Protein 2OOD (pdb70)

Nearest PDB structures (foldseek):
  6ohb-assembly2_D  TM=9.441E-01  e=1.795E-52  Escherichia coli K-12
  6ohc-assembly2_D  TM=9.194E-01  e=8.446E-51  Escherichia coli K-12
  6ohc-assembly1_A  TM=9.189E-01  e=1.572E-50  Escherichia coli K-12
  6ohc-assembly1_B  TM=9.203E-01  e=1.894E-50  Escherichia coli K-12
  6ohc-assembly2_C  TM=9.207E-01  e=4.247E-50  Escherichia coli K-12

B-factor: mean 38.96, std 6.12, range [21.35, 75.12]

Sequence (453 aa):
LTTVGIRGTFFDFVDDPWKHIGNEQAAARFHQDGLVVTDGVIKAFGPYEKIAAAHPGVEITHIKDRIIVPGFIDGHIHLPQTRVLGAYGEQLLPWLQKSIYPEEIKYKDRNYAREGVKRFLDALLAAGTTTCQAFTSSSPVATEELFEEASRRNRVIAGLTGIDRNAPAEFIDTPENFYRDSKRLIAQYHDKGRNLYAITPRFAFGASPELLKACQRLKHEHPDCWVNTHISENPAECSGVLVEHPDCQDYLGVYEKFDLVGPKFSGGHGVYLSNNEFRRSKKGAAVVFCPCSNLFLGSGLFRLGRATDPEHRVKSFGTDVGGGNRFSISVLDDAYKVGCNNTLLDGSIDPSRKDLAEAERNKLSPYRGFWSVTLGGAEGLYIDDKLGNFEPGKEADFVALDPNGGQLAQPWHQSLIGAGPRTVDEAASLFAVVGDDRCVDETWVGKRLYKKS

Structure (mmCIF, N/CA/C/O backbone):
data_2OOD
#
_entry.id   2OOD
#
_cell.length_a   193.216
_cell.length_b   193.216
_cell.length_c   121.540
_cell.angle_alpha   90.00
_cell.angle_beta   90.00
_cell.angle_gamma   120.00
#
_symmetry.space_group_name_H-M   'P 64 2 2'
#
loop_
_entity.id
_entity.type
_entity.pdbx_description
1 polymer 'Blr3880 protein'
2 non-polymer 'ZINC ION'
3 non-polymer GUANINE
4 water water
#
loop_
_atom_site.group_PDB
_atom_site.id
_atom_site.type_symbol
_atom_site.label_atom_id
_atom_site.label_alt_id
_atom_site.label_comp_id
_atom_site.label_asym_id
_atom_site.label_entity_id
_atom_site.label_seq_id
_atom_site.pdbx_PDB_ins_code
_atom_site.Cartn_x
_atom_site.Cartn_y
_atom_site.Cartn_z
_atom_site.occupancy
_atom_site.B_iso_or_equiv
_atom_site.auth_seq_id
_atom_site.auth_comp_id
_atom_site.auth_asym_id
_atom_site.auth_atom_id
_atom_site.pdbx_PDB_model_num
ATOM 1 N N . LEU A 1 3 ? 110.752 49.719 33.951 1.00 46.46 3 LEU A N 1
ATOM 2 C CA . LEU A 1 3 ? 110.914 50.829 32.951 1.00 46.36 3 LEU A CA 1
ATOM 3 C C . LEU A 1 3 ? 109.587 51.314 32.388 1.00 46.17 3 LEU A C 1
ATOM 4 O O . LEU A 1 3 ? 109.217 52.459 32.602 1.00 48.20 3 LEU A O 1
ATOM 9 N N . THR A 1 4 ? 108.878 50.464 31.656 1.00 45.74 4 THR A N 1
ATOM 10 C CA . THR A 1 4 ? 107.588 50.860 31.097 1.00 45.61 4 THR A CA 1
ATOM 11 C C . THR A 1 4 ? 106.509 49.787 31.313 1.00 46.85 4 THR A C 1
ATOM 12 O O . THR A 1 4 ? 106.815 48.595 31.467 1.00 47.05 4 THR A O 1
ATOM 16 N N . THR A 1 5 ? 105.247 50.217 31.323 1.00 45.00 5 THR A N 1
ATOM 17 C CA . THR A 1 5 ? 104.122 49.310 31.521 1.00 42.46 5 THR A CA 1
ATOM 18 C C . THR A 1 5 ? 102.941 49.744 30.682 1.00 42.97 5 THR A C 1
ATOM 19 O O . THR A 1 5 ? 102.387 50.822 30.893 1.00 43.06 5 THR A O 1
ATOM 23 N N . VAL A 1 6 ? 102.547 48.899 29.738 1.00 42.27 6 VAL A N 1
ATOM 24 C CA . VAL A 1 6 ? 101.434 49.225 28.867 1.00 43.08 6 VAL A CA 1
ATOM 25 C C . VAL A 1 6 ? 100.325 48.179 28.959 1.00 43.33 6 VAL A C 1
ATOM 26 O O . VAL A 1 6 ? 100.572 47.026 29.321 1.00 43.54 6 VAL A O 1
ATOM 30 N N . GLY A 1 7 ? 99.104 48.590 28.635 1.00 41.89 7 GLY A N 1
ATOM 31 C CA . GLY A 1 7 ? 97.981 47.680 28.705 1.00 42.57 7 GLY A CA 1
ATOM 32 C 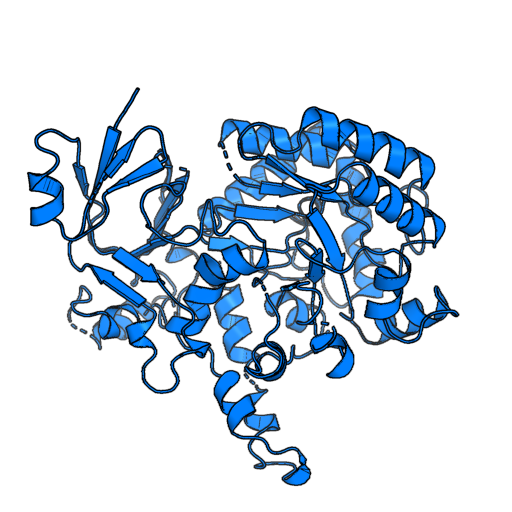C . GLY A 1 7 ? 97.245 47.560 27.386 1.00 43.90 7 GLY A C 1
ATOM 33 O O . GLY A 1 7 ? 96.783 48.559 26.824 1.00 43.79 7 GLY A O 1
ATOM 34 N N . ILE A 1 8 ? 97.125 46.333 26.889 1.00 42.91 8 ILE A N 1
ATOM 35 C CA . ILE A 1 8 ? 96.447 46.101 25.625 1.00 41.74 8 ILE A CA 1
ATOM 36 C C . ILE A 1 8 ? 94.990 45.732 25.847 1.00 41.50 8 ILE A C 1
ATOM 37 O O . ILE A 1 8 ? 94.671 44.855 26.654 1.00 42.06 8 ILE A O 1
ATOM 42 N N . ARG A 1 9 ? 94.108 46.407 25.122 1.00 41.00 9 ARG A N 1
ATOM 43 C CA . ARG A 1 9 ? 92.685 46.160 25.244 1.00 40.76 9 ARG A CA 1
ATOM 44 C C . ARG A 1 9 ? 92.056 45.723 23.930 1.00 41.81 9 ARG A C 1
ATOM 45 O O . ARG A 1 9 ? 92.443 46.196 22.860 1.00 41.50 9 ARG A O 1
ATOM 53 N N . GLY A 1 10 ? 91.072 44.831 24.029 1.00 41.84 10 GLY A N 1
ATOM 54 C CA . GLY A 1 10 ? 90.374 44.343 22.853 1.00 41.20 10 GLY A CA 1
ATOM 55 C C . GLY A 1 10 ? 89.848 42.935 23.061 1.00 41.71 10 GLY A C 1
ATOM 56 O O . GLY A 1 10 ? 89.852 42.420 24.184 1.00 41.30 10 GLY A O 1
ATOM 57 N N . THR A 1 11 ? 89.384 42.315 21.977 1.00 41.32 11 THR A N 1
ATOM 58 C CA . THR A 1 11 ? 88.871 40.945 22.022 1.00 40.29 11 THR A CA 1
ATOM 59 C C . THR A 1 11 ? 90.027 39.924 22.033 1.00 39.99 11 THR A C 1
ATOM 60 O O . THR A 1 11 ? 90.841 39.877 21.104 1.00 39.96 11 THR A O 1
ATOM 64 N N . PHE A 1 12 ? 90.083 39.111 23.084 1.00 38.58 12 PHE A N 1
ATOM 65 C CA . PHE A 1 12 ? 91.131 38.107 23.250 1.00 38.51 12 PHE A CA 1
ATOM 66 C C . PHE A 1 12 ? 90.627 36.662 23.159 1.00 38.77 12 PHE A C 1
ATOM 67 O O . PHE A 1 12 ? 89.521 36.348 23.604 1.00 38.95 12 PHE A O 1
ATOM 75 N N . PHE A 1 13 ? 91.465 35.786 22.609 1.00 37.70 13 PHE A N 1
ATOM 76 C CA . PHE A 1 13 ? 91.139 34.368 22.464 1.00 35.90 13 PHE A CA 1
ATOM 77 C C . PHE A 1 13 ? 92.413 33.532 22.616 1.00 35.71 13 PHE A C 1
ATOM 78 O O . PHE A 1 13 ? 93.327 33.632 21.804 1.00 36.37 13 PHE A O 1
ATOM 86 N N . ASP A 1 14 ? 92.482 32.710 23.654 1.00 35.24 14 ASP A N 1
ATOM 87 C CA . ASP A 1 14 ? 93.652 31.862 23.841 1.00 35.20 14 ASP A CA 1
ATOM 88 C C . ASP A 1 14 ? 93.255 30.550 24.511 1.00 34.98 14 ASP A C 1
ATOM 89 O O . ASP A 1 14 ? 92.080 30.318 24.779 1.00 35.18 14 ASP A O 1
ATOM 94 N N . PHE A 1 15 ? 94.225 29.689 24.778 1.00 35.06 15 PHE A N 1
ATOM 95 C CA . PHE A 1 15 ? 93.921 28.395 25.371 1.00 36.38 15 PHE A CA 1
ATOM 96 C C . PHE A 1 15 ? 94.498 28.165 26.757 1.00 37.31 15 PHE A C 1
ATOM 97 O O . PHE A 1 15 ? 95.541 28.712 27.109 1.00 37.75 15 PHE A O 1
ATOM 105 N N . VAL A 1 16 ? 93.811 27.338 27.537 1.00 37.59 16 VAL A N 1
ATOM 106 C CA . VAL A 1 16 ? 94.246 27.003 28.886 1.00 38.23 16 VAL A CA 1
ATOM 107 C C . VAL A 1 16 ? 94.416 25.493 29.017 1.00 40.51 16 VAL A C 1
ATOM 108 O O . VAL A 1 16 ? 94.874 24.998 30.048 1.00 42.10 16 VAL A O 1
ATOM 112 N N . ASP A 1 17 ? 94.048 24.769 27.965 1.00 40.96 17 ASP A N 1
ATOM 113 C CA . ASP A 1 17 ? 94.161 23.317 27.952 1.00 40.16 17 ASP A CA 1
ATOM 114 C C . ASP A 1 17 ? 94.130 22.806 26.515 1.00 40.88 17 ASP A C 1
ATOM 115 O O . ASP A 1 17 ? 93.933 23.576 25.573 1.00 42.47 17 ASP A O 1
ATOM 120 N N . ASP A 1 18 ? 94.317 21.501 26.362 1.00 39.34 18 ASP A N 1
ATOM 121 C CA . ASP A 1 18 ? 94.319 20.839 25.061 1.00 38.11 18 ASP A CA 1
ATOM 122 C C . ASP A 1 18 ? 92.892 20.511 24.609 1.00 36.82 18 ASP A C 1
ATOM 123 O O . ASP A 1 18 ? 92.177 19.792 25.292 1.00 37.62 18 ASP A O 1
ATOM 128 N N . PRO A 1 19 ? 92.464 21.023 23.444 1.00 36.16 19 PRO A N 1
ATOM 129 C CA . PRO A 1 19 ? 91.108 20.752 22.951 1.00 36.54 19 PRO A CA 1
ATOM 130 C C . PRO A 1 19 ? 90.874 19.265 22.693 1.00 38.68 19 PRO A C 1
ATOM 131 O O . PRO A 1 19 ? 89.746 18.773 22.787 1.00 39.39 19 PRO A O 1
ATOM 135 N N . TRP A 1 20 ? 91.947 18.554 22.356 1.00 40.51 20 TRP A N 1
ATOM 136 C CA . TRP A 1 20 ? 91.874 17.119 22.087 1.00 41.16 20 TRP A CA 1
ATOM 137 C C . TRP A 1 20 ? 91.376 16.382 23.322 1.00 40.33 20 TRP A C 1
ATOM 138 O O . TRP A 1 20 ? 90.753 15.325 23.221 1.00 41.05 20 TRP A O 1
ATOM 149 N N . LYS A 1 21 ? 91.682 16.944 24.486 1.00 38.88 21 LYS A N 1
ATOM 150 C CA . LYS A 1 21 ? 91.290 16.365 25.758 1.00 37.16 21 LYS A CA 1
ATOM 151 C C . LYS A 1 21 ? 89.831 16.634 26.100 1.00 37.24 21 LYS A C 1
ATOM 152 O O . LYS A 1 21 ? 89.364 16.228 27.161 1.00 38.33 21 LYS A O 1
ATOM 158 N N . HIS A 1 22 ? 89.103 17.315 25.223 1.00 36.27 22 HIS A N 1
ATOM 159 C CA . HIS A 1 22 ? 87.701 17.609 25.513 1.00 37.72 22 HIS A CA 1
ATOM 160 C C . HIS A 1 22 ? 86.768 17.294 24.345 1.00 38.72 22 HIS A C 1
ATOM 161 O O . HIS A 1 22 ? 86.156 18.205 23.789 1.00 38.61 22 HIS A O 1
ATOM 168 N N . ILE A 1 23 ? 86.635 16.023 23.973 1.00 38.12 23 ILE A N 1
ATOM 169 C CA . ILE A 1 23 ? 85.761 15.689 22.857 1.00 38.60 23 ILE A CA 1
ATOM 170 C C . ILE A 1 23 ? 84.336 16.152 23.118 1.00 38.52 23 ILE A C 1
ATOM 171 O O . ILE A 1 23 ? 83.795 15.940 24.199 1.00 38.61 23 ILE A O 1
ATOM 176 N N . GLY A 1 24 ? 83.732 16.785 22.119 1.00 38.91 24 GLY A N 1
ATOM 177 C CA . GLY A 1 24 ? 82.364 17.253 22.250 1.00 38.75 24 GLY A CA 1
ATOM 178 C C . GLY A 1 24 ? 82.184 18.493 23.103 1.00 39.70 24 GLY A C 1
ATOM 179 O O . GLY A 1 24 ? 81.062 18.980 23.267 1.00 40.11 24 GLY A O 1
ATOM 180 N N . ASN A 1 25 ? 83.283 19.020 23.635 1.00 39.53 25 ASN A N 1
ATOM 181 C CA . ASN A 1 25 ? 83.213 20.203 24.483 1.00 39.43 25 ASN A CA 1
ATOM 182 C C . ASN A 1 25 ? 84.542 20.947 24.493 1.00 40.36 25 ASN A C 1
ATOM 183 O O . ASN A 1 25 ? 85.082 21.277 25.550 1.00 40.47 25 ASN A O 1
ATOM 188 N N . GLU A 1 26 ? 85.054 21.226 23.301 1.00 41.05 26 GLU A N 1
ATOM 189 C CA . GLU A 1 26 ? 86.335 21.896 23.148 1.00 39.62 26 GLU A CA 1
ATOM 190 C C . GLU A 1 26 ? 86.378 23.316 23.687 1.00 38.55 26 GLU A C 1
ATOM 191 O O . GLU A 1 26 ? 87.451 23.803 24.042 1.00 37.60 26 GLU A O 1
ATOM 197 N N . GLN A 1 27 ? 85.221 23.973 23.762 1.00 39.24 27 GLN A N 1
ATOM 198 C CA . GLN A 1 27 ? 85.140 25.345 24.269 1.00 39.32 27 GLN A CA 1
ATOM 199 C C . GLN A 1 27 ? 85.848 25.449 25.616 1.00 38.35 27 GLN A C 1
ATOM 200 O O . GLN A 1 27 ? 86.445 26.469 25.940 1.00 37.64 27 GLN A O 1
ATOM 206 N N . ALA A 1 28 ? 85.767 24.376 26.391 1.00 37.55 28 ALA A N 1
ATOM 207 C CA . ALA A 1 28 ? 86.374 24.311 27.707 1.00 36.43 28 ALA A CA 1
ATOM 208 C C . ALA A 1 28 ? 87.886 24.464 27.683 1.00 38.05 28 ALA A C 1
ATOM 209 O O . ALA A 1 28 ? 88.501 24.714 28.722 1.00 39.18 28 ALA A O 1
ATOM 211 N N . ALA A 1 29 ? 88.499 24.301 26.517 1.00 37.84 29 ALA A N 1
ATOM 212 C CA . ALA A 1 29 ? 89.949 24.425 26.434 1.00 38.04 29 ALA A CA 1
ATOM 213 C C . ALA A 1 29 ? 90.332 25.855 26.081 1.00 38.41 29 ALA A C 1
ATOM 214 O O . ALA A 1 29 ? 91.472 26.271 26.288 1.00 39.26 29 ALA A O 1
ATOM 216 N N . ALA A 1 30 ? 89.363 26.606 25.562 1.00 37.24 30 ALA A N 1
ATOM 217 C CA . ALA A 1 30 ? 89.577 27.992 25.163 1.00 36.88 30 ALA A CA 1
ATOM 218 C C . ALA A 1 30 ? 89.210 28.997 26.257 1.00 37.06 30 ALA A C 1
ATOM 219 O O . ALA A 1 30 ? 88.522 28.669 27.226 1.00 37.43 30 ALA A O 1
ATOM 221 N N . ARG A 1 31 ? 89.687 30.224 26.082 1.00 36.34 31 ARG A N 1
ATOM 222 C CA . ARG A 1 31 ? 89.437 31.319 27.014 1.00 36.80 31 ARG A CA 1
ATOM 223 C C . ARG A 1 31 ? 89.109 32.533 26.156 1.00 36.28 31 ARG A C 1
ATOM 224 O O . ARG A 1 31 ? 89.928 32.986 25.362 1.00 36.78 31 ARG A O 1
ATOM 232 N N . PHE A 1 32 ? 87.907 33.059 26.312 1.00 36.42 32 PHE A N 1
ATOM 233 C CA . PHE A 1 32 ? 87.488 34.195 25.513 1.00 37.23 32 PHE A CA 1
ATOM 234 C C . PHE A 1 32 ? 87.103 35.426 26.327 1.00 39.24 32 PHE A C 1
ATOM 235 O O . PHE A 1 32 ? 86.407 35.324 27.336 1.00 39.92 32 PHE A O 1
ATOM 243 N N . HIS A 1 33 ? 87.568 36.588 25.876 1.00 39.99 33 HIS A N 1
ATOM 244 C CA . HIS A 1 33 ? 87.261 37.867 26.510 1.00 39.74 33 HIS A CA 1
ATOM 245 C C . HIS A 1 33 ? 86.824 38.800 25.398 1.00 39.78 33 HIS A C 1
ATOM 246 O O . HIS A 1 33 ? 87.654 39.228 24.604 1.00 40.72 33 HIS A O 1
ATOM 253 N N . GLN A 1 34 ? 85.531 39.103 25.317 1.00 41.29 34 GLN A N 1
ATOM 254 C CA . GLN A 1 34 ? 85.053 40.003 24.273 1.00 41.81 34 GLN A CA 1
ATOM 255 C C . GLN A 1 34 ? 85.705 41.372 24.427 1.00 42.41 34 GLN A C 1
ATOM 256 O O . GLN A 1 34 ? 86.014 42.035 23.434 1.00 41.99 34 GLN A O 1
ATOM 262 N N . ASP A 1 35 ? 85.907 41.786 25.678 1.00 42.39 35 ASP A N 1
ATOM 263 C CA . ASP A 1 35 ? 86.537 43.069 25.989 1.00 42.27 35 ASP A CA 1
ATOM 264 C C . ASP A 1 35 ? 87.474 42.888 27.183 1.00 41.66 35 ASP A C 1
ATOM 265 O O . ASP A 1 35 ? 87.078 43.092 28.332 1.00 41.65 35 ASP A O 1
ATOM 270 N N . GLY A 1 36 ? 88.716 42.505 26.911 1.00 39.69 36 GLY A N 1
ATOM 271 C CA . GLY A 1 36 ? 89.653 42.283 27.993 1.00 39.24 36 GLY A CA 1
ATOM 272 C C . GLY A 1 36 ? 90.834 43.223 27.978 1.00 40.49 36 GLY A C 1
ATOM 273 O O . GLY A 1 36 ? 91.030 43.990 27.032 1.00 40.24 36 GLY A O 1
ATOM 274 N N . LEU A 1 37 ? 91.634 43.155 29.036 1.00 40.21 37 LEU A N 1
ATOM 275 C CA . LEU A 1 37 ? 92.803 44.005 29.163 1.00 40.77 37 LEU A CA 1
ATOM 276 C C . LEU A 1 37 ? 94.004 43.202 29.633 1.00 41.91 37 LEU A C 1
ATOM 277 O O . LEU A 1 37 ? 93.929 42.432 30.589 1.00 41.35 37 LEU A O 1
ATOM 290 N N . VAL A 1 39 ? 97.896 43.623 30.898 1.00 43.61 39 VAL A N 1
ATOM 291 C CA . VAL A 1 39 ? 98.868 44.568 31.423 1.00 41.40 39 VAL A CA 1
ATOM 292 C C . VAL A 1 39 ? 100.265 43.973 31.311 1.00 42.20 39 VAL A C 1
ATOM 293 O O . VAL A 1 39 ? 100.609 43.033 32.033 1.00 42.83 39 VAL A O 1
ATOM 297 N N . VAL A 1 40 ? 101.069 44.522 30.406 1.00 42.06 40 VAL A N 1
ATOM 298 C CA . VAL A 1 40 ? 102.427 44.029 30.187 1.00 40.83 40 VAL A CA 1
ATOM 299 C C . VAL A 1 40 ? 103.463 45.025 30.706 1.00 42.22 40 VAL A C 1
ATOM 300 O O . VAL A 1 40 ? 103.421 46.204 30.358 1.00 42.83 40 VAL A O 1
ATOM 304 N N . THR A 1 41 ? 104.392 44.552 31.531 1.00 42.56 41 THR A N 1
ATOM 305 C CA . THR A 1 41 ? 105.442 45.412 32.072 1.00 44.21 41 THR A CA 1
ATOM 306 C C . THR A 1 41 ? 106.802 44.925 31.593 1.00 45.31 41 THR A C 1
ATOM 307 O O . THR A 1 41 ? 107.252 43.838 31.973 1.00 44.45 41 THR A O 1
ATOM 311 N N . ASP A 1 42 ? 107.454 45.738 30.766 1.00 45.50 42 ASP A N 1
ATOM 312 C CA . ASP A 1 42 ? 108.757 45.383 30.215 1.00 46.72 42 ASP A CA 1
ATOM 313 C C . ASP A 1 42 ? 108.638 44.104 29.390 1.00 46.87 42 ASP A C 1
ATOM 314 O O . ASP A 1 42 ? 109.510 43.237 29.441 1.00 47.34 42 ASP A O 1
ATOM 319 N N . GLY A 1 43 ? 107.538 43.994 28.646 1.00 47.34 43 GLY A N 1
ATOM 320 C CA . GLY A 1 43 ? 107.312 42.839 27.794 1.00 45.94 43 GLY A CA 1
ATOM 321 C C . GLY A 1 43 ? 106.873 41.556 28.477 1.00 45.35 43 GLY A C 1
ATOM 322 O O . GLY A 1 43 ? 106.977 40.478 27.889 1.00 45.98 43 GLY A O 1
ATOM 323 N N . VAL A 1 44 ? 106.383 41.652 29.706 1.00 43.60 44 VAL A N 1
ATOM 324 C CA . VAL A 1 44 ? 105.935 40.468 30.426 1.00 41.37 44 VAL A CA 1
ATOM 325 C C . VAL A 1 44 ? 104.516 40.655 30.938 1.00 42.34 44 VAL A C 1
ATOM 326 O O . VAL A 1 44 ? 104.216 41.668 31.571 1.00 43.42 44 VAL A O 1
ATOM 330 N N . ILE A 1 45 ? 103.638 39.691 30.655 1.00 43.00 45 ILE A N 1
ATOM 331 C CA . ILE A 1 45 ? 102.246 39.787 31.103 1.00 43.08 45 ILE A CA 1
ATOM 332 C C . ILE A 1 45 ? 102.243 39.895 32.620 1.00 43.56 45 ILE A C 1
ATOM 333 O O . ILE A 1 45 ? 102.929 39.131 33.304 1.00 44.10 45 ILE A O 1
ATOM 338 N N . LYS A 1 46 ? 101.484 40.844 33.150 1.00 43.13 46 LYS A N 1
ATOM 339 C CA . LYS A 1 46 ? 101.411 41.010 34.597 1.00 42.41 46 LYS A CA 1
ATOM 340 C C . LYS A 1 46 ? 99.999 40.762 35.091 1.00 41.57 46 LYS A C 1
ATOM 341 O O . LYS A 1 46 ? 99.793 40.380 36.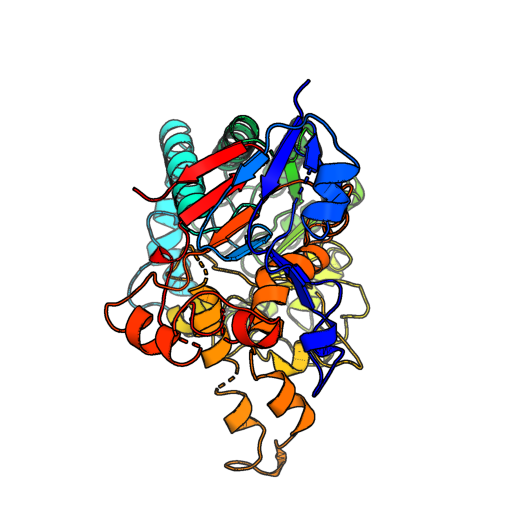240 1.00 41.19 46 LYS A O 1
ATOM 347 N N . ALA A 1 47 ? 99.028 40.971 34.212 1.00 39.91 47 ALA A N 1
ATOM 348 C CA . ALA A 1 47 ? 97.641 40.765 34.564 1.00 39.40 47 ALA A CA 1
ATOM 349 C C . ALA A 1 47 ? 96.804 40.634 33.302 1.00 40.31 47 ALA A C 1
ATOM 350 O O . ALA A 1 47 ? 96.949 41.410 32.355 1.00 41.03 47 ALA A O 1
ATOM 352 N N . PHE A 1 48 ? 95.926 39.641 33.292 1.00 40.29 48 PHE A N 1
ATOM 353 C CA . PHE A 1 48 ? 95.057 39.409 32.148 1.00 39.93 48 PHE A CA 1
ATOM 354 C C . PHE A 1 48 ? 93.664 39.090 32.679 1.00 39.95 48 PHE A C 1
ATOM 355 O O . PHE A 1 48 ? 93.523 38.431 33.711 1.00 39.64 48 PHE A O 1
ATOM 363 N N . GLY A 1 49 ? 92.637 39.559 31.980 1.00 39.45 49 GLY A N 1
ATOM 364 C CA . GLY A 1 49 ? 91.278 39.309 32.419 1.00 39.84 49 GLY A CA 1
ATOM 365 C C . GLY A 1 49 ? 90.337 40.313 31.787 1.00 41.45 49 GLY A C 1
ATOM 366 O O . GLY A 1 49 ? 90.771 41.128 30.969 1.00 41.24 49 GLY A O 1
ATOM 367 N N . PRO A 1 50 ? 89.043 40.288 32.136 1.00 41.37 50 PRO A N 1
ATOM 368 C CA . PRO A 1 50 ? 88.082 41.234 31.559 1.00 42.71 50 PRO A CA 1
ATOM 369 C C . PRO A 1 50 ? 88.501 42.681 31.809 1.00 43.70 50 PRO A C 1
ATOM 370 O O . PRO A 1 50 ? 89.169 42.980 32.805 1.00 43.98 50 PRO A O 1
ATOM 374 N N . TYR A 1 51 ? 88.105 43.572 30.901 1.00 43.77 51 TYR A N 1
ATOM 375 C CA . TYR A 1 51 ? 88.466 44.986 30.986 1.00 44.22 51 TYR A CA 1
ATOM 376 C C . TYR A 1 51 ? 88.256 45.694 32.337 1.00 45.01 51 TYR A C 1
ATOM 377 O O . TYR A 1 51 ? 89.226 46.066 33.009 1.00 44.61 51 TYR A O 1
ATOM 386 N N . GLU A 1 52 ? 87.001 45.903 32.724 1.00 46.02 52 GLU A N 1
ATOM 387 C CA . GLU A 1 52 ? 86.702 46.566 33.991 1.00 46.28 52 GLU A CA 1
ATOM 388 C C . GLU A 1 52 ? 87.585 46.088 35.144 1.00 45.63 52 GLU A C 1
ATOM 389 O O . GLU A 1 52 ? 88.388 46.851 35.678 1.00 45.29 52 GLU A O 1
ATOM 395 N N . LYS A 1 53 ? 87.445 44.824 35.522 1.00 44.54 53 LYS A N 1
ATOM 396 C CA . LYS A 1 53 ? 88.223 44.282 36.633 1.00 45.84 53 LYS A CA 1
ATOM 397 C C . LYS A 1 53 ? 89.721 44.580 36.560 1.00 46.27 53 LYS A C 1
ATOM 398 O O . LYS A 1 53 ? 90.361 44.870 37.581 1.00 46.51 53 LYS A O 1
ATOM 404 N N . ILE A 1 54 ? 90.284 44.515 35.360 1.00 44.50 54 ILE A N 1
ATOM 405 C CA . ILE A 1 54 ? 91.708 44.768 35.210 1.00 44.16 54 ILE A CA 1
ATOM 406 C C . ILE A 1 54 ? 92.024 46.260 35.189 1.00 44.31 54 ILE A C 1
ATOM 407 O O . ILE A 1 54 ? 92.983 46.707 35.832 1.00 44.18 54 ILE A O 1
ATOM 412 N N . ALA A 1 55 ? 91.217 47.026 34.459 1.00 43.74 55 ALA A N 1
ATOM 413 C CA . ALA A 1 55 ? 91.422 48.470 34.369 1.00 44.35 55 ALA A CA 1
ATOM 414 C C . ALA A 1 55 ? 91.403 49.068 35.772 1.00 44.78 55 ALA A C 1
ATOM 415 O O . ALA A 1 55 ? 92.212 49.942 36.100 1.00 44.97 55 ALA A O 1
ATOM 417 N N . ALA A 1 56 ? 90.477 48.573 36.594 1.00 45.48 56 ALA A N 1
ATOM 418 C CA . ALA A 1 56 ? 90.308 49.018 37.977 1.00 44.79 56 ALA A CA 1
ATOM 419 C C . ALA A 1 56 ? 91.506 48.672 38.861 1.00 45.42 56 ALA A C 1
ATOM 420 O O . ALA A 1 56 ? 91.939 49.487 39.672 1.00 46.35 56 ALA A O 1
ATOM 422 N N . ALA A 1 57 ? 92.043 47.467 38.720 1.00 44.97 57 ALA A N 1
ATOM 423 C CA . ALA A 1 57 ? 93.184 47.078 39.539 1.00 45.48 57 ALA A CA 1
ATOM 424 C C . ALA A 1 57 ? 94.465 47.780 39.093 1.00 46.54 57 ALA A C 1
ATOM 425 O O . ALA A 1 57 ? 95.487 47.719 39.783 1.00 46.39 57 ALA A O 1
ATOM 427 N N . HIS A 1 58 ? 94.406 48.445 37.940 1.00 46.77 58 HIS A N 1
ATOM 428 C CA . HIS A 1 58 ? 95.570 49.143 37.391 1.00 46.88 58 HIS A CA 1
ATOM 429 C C . HIS A 1 58 ? 95.205 50.558 36.974 1.00 48.91 58 HIS A C 1
ATOM 430 O O . HIS A 1 58 ? 95.250 50.906 35.786 1.00 49.06 58 HIS A O 1
ATOM 437 N N . PRO A 1 59 ? 94.873 51.404 37.965 1.00 50.30 59 PRO A N 1
ATOM 438 C CA . PRO A 1 59 ? 94.476 52.809 37.836 1.00 50.64 59 PRO A CA 1
ATOM 439 C C . PRO A 1 59 ? 95.037 53.631 36.666 1.00 51.23 59 PRO A C 1
ATOM 440 O O . PRO A 1 59 ? 94.273 54.062 35.788 1.00 50.91 59 PRO A O 1
ATOM 444 N N . GLY A 1 60 ? 96.349 53.849 36.620 1.00 49.53 60 GLY A N 1
ATOM 445 C CA . GLY A 1 60 ? 96.858 54.671 35.533 1.00 50.31 60 GLY A CA 1
ATOM 446 C C . GLY A 1 60 ? 97.749 54.082 34.458 1.00 50.71 60 GLY A C 1
ATOM 447 O O . GLY A 1 60 ? 98.811 54.642 34.182 1.00 50.38 60 GLY A O 1
ATOM 448 N N . VAL A 1 61 ? 97.340 52.979 33.833 1.00 49.77 61 VAL A N 1
ATOM 449 C CA . VAL A 1 61 ? 98.168 52.387 32.784 1.00 48.47 61 VAL A CA 1
ATOM 450 C C . VAL A 1 61 ? 97.719 52.850 31.404 1.00 47.79 61 VAL A C 1
ATOM 451 O O . VAL A 1 61 ? 96.516 53.015 31.146 1.00 46.85 61 VAL A O 1
ATOM 455 N N . GLU A 1 62 ? 98.695 53.068 30.526 1.00 46.55 62 GLU A N 1
ATOM 456 C CA . GLU A 1 62 ? 98.430 53.499 29.156 1.00 47.72 62 GLU A CA 1
ATOM 457 C C . GLU A 1 62 ? 97.748 52.379 28.355 1.00 46.49 62 GLU A C 1
ATOM 458 O O . GLU A 1 62 ? 98.421 51.493 27.823 1.00 45.93 62 GLU A O 1
ATOM 464 N N . ILE A 1 63 ? 96.427 52.408 28.250 1.00 43.88 63 ILE A N 1
ATOM 465 C CA . ILE A 1 63 ? 95.771 51.348 27.503 1.00 45.26 63 ILE A CA 1
ATOM 466 C C . ILE A 1 63 ? 95.728 51.611 25.996 1.00 44.21 63 ILE A C 1
ATOM 467 O O . ILE A 1 63 ? 95.245 52.653 25.541 1.00 43.61 63 ILE A O 1
ATOM 472 N N . THR A 1 64 ? 96.258 50.657 25.233 1.00 42.66 64 THR A N 1
ATOM 473 C CA . THR A 1 64 ? 96.258 50.727 23.774 1.00 40.71 64 THR A CA 1
ATOM 474 C C . THR A 1 64 ? 95.078 49.865 23.336 1.00 40.10 64 THR A C 1
ATOM 475 O O . THR A 1 64 ? 95.042 48.671 23.615 1.00 40.15 64 THR A O 1
ATOM 479 N N . HIS A 1 65 ? 94.109 50.464 22.659 1.00 40.00 65 HIS A N 1
ATOM 480 C CA . HIS A 1 65 ? 92.936 49.709 22.242 1.00 41.44 65 HIS A CA 1
ATOM 481 C C . HIS A 1 65 ? 92.988 49.201 20.801 1.00 41.85 65 HIS A C 1
ATOM 482 O O . HIS A 1 65 ? 92.779 49.973 19.855 1.00 40.59 65 HIS A O 1
ATOM 489 N N . ILE A 1 66 ? 93.273 47.905 20.644 1.00 40.84 66 ILE A N 1
ATOM 490 C CA . ILE A 1 66 ? 93.301 47.276 19.324 1.00 40.14 66 ILE A CA 1
ATOM 491 C C . ILE A 1 66 ? 91.827 46.996 19.041 1.00 39.85 66 ILE A C 1
ATOM 492 O O . ILE A 1 66 ? 91.265 46.049 19.575 1.00 41.49 66 ILE A O 1
ATOM 497 N N . LYS A 1 67 ? 91.191 47.810 18.215 1.00 40.08 67 LYS A N 1
ATOM 498 C CA . LYS A 1 67 ? 89.777 47.594 17.938 1.00 42.36 67 LYS A CA 1
ATOM 499 C C . LYS A 1 67 ? 89.479 46.639 16.779 1.00 42.26 67 LYS A C 1
ATOM 500 O O . LYS A 1 67 ? 90.324 46.412 15.918 1.00 43.24 67 LYS A O 1
ATOM 506 N N . ASP A 1 68 ? 88.273 46.077 16.783 1.00 41.66 68 ASP A N 1
ATOM 507 C CA . ASP A 1 68 ? 87.804 45.162 15.743 1.00 41.45 68 ASP A CA 1
ATOM 508 C C . ASP A 1 68 ? 88.752 44.058 15.299 1.00 40.91 68 ASP A C 1
ATOM 509 O O . ASP A 1 68 ? 88.849 43.763 14.105 1.00 40.70 68 ASP A O 1
ATOM 514 N N . ARG A 1 69 ? 89.438 43.436 16.247 1.00 37.80 69 ARG A N 1
ATOM 515 C CA . ARG A 1 69 ? 90.355 42.363 15.912 1.00 36.20 69 ARG A CA 1
ATOM 516 C C . ARG A 1 69 ? 90.202 41.255 16.942 1.00 37.19 69 ARG A C 1
ATOM 517 O O . ARG A 1 69 ? 89.529 41.423 17.962 1.00 36.97 69 ARG A O 1
ATOM 525 N N . ILE A 1 70 ? 90.810 40.109 16.660 1.00 35.27 70 ILE A N 1
ATOM 526 C CA . ILE A 1 70 ? 90.793 39.010 17.604 1.00 34.17 70 ILE A CA 1
ATOM 527 C C . ILE A 1 70 ? 92.268 38.836 17.951 1.00 34.89 70 ILE A C 1
ATOM 528 O O . ILE A 1 70 ? 93.071 38.438 17.105 1.00 35.85 70 ILE A O 1
ATOM 533 N N . ILE A 1 71 ? 92.630 39.180 19.185 1.00 34.61 71 ILE A N 1
ATOM 534 C CA . ILE A 1 71 ? 94.018 39.085 19.628 1.00 34.31 71 ILE A CA 1
ATOM 535 C C . ILE A 1 71 ? 94.337 37.697 20.163 1.00 34.73 71 ILE A C 1
ATOM 536 O O . ILE A 1 71 ? 93.718 37.229 21.117 1.00 35.25 71 ILE A O 1
ATOM 541 N N . VAL A 1 72 ? 95.308 37.040 19.538 1.00 33.45 72 VAL A N 1
ATOM 542 C CA . VAL A 1 72 ? 95.709 35.702 19.946 1.00 32.81 72 VAL A CA 1
ATOM 543 C C . VAL A 1 72 ? 97.211 35.674 20.198 1.00 32.96 72 VAL A C 1
ATOM 544 O O . VAL A 1 72 ? 97.924 36.592 19.802 1.00 34.10 72 VAL A O 1
ATOM 548 N N . PRO A 1 73 ? 97.708 34.636 20.887 1.00 32.17 73 PRO A N 1
ATOM 549 C CA . PRO A 1 73 ? 99.144 34.539 21.162 1.00 31.68 73 PRO A CA 1
ATOM 550 C C . PRO A 1 73 ? 99.941 34.424 19.867 1.00 32.05 73 PRO A C 1
ATOM 551 O O . PRO A 1 73 ? 99.421 33.958 18.858 1.00 32.42 73 PRO A O 1
ATOM 555 N N . GLY A 1 74 ? 101.198 34.855 19.893 1.00 31.69 74 GLY A N 1
ATOM 556 C CA . GLY A 1 74 ? 102.023 34.768 18.701 1.00 33.08 74 GLY A CA 1
ATOM 557 C C . GLY A 1 74 ? 102.183 33.329 18.238 1.00 32.93 74 GLY A C 1
ATOM 558 O O . GLY A 1 74 ? 102.417 32.440 19.050 1.00 32.43 74 GLY A O 1
ATOM 559 N N . PHE A 1 75 ? 102.072 33.096 16.934 1.00 31.66 75 PHE A N 1
ATOM 560 C CA . PHE A 1 75 ? 102.181 31.748 16.397 1.00 32.86 75 PHE A CA 1
ATOM 561 C C . PHE A 1 75 ? 103.567 31.135 16.521 1.00 33.68 75 PHE A C 1
ATOM 562 O O . PHE A 1 75 ? 104.565 31.793 16.258 1.00 33.63 75 PHE A O 1
ATOM 570 N N . ILE A 1 76 ? 103.616 29.870 16.928 1.00 32.87 76 ILE A N 1
ATOM 571 C CA . ILE A 1 76 ? 104.873 29.148 17.080 1.00 33.41 76 ILE A CA 1
ATOM 572 C C . ILE A 1 76 ? 105.038 28.286 15.831 1.00 33.86 76 ILE A C 1
ATOM 573 O O . ILE A 1 76 ? 104.139 27.540 15.452 1.00 35.63 76 ILE A O 1
ATOM 578 N N . ASP A 1 77 ? 106.193 28.390 15.196 1.00 33.44 77 ASP A N 1
ATOM 579 C CA . ASP A 1 77 ? 106.495 27.629 13.989 1.00 31.86 77 ASP A CA 1
ATOM 580 C C . ASP A 1 77 ? 107.686 26.751 14.371 1.00 30.80 77 ASP A C 1
ATOM 581 O O . ASP A 1 77 ? 108.799 27.236 14.533 1.00 30.44 77 ASP A O 1
ATOM 586 N N . GLY A 1 78 ? 107.449 25.459 14.535 1.00 28.98 78 GLY A N 1
ATOM 587 C CA . GLY A 1 78 ? 108.530 24.583 14.943 1.00 28.58 78 GLY A CA 1
ATOM 588 C C . GLY A 1 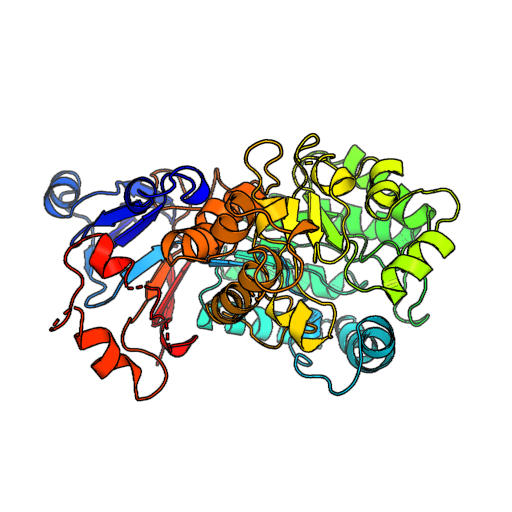78 ? 109.424 23.980 13.882 1.00 28.36 78 GLY A C 1
ATOM 589 O O . GLY A 1 78 ? 110.126 23.022 14.173 1.00 27.85 78 GLY A O 1
ATOM 590 N N . HIS A 1 79 ? 109.446 24.523 12.670 1.00 29.18 79 HIS A N 1
ATOM 591 C CA . HIS A 1 79 ? 110.283 23.922 11.647 1.00 29.78 79 HIS A CA 1
ATOM 592 C C . HIS A 1 79 ? 110.446 24.728 10.362 1.00 31.03 79 HIS A C 1
ATOM 593 O O . HIS A 1 79 ? 109.699 24.507 9.413 1.00 31.69 79 HIS A O 1
ATOM 600 N N . ILE A 1 80 ? 111.405 25.655 10.326 1.00 31.84 80 ILE A N 1
ATOM 601 C CA . ILE A 1 80 ? 111.674 26.444 9.112 1.00 33.39 80 ILE A CA 1
ATOM 602 C C . ILE A 1 80 ? 113.146 26.326 8.778 1.00 33.36 80 ILE A C 1
ATOM 603 O O .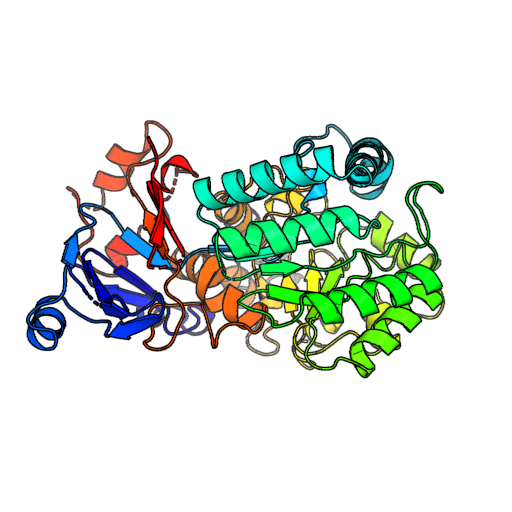 ILE A 1 80 ? 113.956 25.993 9.632 1.00 33.46 80 ILE A O 1
ATOM 608 N N . HIS A 1 81 ? 113.485 26.605 7.527 1.00 34.28 81 HIS A N 1
ATOM 609 C CA . HIS A 1 81 ? 114.862 26.556 7.053 1.00 34.25 81 HIS A CA 1
ATOM 610 C C . HIS A 1 81 ? 115.233 27.970 6.619 1.00 34.29 81 HIS A C 1
ATOM 611 O O . HIS A 1 81 ? 114.868 28.404 5.528 1.00 34.45 81 HIS A O 1
ATOM 618 N N . LEU A 1 82 ? 115.954 28.682 7.476 1.00 34.80 82 LEU A N 1
ATOM 619 C CA . LEU A 1 82 ? 116.378 30.051 7.189 1.00 34.94 82 LEU A CA 1
ATOM 620 C C . LEU A 1 82 ? 116.977 30.268 5.796 1.00 35.29 82 LEU A C 1
ATOM 621 O O . LEU A 1 82 ? 116.540 31.153 5.057 1.00 35.59 82 LEU A O 1
ATOM 626 N N . PRO A 1 83 ? 117.987 29.466 5.420 1.00 34.30 83 PRO A N 1
ATOM 627 C CA . PRO A 1 83 ? 118.617 29.619 4.109 1.00 35.06 83 PRO A CA 1
ATOM 628 C C . PRO A 1 83 ? 117.757 29.240 2.906 1.00 35.93 83 PRO A C 1
ATOM 629 O O . PRO A 1 83 ? 118.220 29.312 1.771 1.00 36.71 83 PRO A O 1
ATOM 633 N N . GLN A 1 84 ? 116.511 28.845 3.141 1.00 36.46 84 GLN A N 1
ATOM 634 C CA . GLN A 1 84 ? 115.635 28.476 2.038 1.00 37.49 84 GLN A CA 1
ATOM 635 C C . GLN A 1 84 ? 114.578 29.545 1.758 1.00 39.13 84 GLN A C 1
ATOM 636 O O . GLN A 1 84 ? 113.704 29.372 0.898 1.00 40.12 84 GLN A O 1
ATOM 642 N N . THR A 1 85 ? 114.687 30.658 2.480 1.00 37.53 85 THR A N 1
ATOM 643 C CA . THR A 1 85 ? 113.778 31.793 2.360 1.00 37.29 85 THR A CA 1
ATOM 644 C C . THR A 1 85 ? 113.514 32.248 0.928 1.00 36.59 85 THR A C 1
ATOM 645 O O . THR A 1 85 ? 112.415 32.687 0.602 1.00 37.43 85 THR A O 1
ATOM 649 N N . ARG A 1 86 ? 114.522 32.138 0.074 1.00 36.43 86 ARG A N 1
ATOM 650 C CA . ARG A 1 86 ? 114.401 32.599 -1.299 1.00 35.63 86 ARG A CA 1
ATOM 651 C C . ARG A 1 86 ? 114.023 31.545 -2.325 1.00 36.44 86 ARG A C 1
ATOM 652 O O . ARG A 1 86 ? 113.734 31.883 -3.474 1.00 36.56 86 ARG A O 1
ATOM 660 N N . VAL A 1 87 ? 114.001 30.278 -1.919 1.00 36.13 87 VAL A N 1
ATOM 661 C CA . VAL A 1 87 ? 113.692 29.199 -2.854 1.00 36.03 87 VAL A CA 1
ATOM 662 C C . VAL A 1 87 ? 112.519 28.284 -2.467 1.00 37.43 87 VAL A C 1
ATOM 663 O O . VAL A 1 87 ? 112.576 27.076 -2.693 1.00 38.19 87 VAL A O 1
ATOM 667 N N . LEU A 1 88 ? 111.442 28.854 -1.936 1.00 38.38 88 LEU A N 1
ATOM 668 C CA . LEU A 1 88 ? 110.308 28.050 -1.499 1.00 38.27 88 LEU A CA 1
ATOM 669 C C . LEU A 1 88 ? 109.298 27.500 -2.507 1.00 40.24 88 LEU A C 1
ATOM 670 O O . LEU A 1 88 ? 108.219 27.066 -2.118 1.00 43.68 88 LEU A O 1
ATOM 675 N N . GLY A 1 89 ? 109.619 27.478 -3.788 1.00 39.27 89 GLY A N 1
ATOM 676 C CA . GLY A 1 89 ? 108.650 26.951 -4.729 1.00 37.25 89 GLY A CA 1
ATOM 677 C C . GLY A 1 89 ? 109.331 26.188 -5.835 1.00 38.08 89 GLY A C 1
ATOM 678 O O . GLY A 1 89 ? 108.903 26.258 -6.981 1.00 37.70 89 GLY A O 1
ATOM 679 N N . ALA A 1 90 ? 110.399 25.469 -5.497 1.00 37.72 90 ALA A N 1
ATOM 680 C CA . ALA A 1 90 ? 111.146 24.691 -6.480 1.00 37.32 90 ALA A CA 1
ATOM 681 C C . ALA A 1 90 ? 110.245 23.665 -7.159 1.00 37.61 90 ALA A C 1
ATOM 682 O O . ALA A 1 90 ? 109.511 22.924 -6.503 1.00 38.77 90 ALA A O 1
ATOM 684 N N . TYR A 1 91 ? 110.327 23.608 -8.480 1.00 37.49 91 TYR A N 1
ATOM 685 C CA . TYR A 1 91 ? 109.501 22.696 -9.255 1.00 38.99 91 TYR A CA 1
ATOM 686 C C . TYR A 1 91 ? 109.992 21.258 -9.493 1.00 39.84 91 TYR A C 1
ATOM 687 O O . TYR A 1 91 ? 111.193 20.986 -9.556 1.00 39.79 91 TYR A O 1
ATOM 696 N N . GLY A 1 92 ? 109.011 20.360 -9.606 1.00 40.03 92 GLY A N 1
ATOM 697 C CA . GLY A 1 92 ? 109.208 18.957 -9.949 1.00 40.28 92 GLY A CA 1
ATOM 698 C C . GLY A 1 92 ? 109.877 17.829 -9.183 1.00 40.64 92 GLY A C 1
ATOM 699 O O . GLY A 1 92 ? 109.881 16.704 -9.692 1.00 40.63 92 GLY A O 1
ATOM 700 N N . GLU A 1 93 ? 110.418 18.054 -7.993 1.00 40.19 93 GLU A N 1
ATOM 701 C CA . GLU A 1 93 ? 111.082 16.940 -7.319 1.00 40.11 93 GLU A CA 1
ATOM 702 C C . GLU A 1 93 ? 110.595 16.544 -5.934 1.00 39.15 93 GLU A C 1
ATOM 703 O O . GLU A 1 93 ? 110.061 17.361 -5.185 1.00 39.40 93 GLU A O 1
ATOM 709 N N . GLN A 1 94 ? 110.791 15.271 -5.604 1.00 39.02 94 GLN A N 1
ATOM 710 C CA . GLN A 1 94 ? 110.446 14.769 -4.282 1.00 39.66 94 GLN A CA 1
ATOM 711 C C . GLN A 1 94 ? 111.630 15.190 -3.409 1.00 40.21 94 GLN A C 1
ATOM 712 O O . GLN A 1 94 ? 112.606 15.760 -3.906 1.00 39.16 94 GLN A O 1
ATOM 718 N N . LEU A 1 95 ? 111.547 14.895 -2.118 1.00 40.78 95 LEU A N 1
ATOM 719 C CA . LEU A 1 95 ? 112.594 15.249 -1.167 1.00 41.23 95 LEU A CA 1
ATOM 720 C C . LEU A 1 95 ? 114.044 15.207 -1.674 1.00 42.45 95 LEU A C 1
ATOM 721 O O . LEU A 1 95 ? 114.654 16.251 -1.904 1.00 43.91 95 LEU A O 1
ATOM 726 N N . LEU A 1 96 ? 114.598 14.001 -1.825 1.00 43.13 96 LEU A N 1
ATOM 727 C CA . LEU A 1 96 ? 115.996 13.822 -2.226 1.00 42.57 96 LEU A CA 1
ATOM 728 C C . LEU A 1 96 ? 116.523 14.565 -3.466 1.00 43.01 96 LEU A C 1
ATOM 729 O O . LEU A 1 96 ? 117.436 15.393 -3.352 1.00 42.85 96 LEU A O 1
ATOM 734 N N . PRO A 1 97 ? 115.969 14.297 -4.659 1.00 42.78 97 PRO A N 1
ATOM 735 C CA . PRO A 1 97 ? 116.500 15.028 -5.819 1.00 42.07 97 PRO A CA 1
ATOM 736 C C . PRO A 1 97 ? 116.354 16.548 -5.707 1.00 42.47 97 PRO A C 1
ATOM 737 O O . PRO A 1 97 ? 117.147 17.310 -6.268 1.00 43.26 97 PRO A O 1
ATOM 741 N N . TRP A 1 98 ? 115.341 16.980 -4.966 1.00 42.58 98 TRP A N 1
ATOM 742 C CA . TRP A 1 98 ? 115.072 18.399 -4.748 1.00 42.26 98 TRP A CA 1
ATOM 743 C C . TRP A 1 98 ? 116.172 19.058 -3.899 1.00 42.45 98 TRP A C 1
ATOM 744 O O . TRP A 1 98 ? 116.600 20.171 -4.201 1.00 43.23 98 TRP A O 1
ATOM 755 N N . LEU A 1 99 ? 116.632 18.378 -2.849 1.00 41.64 99 LEU A N 1
ATOM 756 C CA . LEU A 1 99 ? 117.697 18.925 -2.006 1.00 41.85 99 LEU A CA 1
ATOM 757 C C . LEU A 1 99 ? 118.912 19.189 -2.882 1.00 42.83 99 LEU A C 1
ATOM 758 O O . LEU A 1 99 ? 119.510 20.261 -2.837 1.00 43.41 99 LEU A O 1
ATOM 763 N N . GLN A 1 100 ? 119.268 18.195 -3.685 1.00 43.89 100 GLN A N 1
ATOM 764 C CA . GLN A 1 100 ? 120.423 18.289 -4.574 1.00 44.48 100 GLN A CA 1
ATOM 765 C C . GLN A 1 100 ? 120.241 19.379 -5.635 1.00 44.09 100 GLN A C 1
ATOM 766 O O . GLN A 1 100 ? 121.113 20.222 -5.836 1.00 43.85 100 GLN A O 1
ATOM 772 N N . LYS A 1 101 ? 119.092 19.368 -6.300 1.00 44.98 101 LYS A N 1
ATOM 773 C CA . LYS A 1 101 ? 118.822 20.330 -7.359 1.00 44.50 101 LYS A CA 1
ATOM 774 C C . LYS A 1 101 ? 118.544 21.782 -6.971 1.00 43.99 101 LYS A C 1
ATOM 775 O O . LYS A 1 101 ? 119.098 22.699 -7.586 1.00 43.96 101 LYS A O 1
ATOM 781 N N . SER A 1 102 ? 117.710 22.007 -5.958 1.00 42.20 102 SER A N 1
ATOM 782 C CA . SER A 1 102 ? 117.339 23.375 -5.603 1.00 41.28 102 SER A CA 1
ATOM 783 C C . SER A 1 102 ? 117.752 23.976 -4.259 1.00 40.14 102 SER A C 1
ATOM 784 O O . SER A 1 102 ? 117.833 25.198 -4.122 1.00 40.04 102 SER A O 1
ATOM 787 N N . ILE A 1 103 ? 118.016 23.140 -3.269 1.00 38.85 103 ILE A N 1
ATOM 788 C CA . ILE A 1 103 ? 118.341 23.656 -1.953 1.00 38.21 103 ILE A CA 1
ATOM 789 C C . ILE A 1 103 ? 119.815 23.931 -1.648 1.00 38.81 103 ILE A C 1
ATOM 790 O O . ILE A 1 103 ? 120.170 25.036 -1.261 1.00 38.33 103 ILE A O 1
ATOM 795 N N . TYR A 1 104 ? 120.676 22.942 -1.833 1.00 40.05 104 TYR A N 1
ATOM 796 C CA . TYR A 1 104 ? 122.089 23.125 -1.535 1.00 40.14 104 TYR A CA 1
ATOM 797 C C . TYR A 1 104 ? 122.739 24.269 -2.317 1.00 39.36 104 TYR A C 1
ATOM 798 O O . TYR A 1 104 ? 123.497 25.058 -1.750 1.00 39.99 104 TYR A O 1
ATOM 807 N N . PRO A 1 105 ? 122.462 24.383 -3.624 1.00 39.50 105 PRO A N 1
ATOM 808 C CA . PRO A 1 105 ? 123.101 25.495 -4.332 1.00 39.68 105 PRO A CA 1
ATOM 809 C C . PRO A 1 105 ? 122.756 26.879 -3.773 1.00 40.02 105 PRO A C 1
ATOM 810 O O . PRO A 1 105 ? 123.499 27.834 -3.990 1.00 41.42 105 PRO A O 1
ATOM 814 N N . GLU A 1 106 ? 121.647 26.985 -3.042 1.00 39.46 106 GLU A N 1
ATOM 815 C CA . GLU A 1 106 ? 121.223 28.262 -2.454 1.00 37.93 106 GLU A CA 1
ATOM 816 C C . GLU A 1 106 ? 121.741 28.436 -1.034 1.00 37.06 106 GLU A C 1
ATOM 817 O O . GLU A 1 106 ? 122.198 29.510 -0.662 1.00 37.54 106 GLU A O 1
ATOM 823 N N . GLU A 1 107 ? 121.668 27.372 -0.242 1.00 36.89 107 GLU A N 1
ATOM 824 C CA . GLU A 1 107 ? 122.126 27.415 1.140 1.00 37.11 107 GLU A CA 1
ATOM 825 C C . GLU A 1 107 ? 123.621 27.673 1.253 1.00 38.47 107 GLU A C 1
ATOM 826 O O . GLU A 1 107 ? 124.103 28.191 2.264 1.00 38.81 107 GLU A O 1
ATOM 832 N N . ILE A 1 108 ? 124.357 27.319 0.208 1.00 39.29 108 ILE A N 1
ATOM 833 C CA . ILE A 1 108 ? 125.796 27.508 0.214 1.00 40.26 108 ILE A CA 1
ATOM 834 C C . ILE A 1 108 ? 126.169 28.998 0.154 1.00 39.85 108 ILE A C 1
ATOM 835 O O . ILE A 1 108 ? 127.265 29.384 0.564 1.00 39.38 108 ILE A O 1
ATOM 840 N N . LYS A 1 109 ? 125.248 29.830 -0.336 1.00 39.50 109 LYS A N 1
ATOM 841 C CA . LYS A 1 109 ? 125.481 31.275 -0.438 1.00 38.49 109 LYS A CA 1
ATOM 842 C C . LYS A 1 109 ? 125.579 31.935 0.936 1.00 39.29 109 LYS A C 1
ATOM 843 O O . LYS A 1 109 ? 126.180 33.000 1.081 1.00 39.69 109 LYS A O 1
ATOM 849 N N . TYR A 1 110 ? 124.974 31.310 1.939 1.00 38.82 110 TYR A N 1
ATOM 850 C CA . TYR A 1 110 ? 124.997 31.861 3.282 1.00 39.15 110 TYR A CA 1
ATOM 851 C C . TYR A 1 110 ? 126.361 31.782 3.954 1.00 40.11 110 TYR A C 1
ATOM 852 O O . TYR A 1 110 ? 126.501 32.134 5.128 1.00 40.65 110 TYR A O 1
ATOM 861 N N . LYS A 1 111 ? 127.357 31.312 3.203 1.00 41.14 111 LYS A N 1
ATOM 862 C CA . LYS A 1 111 ? 128.735 31.225 3.691 1.00 41.66 111 LYS A CA 1
ATOM 863 C C . LYS A 1 111 ? 129.192 32.677 3.789 1.00 41.41 111 LYS A C 1
ATOM 864 O O . LYS A 1 111 ? 129.930 33.061 4.701 1.00 40.29 111 LYS A O 1
ATOM 870 N N . ASP A 1 112 ? 128.739 33.459 2.809 1.00 40.92 112 ASP A N 1
ATOM 871 C CA . ASP A 1 112 ? 129.023 34.883 2.684 1.00 41.27 112 ASP A CA 1
ATOM 872 C C . ASP A 1 112 ? 128.169 35.617 3.722 1.00 41.57 112 ASP A C 1
ATOM 873 O O . ASP A 1 112 ? 126.939 35.517 3.698 1.00 41.40 112 ASP A O 1
ATOM 878 N N . ARG A 1 113 ? 128.809 36.359 4.625 1.00 40.61 113 ARG A N 1
ATOM 879 C CA . ARG A 1 113 ? 128.076 37.046 5.685 1.00 38.86 113 ARG A CA 1
ATOM 880 C C . ARG A 1 113 ? 127.116 38.143 5.241 1.00 39.32 113 ARG A C 1
ATOM 881 O O . ARG A 1 113 ? 126.134 38.420 5.933 1.00 39.94 113 ARG A O 1
ATOM 889 N N . ASN A 1 114 ? 127.381 38.772 4.102 1.00 38.94 114 ASN A N 1
ATOM 890 C CA . ASN A 1 114 ? 126.487 39.817 3.616 1.00 39.43 114 ASN A CA 1
ATOM 891 C C . ASN A 1 114 ? 125.162 39.220 3.166 1.00 39.04 114 ASN A C 1
ATOM 892 O O . ASN A 1 114 ? 124.091 39.739 3.493 1.00 39.45 114 ASN A O 1
ATOM 897 N N . TYR A 1 115 ? 125.241 38.126 2.414 1.00 37.22 115 TYR A N 1
ATOM 898 C CA . TYR A 1 115 ? 124.051 37.436 1.925 1.00 35.23 115 TYR A CA 1
ATOM 899 C C . TYR A 1 115 ? 123.286 36.876 3.119 1.00 33.95 115 TYR A C 1
ATOM 900 O O . TYR A 1 115 ? 122.071 36.973 3.188 1.00 33.93 115 TYR A O 1
ATOM 909 N N . ALA A 1 116 ? 124.014 36.287 4.058 1.00 34.37 116 ALA A N 1
ATOM 910 C CA . ALA A 1 116 ? 123.406 35.712 5.244 1.00 35.25 116 ALA A CA 1
ATOM 911 C C . ALA A 1 116 ? 122.646 36.779 6.012 1.00 36.55 116 ALA A C 1
ATOM 912 O O . ALA A 1 116 ? 121.524 36.552 6.472 1.00 35.65 116 ALA A O 1
ATOM 914 N N . ARG A 1 117 ? 123.264 37.948 6.154 1.00 38.04 117 ARG A N 1
ATOM 915 C CA . ARG A 1 117 ? 122.637 39.047 6.882 1.00 38.52 117 ARG A CA 1
ATOM 916 C C . ARG A 1 117 ? 121.344 39.506 6.205 1.00 38.09 117 ARG A C 1
ATOM 917 O O . ARG A 1 117 ? 120.361 39.821 6.878 1.00 37.84 117 ARG A O 1
ATOM 925 N N . GLU A 1 118 ? 121.341 39.538 4.876 1.00 38.78 118 GLU A N 1
ATOM 926 C CA . GLU A 1 118 ? 120.151 39.957 4.148 1.00 40.16 118 GLU A CA 1
ATOM 927 C C . GLU A 1 118 ? 119.045 38.904 4.226 1.00 39.80 118 GLU A C 1
ATOM 928 O O . GLU A 1 118 ? 117.871 39.243 4.388 1.00 39.81 118 GLU A O 1
ATOM 934 N N . GLY A 1 119 ? 119.420 37.631 4.102 1.00 38.11 119 GLY A N 1
ATOM 935 C CA . GLY A 1 119 ? 118.444 36.562 4.182 1.00 35.65 119 GLY A CA 1
ATOM 936 C C . GLY A 1 119 ? 117.793 36.570 5.550 1.00 34.84 119 GLY A C 1
ATOM 937 O O . GLY A 1 119 ? 116.571 36.517 5.662 1.00 35.77 119 GLY A O 1
ATOM 938 N N . VAL A 1 120 ? 118.608 36.647 6.597 1.00 33.92 120 VAL A N 1
ATOM 939 C CA . VAL A 1 120 ? 118.093 36.670 7.959 1.00 33.14 120 VAL A CA 1
ATOM 940 C C . VAL A 1 120 ? 117.092 37.798 8.145 1.00 34.53 120 VAL A C 1
ATOM 941 O O . VAL A 1 120 ? 116.104 37.654 8.860 1.00 35.75 120 VAL A O 1
ATOM 945 N N . LYS A 1 121 ? 117.358 38.924 7.497 1.00 36.03 121 LYS A N 1
ATOM 946 C CA . LYS A 1 121 ? 116.487 40.084 7.582 1.00 37.14 121 LYS A CA 1
ATOM 947 C C . LYS A 1 121 ? 115.146 39.774 6.918 1.00 37.58 121 LYS A C 1
ATOM 948 O O . LYS A 1 121 ? 114.084 39.993 7.501 1.00 38.05 121 LYS A O 1
ATOM 954 N N . ARG A 1 122 ? 115.201 39.258 5.696 1.00 36.47 122 ARG A N 1
ATOM 955 C CA . ARG A 1 122 ? 113.988 38.922 4.956 1.00 35.81 122 ARG A CA 1
ATOM 956 C C . ARG A 1 122 ? 113.240 37.754 5.586 1.00 35.92 122 ARG A C 1
ATOM 957 O O . ARG A 1 122 ? 112.009 37.698 5.549 1.00 35.72 122 ARG A O 1
ATOM 965 N N . PHE A 1 123 ? 113.994 36.827 6.164 1.00 34.29 123 PHE A N 1
ATOM 966 C CA . PHE A 1 123 ? 113.422 35.665 6.822 1.00 33.63 123 PHE A CA 1
ATOM 967 C C . PHE A 1 123 ? 112.543 36.117 7.989 1.00 34.17 123 PHE A C 1
ATOM 968 O O . PHE A 1 123 ? 111.382 35.727 8.084 1.00 34.90 123 PHE A O 1
ATOM 976 N N . LEU A 1 124 ? 113.099 36.941 8.873 1.00 33.97 124 LEU A N 1
ATOM 977 C CA . LEU A 1 124 ? 112.360 37.428 10.031 1.00 33.43 124 LEU A CA 1
ATOM 978 C C . LEU A 1 124 ? 111.228 38.389 9.662 1.00 34.44 124 LEU A C 1
ATOM 979 O O . LEU A 1 124 ? 110.204 38.430 10.344 1.00 34.65 124 LEU A O 1
ATOM 984 N N . ASP A 1 125 ? 111.398 39.164 8.594 1.00 34.56 125 ASP A N 1
ATOM 985 C CA . ASP A 1 125 ? 110.333 40.077 8.177 1.00 33.86 125 ASP A CA 1
ATOM 986 C C . ASP A 1 125 ? 109.140 39.249 7.693 1.00 33.32 125 ASP A C 1
ATOM 987 O O . ASP A 1 125 ? 108.003 39.512 8.066 1.00 34.64 125 ASP A O 1
ATOM 992 N N . ALA A 1 126 ? 109.407 38.245 6.862 1.00 33.34 126 ALA A N 1
ATOM 993 C CA . ALA A 1 126 ? 108.352 37.385 6.342 1.00 32.85 126 ALA A CA 1
ATOM 994 C C . ALA A 1 126 ? 107.601 36.697 7.477 1.00 32.67 126 ALA A C 1
ATOM 995 O O . ALA A 1 126 ? 106.380 36.565 7.428 1.00 30.75 126 ALA A O 1
ATOM 997 N N . LEU A 1 127 ? 108.335 36.262 8.495 1.00 32.17 127 LEU A N 1
ATOM 998 C CA . LEU A 1 127 ? 107.734 35.598 9.640 1.00 32.84 127 LEU A CA 1
ATOM 999 C C . LEU A 1 127 ? 106.813 36.512 10.436 1.00 33.99 127 LEU A C 1
ATOM 1000 O O . LEU A 1 127 ? 105.752 36.091 10.888 1.00 34.83 127 LEU A O 1
ATOM 1005 N N . LEU A 1 128 ? 107.220 37.763 10.614 1.00 34.21 128 LEU A N 1
ATOM 1006 C CA . LEU A 1 128 ? 106.421 38.715 11.370 1.00 34.14 128 LEU A CA 1
ATOM 1007 C C . LEU A 1 128 ? 105.169 39.133 10.609 1.00 33.83 128 LEU A C 1
ATOM 1008 O O . LEU A 1 128 ? 104.090 39.260 11.191 1.00 34.42 128 LEU A O 1
ATOM 1013 N N . ALA A 1 129 ? 105.315 39.350 9.308 1.00 33.71 129 ALA A N 1
ATOM 1014 C CA . ALA A 1 129 ? 104.189 39.746 8.480 1.00 31.98 129 ALA A CA 1
ATOM 1015 C C . ALA A 1 129 ? 103.239 38.571 8.356 1.00 32.37 129 ALA A C 1
ATOM 1016 O O . ALA A 1 129 ? 102.113 38.722 7.890 1.00 33.83 129 ALA A O 1
ATOM 1018 N N . ALA A 1 130 ? 103.695 37.397 8.785 1.00 32.50 130 ALA A N 1
ATOM 1019 C CA . ALA A 1 130 ? 102.888 36.186 8.704 1.00 32.09 130 ALA A CA 1
ATOM 1020 C C . ALA A 1 130 ? 102.237 35.798 10.027 1.00 31.81 130 ALA A C 1
ATOM 1021 O O . ALA A 1 130 ? 101.384 34.920 10.059 1.00 31.96 130 ALA A O 1
ATOM 1023 N N . GLY A 1 131 ? 102.640 36.444 11.114 1.00 31.33 131 GLY A N 1
ATOM 1024 C CA . GLY A 1 131 ? 102.054 36.136 12.405 1.00 31.28 131 GLY A CA 1
ATOM 1025 C C . GLY A 1 131 ? 102.922 35.291 13.318 1.00 32.13 131 GLY A C 1
ATOM 1026 O O . GLY A 1 131 ? 102.559 35.052 14.470 1.00 33.33 131 GLY A O 1
ATOM 1027 N N . THR A 1 132 ? 104.067 34.839 12.813 1.00 32.20 132 THR A N 1
ATOM 1028 C CA . THR A 1 132 ? 104.985 34.009 13.593 1.00 31.70 132 THR A CA 1
ATOM 1029 C C . THR A 1 132 ? 105.946 34.859 14.398 1.00 31.39 132 THR A C 1
ATOM 1030 O O . THR A 1 132 ? 106.680 35.662 13.838 1.00 31.78 132 THR A O 1
ATOM 1034 N N . THR A 1 133 ? 105.944 34.669 15.711 1.00 32.13 133 THR A N 1
ATOM 1035 C CA . THR A 1 133 ? 106.828 35.415 16.590 1.00 31.88 133 THR A CA 1
ATOM 1036 C C . THR A 1 133 ? 107.958 34.544 17.135 1.00 32.96 133 THR A C 1
ATOM 1037 O O . THR A 1 133 ? 108.982 35.060 17.576 1.00 33.67 133 THR A O 1
ATOM 1041 N N . THR A 1 134 ? 107.770 33.226 17.103 1.00 33.71 134 THR A N 1
ATOM 1042 C CA . THR A 1 134 ? 108.777 32.279 17.592 1.00 33.86 134 THR A CA 1
ATOM 1043 C C . THR A 1 134 ? 108.924 31.122 16.609 1.00 34.01 134 THR A C 1
ATOM 1044 O O . THR A 1 134 ? 107.931 30.613 16.086 1.00 34.08 134 THR A O 1
ATOM 1048 N N . CYS A 1 135 ? 110.160 30.700 16.361 1.00 32.98 135 CYS A N 1
ATOM 1049 C CA . CYS A 1 135 ? 110.402 29.606 15.425 1.00 33.09 135 CYS A CA 1
ATOM 1050 C C . CYS A 1 135 ? 111.657 28.794 15.743 1.00 33.46 135 CYS A C 1
ATOM 1051 O O . CYS A 1 135 ? 112.603 29.297 16.344 1.00 34.51 135 CYS A O 1
ATOM 1054 N N . GLN A 1 136 ? 111.646 27.525 15.346 1.00 32.87 136 GLN A N 1
ATOM 1055 C CA . GLN A 1 136 ? 112.789 26.645 15.529 1.00 32.52 136 GLN A CA 1
ATOM 1056 C C . GLN A 1 136 ? 113.351 26.534 14.120 1.00 33.16 136 GLN A C 1
ATOM 1057 O O . GLN A 1 136 ? 112.778 25.860 13.270 1.00 32.19 136 GLN A O 1
ATOM 1063 N N . ALA A 1 137 ? 114.476 27.199 13.878 1.00 33.96 137 ALA A N 1
ATOM 1064 C CA . ALA A 1 137 ? 115.059 27.232 12.547 1.00 34.13 137 ALA A CA 1
ATOM 1065 C C . ALA A 1 137 ? 116.293 26.411 12.224 1.00 35.88 137 ALA A C 1
ATOM 1066 O O . ALA A 1 137 ? 117.218 26.280 13.026 1.00 36.80 137 ALA A O 1
ATOM 1068 N N . PHE A 1 138 ? 116.289 25.869 11.014 1.00 35.92 138 PHE A N 1
ATOM 1069 C CA . PHE A 1 138 ? 117.418 25.123 10.497 1.00 36.90 138 PHE A CA 1
ATOM 1070 C C . PHE A 1 138 ? 118.235 26.181 9.763 1.00 37.53 138 PHE A C 1
ATOM 1071 O O . PHE A 1 138 ? 117.681 27.137 9.222 1.00 37.49 138 PHE A O 1
ATOM 1079 N N . THR A 1 139 ? 119.547 26.021 9.749 1.00 37.45 139 THR A N 1
ATOM 1080 C CA . THR A 1 139 ? 120.413 26.972 9.076 1.00 35.84 139 THR A CA 1
ATOM 1081 C C . THR A 1 139 ? 121.270 26.168 8.105 1.00 36.22 139 THR A C 1
ATOM 1082 O O . THR A 1 139 ? 120.899 25.055 7.732 1.00 37.46 139 THR A O 1
ATOM 1086 N N . SER A 1 140 ? 122.394 26.717 7.669 1.00 36.21 140 SER A N 1
ATOM 1087 C CA . SER A 1 140 ? 123.254 25.960 6.775 1.00 37.33 140 SER A CA 1
ATOM 1088 C C . SER A 1 140 ? 124.364 25.345 7.624 1.00 38.37 140 SER A C 1
ATOM 1089 O O . SER A 1 140 ? 124.335 25.428 8.855 1.00 38.94 140 SER A O 1
ATOM 1092 N N . SER A 1 141 ? 125.336 24.724 6.968 1.00 38.92 141 SER A N 1
ATOM 1093 C CA . SER A 1 141 ? 126.444 24.094 7.670 1.00 40.04 141 SER A CA 1
ATOM 1094 C C . SER A 1 141 ? 127.514 25.091 8.103 1.00 41.21 141 SER A C 1
ATOM 1095 O O . SER A 1 141 ? 128.438 24.730 8.829 1.00 42.48 141 SER A O 1
ATOM 1098 N N . SER A 1 142 ? 127.389 26.340 7.654 1.00 42.02 142 SER A N 1
ATOM 1099 C CA . SER A 1 142 ? 128.339 27.398 7.998 1.00 41.33 142 SER A CA 1
ATOM 1100 C C . SER A 1 142 ? 127.868 28.191 9.211 1.00 40.49 142 SER A C 1
ATOM 1101 O O . SER A 1 142 ? 126.732 28.647 9.255 1.00 41.23 142 SER A O 1
ATOM 1104 N N . PRO A 1 143 ? 128.743 28.378 10.208 1.00 40.08 143 PRO A N 1
ATOM 1105 C CA . PRO A 1 143 ? 128.353 29.132 11.408 1.00 40.08 143 PRO A CA 1
ATOM 1106 C C . PRO A 1 143 ? 127.841 30.552 11.123 1.00 39.32 143 PRO A C 1
ATOM 1107 O O . PRO A 1 143 ? 127.077 31.109 11.913 1.00 39.28 143 PRO A O 1
ATOM 1111 N N . VAL A 1 144 ? 128.258 31.123 9.995 1.00 38.27 144 VAL A N 1
ATOM 1112 C CA . VAL A 1 144 ? 127.853 32.474 9.601 1.00 37.98 144 VAL A CA 1
ATOM 1113 C C . VAL A 1 144 ? 126.338 32.681 9.681 1.00 38.41 144 VAL A C 1
ATOM 1114 O O . VAL A 1 144 ? 125.855 33.523 10.443 1.00 38.29 144 VAL A O 1
ATOM 1118 N N . ALA A 1 145 ? 125.596 31.908 8.890 1.00 38.11 145 ALA A N 1
ATOM 1119 C CA . ALA A 1 145 ? 124.143 32.003 8.865 1.00 36.64 145 ALA A CA 1
ATOM 1120 C C . ALA A 1 145 ? 123.547 31.925 10.270 1.00 37.36 145 ALA A C 1
ATOM 1121 O O . ALA A 1 145 ? 122.612 32.656 10.593 1.00 37.85 145 ALA A O 1
ATOM 1123 N N . THR A 1 146 ? 124.081 31.045 11.109 1.00 36.93 146 THR A N 1
ATOM 1124 C CA . THR A 1 146 ? 123.573 30.917 12.471 1.00 37.66 146 THR A CA 1
ATOM 1125 C C . THR A 1 146 ? 123.858 32.158 13.317 1.00 38.58 146 THR A C 1
ATOM 1126 O O . THR A 1 146 ? 123.004 32.598 14.093 1.00 39.16 146 THR A O 1
ATOM 1130 N N . GLU A 1 147 ? 125.056 32.718 13.174 1.00 38.08 147 GLU A N 1
ATOM 1131 C CA . GLU A 1 147 ? 125.427 33.903 13.941 1.00 38.44 147 GLU A CA 1
ATOM 1132 C C . GLU A 1 147 ? 124.531 35.074 13.559 1.00 38.31 147 GLU A C 1
ATOM 1133 O O . GLU A 1 147 ? 123.970 35.740 14.429 1.00 38.40 147 GLU A O 1
ATOM 1139 N N . GLU A 1 148 ? 124.389 35.319 12.259 1.00 37.08 148 GLU A N 1
ATOM 1140 C CA . GLU A 1 148 ? 123.553 36.419 11.794 1.00 37.04 148 GLU A CA 1
ATOM 1141 C C . GLU A 1 148 ? 122.097 36.280 12.230 1.00 36.42 148 GLU A C 1
ATOM 1142 O O . GLU A 1 148 ? 121.429 37.283 12.470 1.00 36.43 148 GLU A O 1
ATOM 1148 N N . LEU A 1 149 ? 121.607 35.044 12.336 1.00 36.23 149 LEU A N 1
ATOM 1149 C CA . LEU A 1 149 ? 120.223 34.805 12.741 1.00 35.84 149 LEU A CA 1
ATOM 1150 C C . LEU A 1 149 ? 119.991 35.123 14.212 1.00 36.35 149 LEU A C 1
ATOM 1151 O O . LEU A 1 149 ? 119.028 35.797 14.567 1.00 37.06 149 LEU A O 1
ATOM 1156 N N . PHE A 1 150 ? 120.868 34.628 15.072 1.00 36.58 150 PHE A N 1
ATOM 1157 C CA . PHE A 1 150 ? 120.727 34.886 16.496 1.00 37.56 150 PHE A CA 1
ATOM 1158 C C . PHE A 1 150 ? 120.825 36.374 16.809 1.00 37.54 150 PHE A C 1
ATOM 1159 O O . PHE A 1 150 ? 120.080 36.896 17.636 1.00 37.92 150 PHE A O 1
ATOM 1167 N N . GLU A 1 151 ? 121.747 37.058 16.147 1.00 38.00 151 GLU A N 1
ATOM 1168 C CA . GLU A 1 151 ? 121.947 38.474 16.394 1.00 38.36 151 GLU A CA 1
ATOM 1169 C C . GLU A 1 151 ? 120.809 39.378 15.933 1.00 38.57 151 GLU A C 1
ATOM 1170 O O . GLU A 1 151 ? 120.446 40.322 16.640 1.00 38.72 151 GLU A O 1
ATOM 1176 N N . GLU A 1 152 ? 120.235 39.097 14.766 1.00 38.08 152 GLU A N 1
ATOM 1177 C CA . GLU A 1 152 ? 119.120 39.902 14.280 1.00 37.47 152 GLU A CA 1
ATOM 1178 C C . GLU A 1 152 ? 117.891 39.576 15.124 1.00 37.34 152 GLU A C 1
ATOM 1179 O O . GLU A 1 152 ? 116.981 40.388 15.252 1.00 36.89 152 GLU A O 1
ATOM 1185 N N . ALA A 1 153 ? 117.874 38.380 15.703 1.00 37.00 153 ALA A N 1
ATOM 1186 C CA . ALA A 1 153 ? 116.762 37.967 16.542 1.00 38.15 153 ALA A CA 1
ATOM 1187 C C . ALA A 1 153 ? 116.840 38.757 17.838 1.00 38.33 153 ALA A C 1
ATOM 1188 O O . ALA A 1 153 ? 115.821 39.085 18.443 1.00 39.10 153 ALA A O 1
ATOM 1190 N N . SER A 1 154 ? 118.059 39.065 18.258 1.00 38.77 154 SER A N 1
ATOM 1191 C CA . SER A 1 154 ? 118.268 39.833 19.478 1.00 40.50 154 SER A CA 1
ATOM 1192 C C . SER A 1 154 ? 117.784 41.277 19.337 1.00 40.75 154 SER A C 1
ATOM 1193 O O . SER A 1 154 ? 117.130 41.804 20.238 1.00 41.06 154 SER A O 1
ATOM 1196 N N . ARG A 1 155 ? 118.103 41.915 18.213 1.00 39.63 155 ARG A N 1
ATOM 1197 C CA . ARG A 1 155 ? 117.691 43.295 17.986 1.00 38.85 155 ARG A CA 1
ATOM 1198 C C . ARG A 1 155 ? 116.176 43.440 18.057 1.00 39.17 155 ARG A C 1
ATOM 1199 O O . ARG A 1 155 ? 115.660 44.482 18.496 1.00 40.46 155 ARG A O 1
ATOM 1207 N N . ARG A 1 156 ? 115.463 42.402 17.629 1.00 36.76 156 ARG A N 1
ATOM 1208 C CA . ARG A 1 156 ? 114.010 42.430 17.661 1.00 35.16 156 ARG A CA 1
ATOM 1209 C C . ARG A 1 156 ? 113.543 41.776 18.956 1.00 35.45 156 ARG A C 1
ATOM 1210 O O . ARG A 1 156 ? 112.365 41.822 19.305 1.00 35.57 156 ARG A O 1
ATOM 1218 N N . ASN A 1 157 ? 114.497 41.185 19.665 1.00 35.41 157 ASN A N 1
ATOM 1219 C CA . ASN A 1 157 ? 114.260 40.502 20.931 1.00 37.21 157 ASN A CA 1
ATOM 1220 C C . ASN A 1 157 ? 113.160 39.450 20.846 1.00 38.46 157 ASN A C 1
ATOM 1221 O O . ASN A 1 157 ? 112.192 39.468 21.611 1.00 37.83 157 ASN A O 1
ATOM 1234 N N . ARG A 1 159 ? 112.071 35.292 20.788 1.00 39.13 159 ARG A N 1
ATOM 1235 C CA . ARG A 1 159 ? 112.533 34.007 21.282 1.00 37.92 159 ARG A CA 1
ATOM 1236 C C . ARG A 1 159 ? 112.661 33.135 20.045 1.00 37.25 159 ARG A C 1
ATOM 1237 O O . ARG A 1 159 ? 111.725 33.025 19.254 1.00 37.07 159 ARG A O 1
ATOM 1245 N N . VAL A 1 160 ? 113.829 32.528 19.881 1.00 37.17 160 VAL A N 1
ATOM 1246 C CA . VAL A 1 160 ? 114.099 31.707 18.719 1.00 37.54 160 VAL A CA 1
ATOM 1247 C C . VAL A 1 160 ? 114.992 30.519 19.044 1.00 37.72 160 VAL A C 1
ATOM 1248 O O . VAL A 1 160 ? 115.946 30.652 19.810 1.00 38.74 160 VAL A O 1
ATOM 1252 N N . ILE A 1 161 ? 114.668 29.361 18.462 1.00 37.11 161 ILE A N 1
ATOM 1253 C CA . ILE A 1 161 ? 115.453 28.138 18.644 1.00 35.55 161 ILE A CA 1
ATOM 1254 C C . ILE A 1 161 ? 116.225 27.935 17.345 1.00 35.30 161 ILE A C 1
ATOM 1255 O O . ILE A 1 161 ? 115.629 27.903 16.274 1.00 35.95 161 ILE A O 1
ATOM 1260 N N . ALA A 1 162 ? 117.542 27.795 17.426 1.00 34.51 162 ALA A N 1
ATOM 1261 C CA . ALA A 1 162 ? 118.330 27.578 16.219 1.00 34.39 162 ALA A CA 1
ATOM 1262 C C . ALA A 1 162 ? 119.697 26.974 16.522 1.00 34.19 162 ALA A C 1
ATOM 1263 O O . ALA A 1 162 ? 120.061 26.782 17.682 1.00 34.26 162 ALA A O 1
ATOM 1265 N N . GLY A 1 163 ? 120.451 26.667 15.474 1.00 32.68 163 GLY A N 1
ATOM 1266 C CA . GLY A 1 163 ? 121.764 26.092 15.675 1.00 33.50 163 GLY A CA 1
ATOM 1267 C C . GLY A 1 163 ? 122.449 25.692 14.389 1.00 34.08 163 GLY A C 1
ATOM 1268 O O . GLY A 1 163 ? 121.828 25.665 13.329 1.00 34.24 163 GLY A O 1
ATOM 1269 N N . LEU A 1 164 ? 123.739 25.390 14.486 1.00 33.96 164 LEU A N 1
ATOM 1270 C CA . LEU A 1 164 ? 124.522 24.975 13.328 1.00 35.24 164 LEU A CA 1
ATOM 1271 C C . LEU A 1 164 ? 123.963 23.650 12.818 1.00 36.45 164 LEU A C 1
ATOM 1272 O O . LEU A 1 164 ? 123.922 22.664 13.550 1.00 37.35 164 LEU A O 1
ATOM 1277 N N . THR A 1 165 ? 123.534 23.632 11.562 1.00 37.41 165 THR A N 1
ATOM 1278 C CA . THR A 1 165 ? 122.962 22.430 10.964 1.00 38.20 165 THR A CA 1
ATOM 1279 C C . THR A 1 165 ? 124.023 21.558 10.295 1.00 38.70 165 THR A C 1
ATOM 1280 O O . THR A 1 165 ? 124.366 21.775 9.135 1.00 38.96 165 THR A O 1
ATOM 1284 N N . GLY A 1 166 ? 124.532 20.568 11.026 1.00 39.27 166 GLY A N 1
ATOM 1285 C CA . GLY A 1 166 ? 125.562 19.691 10.488 1.00 40.26 166 GLY A CA 1
ATOM 1286 C C . GLY A 1 166 ? 125.092 18.723 9.414 1.00 41.57 166 GLY A C 1
ATOM 1287 O O . GLY A 1 166 ? 124.026 18.122 9.533 1.00 42.42 166 GLY A O 1
ATOM 1288 N N . ILE A 1 167 ? 125.886 18.577 8.359 1.00 41.34 167 ILE A N 1
ATOM 1289 C CA . ILE A 1 167 ? 125.566 17.674 7.260 1.00 42.22 167 ILE A CA 1
ATOM 1290 C C . ILE A 1 167 ? 126.881 16.985 6.904 1.00 44.11 167 ILE A C 1
ATOM 1291 O O . ILE A 1 167 ? 127.882 17.631 6.580 1.00 43.90 167 ILE A O 1
ATOM 1296 N N . ASP A 1 168 ? 126.855 15.658 6.965 1.00 47.20 168 ASP A N 1
ATOM 1297 C CA . ASP A 1 168 ? 128.033 14.812 6.753 1.00 47.35 168 ASP A CA 1
ATOM 1298 C C . ASP A 1 168 ? 128.162 14.091 5.402 1.00 46.51 168 ASP A C 1
ATOM 1299 O O . ASP A 1 168 ? 129.186 14.202 4.730 1.00 46.49 168 ASP A O 1
ATOM 1304 N N . ARG A 1 169 ? 127.128 13.334 5.035 1.00 46.45 169 ARG A N 1
ATOM 1305 C CA . ARG A 1 169 ? 127.099 12.562 3.792 1.00 44.48 169 ARG A CA 1
ATOM 1306 C C . ARG A 1 169 ? 126.014 13.070 2.849 1.00 43.46 169 ARG A C 1
ATOM 1307 O O . ARG A 1 169 ? 125.236 13.965 3.188 1.00 43.36 169 ARG A O 1
ATOM 1315 N N . ASN A 1 170 ? 125.964 12.462 1.670 1.00 42.36 170 ASN A N 1
ATOM 1316 C CA . ASN A 1 170 ? 124.959 12.767 0.663 1.00 42.50 170 ASN A CA 1
ATOM 1317 C C . ASN A 1 170 ? 124.684 14.236 0.333 1.00 41.76 170 ASN A C 1
ATOM 1318 O O . ASN A 1 170 ? 123.529 14.624 0.131 1.00 41.96 170 ASN A O 1
ATOM 1323 N N . ALA A 1 171 ? 125.736 15.045 0.262 1.00 39.85 171 ALA A N 1
ATOM 1324 C CA . ALA A 1 171 ? 125.596 16.461 -0.080 1.00 39.73 171 ALA A CA 1
ATOM 1325 C C . ALA A 1 171 ? 126.898 16.930 -0.719 1.00 39.82 171 ALA A C 1
ATOM 1326 O O . ALA A 1 171 ? 127.943 16.323 -0.511 1.00 38.50 171 ALA A O 1
ATOM 1328 N N . PRO A 1 172 ? 126.855 18.020 -1.506 1.00 40.59 172 PRO A N 1
ATOM 1329 C CA . PRO A 1 172 ? 128.077 18.520 -2.151 1.00 39.83 172 PRO A CA 1
ATOM 1330 C C . PRO A 1 172 ?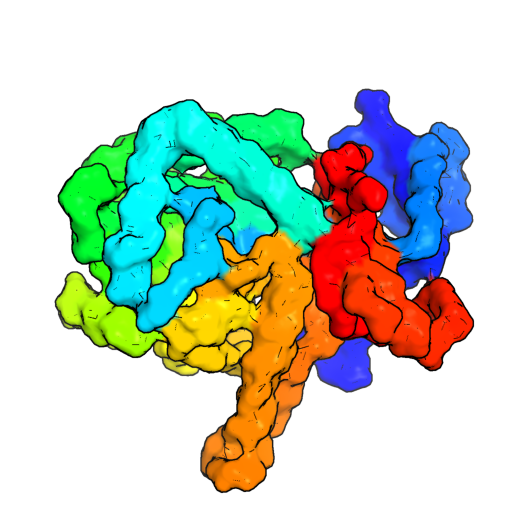 129.257 18.607 -1.178 1.00 41.53 172 PRO A C 1
ATOM 1331 O O . PRO A 1 172 ? 129.076 18.840 0.024 1.00 41.78 172 PRO A O 1
ATOM 1335 N N . ALA A 1 173 ? 130.465 18.415 -1.698 1.00 42.68 173 ALA A N 1
ATOM 1336 C CA . ALA A 1 173 ? 131.660 18.458 -0.863 1.00 43.49 173 ALA A CA 1
ATOM 1337 C C . ALA A 1 173 ? 131.909 19.852 -0.290 1.00 44.80 173 ALA A C 1
ATOM 1338 O O . ALA A 1 173 ? 132.354 19.988 0.859 1.00 44.69 173 ALA A O 1
ATOM 1340 N N . GLU A 1 174 ? 131.625 20.886 -1.082 1.00 44.32 174 GLU A N 1
ATOM 1341 C CA . GLU A 1 174 ? 131.834 22.257 -0.620 1.00 45.37 174 GLU A CA 1
ATOM 1342 C C . GLU A 1 174 ? 130.796 22.679 0.415 1.00 44.80 174 GLU A C 1
ATOM 1343 O O . GLU A 1 174 ? 130.967 23.698 1.096 1.00 44.76 174 GLU A O 1
ATOM 1349 N N . PHE A 1 175 ? 129.725 21.896 0.538 1.00 44.17 175 PHE A N 1
ATOM 1350 C CA . PHE A 1 175 ? 128.672 22.203 1.498 1.00 43.12 175 PHE A CA 1
ATOM 1351 C C . PHE A 1 175 ? 128.763 21.409 2.797 1.00 42.10 175 PHE A C 1
ATOM 1352 O O . PHE A 1 175 ? 128.403 21.914 3.852 1.00 42.31 175 PHE A O 1
ATOM 1360 N N . ILE A 1 176 ? 129.216 20.165 2.733 1.00 42.05 176 ILE A N 1
ATOM 1361 C CA . ILE A 1 176 ? 129.305 19.372 3.955 1.00 42.89 176 ILE A CA 1
ATOM 1362 C C . ILE A 1 176 ? 130.513 19.807 4.776 1.00 42.65 176 ILE A C 1
ATOM 1363 O O . ILE A 1 176 ? 131.414 20.470 4.267 1.00 42.55 176 ILE A O 1
ATOM 1368 N N . ASP A 1 177 ? 130.522 19.464 6.056 1.00 42.27 177 ASP A N 1
ATOM 1369 C CA . ASP A 1 177 ? 131.647 19.826 6.895 1.00 42.03 177 ASP A CA 1
ATOM 1370 C C . ASP A 1 177 ? 131.901 18.778 7.961 1.00 41.88 177 ASP A C 1
ATOM 1371 O O . ASP A 1 177 ? 130.984 18.200 8.536 1.00 42.40 177 ASP A O 1
ATOM 1376 N N . THR A 1 178 ? 133.182 18.544 8.199 1.00 42.13 178 THR A N 1
ATOM 1377 C CA . THR A 1 178 ? 133.688 17.591 9.172 1.00 41.44 178 THR A CA 1
ATOM 1378 C C . THR A 1 178 ? 132.989 17.531 10.525 1.00 41.45 178 THR A C 1
ATOM 1379 O O . THR A 1 178 ? 132.591 18.554 11.080 1.00 41.33 178 THR A O 1
ATOM 1383 N N . PRO A 1 179 ? 132.849 16.319 11.082 1.00 41.60 179 PRO A N 1
ATOM 1384 C CA . PRO A 1 179 ? 132.204 16.146 12.388 1.00 41.45 179 PRO A CA 1
ATOM 1385 C C . PRO A 1 179 ? 132.972 16.946 13.447 1.00 42.97 179 PRO A C 1
ATOM 1386 O O . PRO A 1 179 ? 132.379 17.506 14.373 1.00 43.17 179 PRO A O 1
ATOM 1390 N N . GLU A 1 180 ? 134.296 16.991 13.299 1.00 44.24 180 GLU A N 1
ATOM 1391 C CA . GLU A 1 180 ? 135.158 17.724 14.225 1.00 46.45 180 GLU A CA 1
ATOM 1392 C C . GLU A 1 180 ? 134.794 19.208 14.225 1.00 46.28 180 GLU A C 1
ATOM 1393 O O . GLU A 1 180 ? 134.457 19.772 15.275 1.00 45.35 180 GLU A O 1
ATOM 1399 N N . ASN A 1 181 ? 134.857 19.835 13.049 1.00 44.75 181 ASN A N 1
ATOM 1400 C CA . ASN A 1 181 ? 134.512 21.250 12.924 1.00 44.51 181 ASN A CA 1
ATOM 1401 C C . ASN A 1 181 ? 133.092 21.513 13.425 1.00 44.29 181 ASN A C 1
ATOM 1402 O O . ASN A 1 181 ? 132.817 22.534 14.061 1.00 44.75 181 ASN A O 1
ATOM 1407 N N . PHE A 1 182 ? 132.185 20.591 13.133 1.00 43.58 182 PHE A N 1
ATOM 1408 C CA . PHE A 1 182 ? 130.814 20.742 13.583 1.00 42.78 182 PHE A CA 1
ATOM 1409 C C . PHE A 1 182 ? 130.776 20.831 15.111 1.00 43.93 182 PHE A C 1
ATOM 1410 O O . PHE A 1 182 ? 130.116 21.709 15.680 1.00 44.10 182 PHE A O 1
ATOM 1418 N N . TYR A 1 183 ? 131.471 19.911 15.777 1.00 43.61 183 TYR A N 1
ATOM 1419 C CA . TYR A 1 183 ? 131.502 19.911 17.236 1.00 43.93 183 TYR A CA 1
ATOM 1420 C C . TYR A 1 183 ? 132.141 21.194 17.741 1.00 44.81 183 TYR A C 1
ATOM 1421 O O . TYR A 1 183 ? 131.667 21.810 18.700 1.00 45.63 183 TYR A O 1
ATOM 1430 N N . ARG A 1 184 ? 133.237 21.578 17.097 1.00 44.86 184 ARG A N 1
ATOM 1431 C CA . ARG A 1 184 ? 133.962 22.785 17.466 1.00 45.12 184 ARG A CA 1
ATOM 1432 C C . ARG A 1 184 ? 133.044 24.002 17.361 1.00 44.16 184 ARG A C 1
ATOM 1433 O O . ARG A 1 184 ? 132.809 24.698 18.352 1.00 43.20 184 ARG A O 1
ATOM 1441 N N . ASP A 1 185 ? 132.514 24.241 16.162 1.00 43.38 185 ASP A N 1
ATOM 1442 C CA . ASP A 1 185 ? 131.630 25.380 15.934 1.00 42.75 185 ASP A CA 1
ATOM 1443 C C . ASP A 1 185 ? 130.361 25.360 16.787 1.00 43.13 185 ASP A C 1
ATOM 1444 O O . ASP A 1 185 ? 129.981 26.389 17.353 1.00 43.91 185 ASP A O 1
ATOM 1449 N N . SER A 1 186 ? 129.705 24.205 16.892 1.00 42.02 186 SER A N 1
ATOM 1450 C CA . SER A 1 186 ? 128.486 24.110 17.698 1.00 42.37 186 SER A CA 1
ATOM 1451 C C . SER A 1 186 ? 128.782 24.479 19.144 1.00 42.01 186 SER A C 1
ATOM 1452 O O . SER A 1 186 ? 127.974 25.128 19.813 1.00 40.52 186 SER A O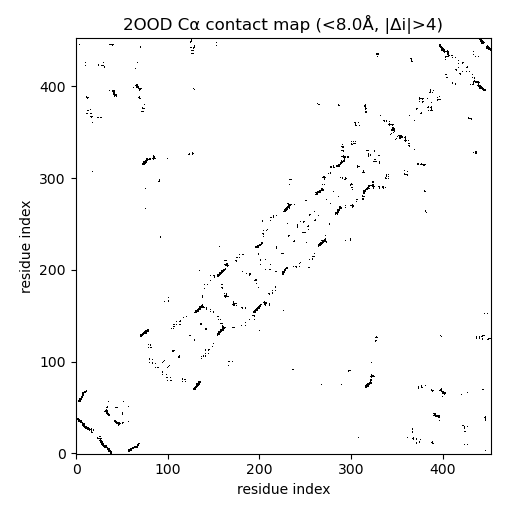 1
ATOM 1455 N N . LYS A 1 187 ? 129.953 24.054 19.611 1.00 42.14 187 LYS A N 1
ATOM 1456 C CA . LYS A 1 187 ? 130.388 24.303 20.979 1.00 41.88 187 LYS A CA 1
ATOM 1457 C C . LYS A 1 187 ? 130.564 25.807 21.189 1.00 41.82 187 LYS A C 1
ATOM 1458 O O . LYS A 1 187 ? 130.186 26.360 22.231 1.00 40.59 187 LYS A O 1
ATOM 1464 N N . ARG A 1 188 ? 131.134 26.466 20.187 1.00 41.01 188 ARG A N 1
ATOM 1465 C CA . ARG A 1 188 ? 131.354 27.901 20.254 1.00 40.64 188 ARG A CA 1
ATOM 1466 C C . ARG A 1 188 ? 130.024 28.641 20.255 1.00 41.60 188 ARG A C 1
ATOM 1467 O O . ARG A 1 188 ? 129.794 29.525 21.085 1.00 42.09 188 ARG A O 1
ATOM 1475 N N . LEU A 1 189 ? 129.149 28.263 19.324 1.00 40.70 189 LEU A N 1
ATOM 1476 C CA . LEU A 1 189 ? 127.849 28.901 19.185 1.00 39.65 189 LEU A CA 1
ATOM 1477 C C . LEU A 1 189 ? 126.976 28.730 20.419 1.00 40.26 189 LEU A C 1
ATOM 1478 O O . LEU A 1 189 ? 126.215 29.634 20.771 1.00 40.78 189 LEU A O 1
ATOM 1483 N N . ILE A 1 190 ? 127.080 27.580 21.077 1.00 40.01 190 ILE A N 1
ATOM 1484 C CA . ILE A 1 190 ? 126.296 27.342 22.286 1.00 40.55 190 ILE A CA 1
ATOM 1485 C C . ILE A 1 190 ? 126.783 28.311 23.356 1.00 41.54 190 ILE A C 1
ATOM 1486 O O . ILE A 1 190 ? 125.999 28.829 24.154 1.00 42.14 190 ILE A O 1
ATOM 1491 N N . ALA A 1 191 ? 128.089 28.559 23.349 1.00 42.38 191 ALA A N 1
ATOM 1492 C CA . ALA A 1 191 ? 128.713 29.469 24.299 1.00 41.46 191 ALA A CA 1
ATOM 1493 C C . ALA A 1 191 ? 128.161 30.873 24.110 1.00 42.35 191 ALA A C 1
ATOM 1494 O O . ALA A 1 191 ? 127.576 31.453 25.027 1.00 42.77 191 ALA A O 1
ATOM 1496 N N . GLN A 1 192 ? 128.341 31.404 22.906 1.00 42.68 192 GLN A N 1
ATOM 1497 C CA . GLN A 1 192 ? 127.881 32.748 22.576 1.00 44.28 192 GLN A CA 1
ATOM 1498 C C . GLN A 1 192 ? 126.385 33.021 22.600 1.00 43.30 192 GLN A C 1
ATOM 1499 O O . GLN A 1 192 ? 125.977 34.133 22.938 1.00 43.73 192 GLN A O 1
ATOM 1505 N N . TYR A 1 193 ? 125.564 32.032 22.260 1.00 42.05 193 TYR A N 1
ATOM 1506 C CA . TYR A 1 193 ? 124.135 32.290 22.181 1.00 39.67 193 TYR A CA 1
ATOM 1507 C C . TYR A 1 193 ? 123.145 31.585 23.080 1.00 39.32 193 TYR A C 1
ATOM 1508 O O . TYR A 1 193 ? 122.176 32.205 23.524 1.00 39.71 193 TYR A O 1
ATOM 1517 N N . HIS A 1 194 ? 123.350 30.306 23.358 1.00 39.49 194 HIS A N 1
ATOM 1518 C CA . HIS A 1 194 ? 122.369 29.620 24.180 1.00 40.55 194 HIS A CA 1
ATOM 1519 C C . HIS A 1 194 ? 121.980 30.314 25.493 1.00 41.35 194 HIS A C 1
ATOM 1520 O O . HIS A 1 194 ? 122.822 30.628 26.336 1.00 41.40 194 HIS A O 1
ATOM 1527 N N . ASP A 1 195 ? 120.682 30.544 25.645 1.00 41.97 195 ASP A N 1
ATOM 1528 C CA . ASP A 1 195 ? 120.115 31.156 26.835 1.00 43.45 195 ASP A CA 1
ATOM 1529 C C . ASP A 1 195 ? 120.611 32.564 27.157 1.00 44.70 195 ASP A C 1
ATOM 1530 O O . ASP A 1 195 ? 120.659 32.976 28.324 1.00 44.48 195 ASP A O 1
ATOM 1535 N N . LYS A 1 196 ? 120.984 33.297 26.115 1.00 44.65 196 LYS A N 1
ATOM 1536 C CA . LYS A 1 196 ? 121.413 34.684 26.265 1.00 44.35 196 LYS A CA 1
ATOM 1537 C C . LYS A 1 196 ? 120.220 35.453 25.698 1.00 43.69 196 LYS A C 1
ATOM 1538 O O . LYS A 1 196 ? 119.933 35.365 24.500 1.00 43.92 196 LYS A O 1
ATOM 1544 N N . GLY A 1 197 ? 119.517 36.197 26.542 1.00 42.57 197 GLY A N 1
ATOM 1545 C CA . GLY A 1 197 ? 118.358 36.915 26.050 1.00 40.86 197 GLY A CA 1
ATOM 1546 C C . GLY A 1 197 ? 117.303 35.855 25.807 1.00 41.24 197 GLY A C 1
ATOM 1547 O O . GLY A 1 197 ? 117.162 34.943 26.624 1.00 40.86 197 GLY A O 1
ATOM 1548 N N . ARG A 1 198 ? 116.573 35.946 24.698 1.00 40.01 198 ARG A N 1
ATOM 1549 C CA . ARG A 1 198 ? 115.547 34.950 24.403 1.00 38.08 198 ARG A CA 1
ATOM 1550 C C . ARG A 1 198 ? 116.042 33.890 23.415 1.00 38.55 198 ARG A C 1
ATOM 1551 O O . ARG A 1 198 ? 115.248 33.100 22.913 1.00 39.28 198 ARG A O 1
ATOM 1559 N N . ASN A 1 199 ? 117.344 33.871 23.133 1.00 38.12 199 ASN A N 1
ATOM 1560 C CA . ASN A 1 199 ? 117.916 32.883 22.213 1.00 38.51 199 ASN A CA 1
ATOM 1561 C C . ASN A 1 199 ? 118.122 31.507 22.862 1.00 38.85 199 ASN A C 1
ATOM 1562 O O . ASN A 1 199 ? 118.648 31.412 23.969 1.00 39.80 199 ASN A O 1
ATOM 1567 N N . LEU A 1 200 ? 117.717 30.448 22.159 1.00 37.69 200 LEU A N 1
ATOM 1568 C CA . LEU A 1 200 ? 117.859 29.072 22.638 1.00 36.27 200 LEU A CA 1
ATOM 1569 C C . LEU A 1 200 ? 118.565 28.266 21.554 1.00 36.96 200 LEU A C 1
ATOM 1570 O O . LEU A 1 200 ? 118.222 28.374 20.378 1.00 37.59 200 LEU A O 1
ATOM 1575 N N . TYR A 1 201 ? 119.550 27.462 21.944 1.00 36.42 201 TYR A N 1
ATOM 1576 C CA . TYR A 1 201 ? 120.313 26.678 20.974 1.00 36.83 201 TYR A CA 1
ATOM 1577 C C . TYR A 1 201 ? 119.847 25.233 20.788 1.00 38.20 201 TYR A C 1
ATOM 1578 O O . TYR A 1 201 ? 119.490 24.556 21.749 1.00 38.64 201 TYR A O 1
ATOM 1587 N N . ALA A 1 202 ? 119.880 24.751 19.550 1.00 38.01 202 ALA A N 1
ATOM 1588 C CA . ALA A 1 202 ? 119.472 23.383 19.272 1.00 37.83 202 ALA A CA 1
ATOM 1589 C C . ALA A 1 202 ? 120.548 22.630 18.507 1.00 38.46 202 ALA A C 1
ATOM 1590 O O . ALA A 1 202 ? 120.946 23.049 17.419 1.00 37.71 202 ALA A O 1
ATOM 1592 N N . ILE A 1 203 ? 121.031 21.533 19.094 1.00 39.00 203 ILE A N 1
ATOM 1593 C CA . ILE A 1 203 ? 122.040 20.695 18.451 1.00 39.08 203 ILE A CA 1
ATOM 1594 C C . ILE A 1 203 ? 121.317 20.283 17.181 1.00 38.98 203 ILE A C 1
ATOM 1595 O O . ILE A 1 203 ? 120.208 19.750 17.252 1.00 39.58 203 ILE A O 1
ATOM 1600 N N . THR A 1 204 ? 121.920 20.502 16.021 1.00 37.13 204 THR A N 1
ATOM 1601 C CA . THR A 1 204 ? 121.196 20.169 14.812 1.00 36.04 204 THR A CA 1
ATOM 1602 C C . THR A 1 204 ? 121.778 19.269 13.737 1.00 36.04 204 THR A C 1
ATOM 1603 O O . THR A 1 204 ? 122.395 19.744 12.779 1.00 36.14 204 THR A O 1
ATOM 1607 N N . PRO A 1 205 ? 121.607 17.947 13.890 1.00 35.21 205 PRO A N 1
ATOM 1608 C CA . PRO A 1 205 ? 122.115 17.035 12.866 1.00 34.44 205 PRO A CA 1
ATOM 1609 C C . PRO A 1 205 ? 120.973 17.084 11.842 1.00 34.39 205 PRO A C 1
ATOM 1610 O O . PRO A 1 205 ? 119.870 16.620 12.120 1.00 34.51 205 PRO A O 1
ATOM 1614 N N . ARG A 1 206 ? 121.222 17.670 10.679 1.00 33.84 206 ARG A N 1
ATOM 1615 C CA . ARG A 1 206 ? 120.181 17.811 9.673 1.00 35.34 206 ARG A CA 1
ATOM 1616 C C . ARG A 1 206 ? 119.240 16.616 9.565 1.00 37.31 206 ARG A C 1
ATOM 1617 O O . ARG A 1 206 ? 118.035 16.753 9.788 1.00 36.88 206 ARG A O 1
ATOM 1625 N N . PHE A 1 207 ? 119.776 15.451 9.213 1.00 37.86 207 PHE A N 1
ATOM 1626 C CA . PHE A 1 207 ? 118.957 14.250 9.116 1.00 38.21 207 PHE A CA 1
ATOM 1627 C C . PHE A 1 207 ? 119.833 13.017 8.926 1.00 38.78 207 PHE A C 1
ATOM 1628 O O .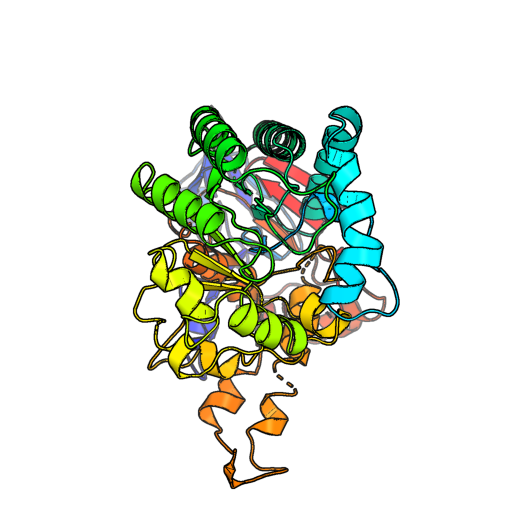 PHE A 1 207 ? 120.858 13.067 8.242 1.00 39.09 207 PHE A O 1
ATOM 1636 N N . ALA A 1 208 ? 119.426 11.917 9.556 1.00 39.22 208 ALA A N 1
ATOM 1637 C CA . ALA A 1 208 ? 120.172 10.664 9.520 1.00 38.95 208 ALA A CA 1
ATOM 1638 C C . ALA A 1 208 ? 120.775 10.359 8.165 1.00 38.76 208 ALA A C 1
ATOM 1639 O O . ALA A 1 208 ? 121.951 10.009 8.066 1.00 38.48 208 ALA A O 1
ATOM 1641 N N . PHE A 1 209 ? 119.978 10.501 7.116 1.00 39.11 209 PHE A N 1
ATOM 1642 C CA . PHE A 1 209 ? 120.475 10.212 5.777 1.00 40.20 209 PHE A CA 1
ATOM 1643 C C . PHE A 1 209 ? 121.747 10.973 5.422 1.00 39.00 209 PHE A C 1
ATOM 1644 O O . PHE A 1 209 ? 122.554 10.496 4.626 1.00 38.95 209 PHE A O 1
ATOM 1652 N N . GLY A 1 210 ? 121.915 12.157 6.002 1.00 38.15 210 GLY A N 1
ATOM 1653 C CA . GLY A 1 210 ? 123.096 12.953 5.719 1.00 37.92 210 GLY A CA 1
ATOM 1654 C C . GLY A 1 210 ? 124.003 13.105 6.927 1.00 39.11 210 GLY A C 1
ATOM 1655 O O . GLY A 1 210 ? 124.751 14.081 7.023 1.00 38.09 210 GLY A O 1
ATOM 1656 N N . ALA A 1 211 ? 123.954 12.136 7.842 1.00 38.27 211 ALA A N 1
ATOM 1657 C CA . ALA A 1 211 ? 124.767 12.182 9.051 1.00 38.42 211 ALA A CA 1
ATOM 1658 C C . ALA A 1 211 ? 125.508 10.882 9.359 1.00 40.40 211 ALA A C 1
ATOM 1659 O O . ALA A 1 211 ? 124.894 9.880 9.746 1.00 41.45 211 ALA A O 1
ATOM 1661 N N . SER A 1 212 ? 126.830 10.899 9.196 1.00 41.14 212 SER A N 1
ATOM 1662 C CA . SER A 1 212 ? 127.639 9.720 9.485 1.00 41.43 212 SER A CA 1
ATOM 1663 C C . SER A 1 212 ? 127.546 9.452 10.983 1.00 42.44 212 SER A C 1
ATOM 1664 O O . SER A 1 212 ? 127.252 10.359 11.772 1.00 42.26 212 SER A O 1
ATOM 1667 N N . PRO A 1 213 ? 127.803 8.204 11.403 1.00 43.69 213 PRO A N 1
ATOM 1668 C CA . PRO A 1 213 ? 127.725 7.913 12.836 1.00 43.88 213 PRO A CA 1
ATOM 1669 C C . PRO A 1 213 ? 128.680 8.767 13.674 1.00 44.82 213 PRO A C 1
ATOM 1670 O O . PRO A 1 213 ? 128.494 8.881 14.891 1.00 45.14 213 PRO A O 1
ATOM 1674 N N . GLU A 1 214 ? 129.695 9.367 13.044 1.00 43.86 214 GLU A N 1
ATOM 1675 C CA . GLU A 1 214 ? 130.610 10.226 13.805 1.00 45.85 214 GLU A CA 1
ATOM 1676 C C . GLU A 1 214 ? 129.902 11.553 14.111 1.00 45.51 214 GLU A C 1
ATOM 1677 O O . GLU A 1 214 ? 129.960 12.058 15.242 1.00 44.02 214 GLU A O 1
ATOM 1683 N N . LEU A 1 215 ? 129.235 12.106 13.096 1.00 43.42 215 LEU A N 1
ATOM 1684 C CA . LEU A 1 215 ? 128.509 13.360 13.246 1.00 42.00 215 LEU A CA 1
ATOM 1685 C C . LEU A 1 215 ? 127.429 13.212 14.320 1.00 42.33 215 LEU A C 1
ATOM 1686 O O . LEU A 1 215 ? 127.245 14.096 15.153 1.00 42.66 215 LEU A O 1
ATOM 1691 N N . LEU A 1 216 ? 126.721 12.089 14.309 1.00 42.48 216 LEU A N 1
ATOM 1692 C CA . LEU A 1 216 ? 125.679 11.873 15.304 1.00 42.36 216 LEU A CA 1
ATOM 1693 C C . LEU A 1 216 ? 126.304 11.611 16.666 1.00 43.33 216 LEU A C 1
ATOM 1694 O O . LEU A 1 216 ? 125.708 11.924 17.698 1.00 43.61 216 LEU A O 1
ATOM 1699 N N . LYS A 1 217 ? 127.504 11.037 16.674 1.00 43.82 217 LYS A N 1
ATOM 1700 C CA . LYS A 1 217 ? 128.176 10.766 17.940 1.00 44.90 217 LYS A CA 1
ATOM 1701 C C . LYS A 1 217 ? 128.604 12.119 18.529 1.00 45.08 217 LYS A C 1
ATOM 1702 O O . LYS A 1 217 ? 128.646 12.305 19.753 1.00 44.65 217 LYS A O 1
ATOM 1708 N N . ALA A 1 218 ? 128.896 13.066 17.638 1.00 43.76 218 ALA A N 1
ATOM 1709 C CA . ALA A 1 218 ? 129.291 14.409 18.035 1.00 42.85 218 ALA A CA 1
ATOM 1710 C C . ALA A 1 218 ? 128.088 15.114 18.678 1.00 43.71 218 ALA A C 1
ATOM 1711 O O . ALA A 1 218 ? 128.224 15.789 19.708 1.00 43.72 218 ALA A O 1
ATOM 1713 N N . CYS A 1 219 ? 126.914 14.953 18.066 1.00 42.06 219 CYS A N 1
ATOM 1714 C CA . CYS A 1 219 ? 125.689 15.560 18.585 1.00 41.98 219 CYS A CA 1
ATOM 1715 C C . CYS A 1 219 ? 125.423 14.985 19.959 1.00 41.52 219 CYS A C 1
ATOM 1716 O O . CYS A 1 219 ? 124.955 15.682 20.857 1.00 41.82 219 CYS A O 1
ATOM 1719 N N . GLN A 1 220 ? 125.717 13.699 20.108 1.00 42.04 220 GLN A N 1
ATOM 1720 C CA . GLN A 1 220 ? 125.523 13.011 21.373 1.00 42.53 220 GLN A CA 1
ATOM 1721 C C . GLN A 1 220 ? 126.401 13.687 22.419 1.00 42.86 220 GLN A C 1
ATOM 1722 O O . GLN A 1 220 ? 125.923 14.039 23.503 1.00 42.16 220 GLN A O 1
ATOM 1728 N N . ARG A 1 221 ? 127.678 13.878 22.085 1.00 42.27 221 ARG A N 1
ATOM 1729 C CA . ARG A 1 221 ? 128.614 14.530 22.999 1.00 42.78 221 ARG A CA 1
ATOM 1730 C C . ARG A 1 221 ? 128.114 15.930 23.372 1.00 43.67 221 ARG A C 1
ATOM 1731 O O . ARG A 1 221 ? 128.079 16.300 24.552 1.00 43.58 221 ARG A O 1
ATOM 1739 N N . LEU A 1 222 ? 127.724 16.702 22.361 1.00 41.59 222 LEU A N 1
ATOM 1740 C CA . LEU A 1 222 ? 127.225 18.044 22.592 1.00 40.38 222 LEU A CA 1
ATOM 1741 C C . LEU A 1 222 ? 126.051 18.036 23.562 1.00 40.65 222 LEU A C 1
ATOM 1742 O O . LEU A 1 222 ? 126.017 18.806 24.523 1.00 41.68 222 LEU A O 1
ATOM 1747 N N . LYS A 1 223 ? 125.087 17.161 23.311 1.00 40.85 223 LYS A N 1
ATOM 1748 C CA . LYS A 1 223 ? 123.908 17.078 24.162 1.00 40.60 223 LYS A CA 1
ATOM 1749 C C . LYS A 1 223 ? 124.284 16.684 25.585 1.00 40.96 223 LYS A C 1
ATOM 1750 O O . LYS A 1 223 ? 123.618 17.072 26.548 1.00 40.27 223 LYS A O 1
ATOM 1756 N N . HIS A 1 224 ? 125.364 15.921 25.715 1.00 42.65 224 HIS A N 1
ATOM 1757 C CA . HIS A 1 224 ? 125.812 15.473 27.030 1.00 44.05 224 HIS A CA 1
ATOM 1758 C C . HIS A 1 224 ? 126.492 16.577 27.835 1.00 43.73 224 HIS A C 1
ATOM 1759 O O . HIS A 1 224 ? 126.331 16.655 29.059 1.00 43.74 224 HIS A O 1
ATOM 1766 N N . GLU A 1 225 ? 127.263 17.412 27.146 1.00 42.54 225 GLU A N 1
ATOM 1767 C CA . GLU A 1 225 ? 127.980 18.510 27.786 1.00 42.74 225 GLU A CA 1
ATOM 1768 C C . GLU A 1 225 ? 127.080 19.738 27.925 1.00 44.15 225 GLU A C 1
ATOM 1769 O O . GLU A 1 225 ? 127.446 20.706 28.588 1.00 45.25 225 GLU A O 1
ATOM 1775 N N . HIS A 1 226 ? 125.903 19.693 27.304 1.00 44.57 226 HIS A N 1
ATOM 1776 C CA . HIS A 1 226 ? 124.965 20.812 27.344 1.00 42.64 226 HIS A CA 1
ATOM 1777 C C . HIS A 1 226 ? 123.530 20.303 27.433 1.00 43.67 226 HIS A C 1
ATOM 1778 O O . HIS A 1 226 ? 122.711 20.534 26.544 1.00 44.35 226 HIS A O 1
ATOM 1785 N N . PRO A 1 227 ? 123.201 19.621 28.532 1.00 42.91 227 PRO A N 1
ATOM 1786 C CA . PRO A 1 227 ? 121.869 19.062 28.758 1.00 42.06 227 PRO A CA 1
ATOM 1787 C C . PRO A 1 227 ? 120.692 20.007 28.517 1.00 42.29 227 PRO A C 1
ATOM 1788 O O . PRO A 1 227 ? 119.590 19.560 28.184 1.00 42.36 227 PRO A O 1
ATOM 1792 N N . ASP A 1 228 ? 120.919 21.308 28.671 1.00 41.35 228 ASP A N 1
ATOM 1793 C CA . ASP A 1 228 ? 119.843 22.281 28.497 1.00 40.16 228 ASP A CA 1
ATOM 1794 C C . ASP A 1 228 ? 119.514 22.574 27.042 1.00 38.90 228 ASP A C 1
ATOM 1795 O O . ASP A 1 228 ? 118.442 23.100 26.744 1.00 37.71 228 ASP A O 1
ATOM 1800 N N . CYS A 1 229 ? 120.431 22.237 26.141 1.00 37.58 229 CYS A N 1
ATOM 1801 C CA . CYS A 1 229 ? 120.216 22.478 24.719 1.00 38.54 229 CYS A CA 1
ATOM 1802 C C . CYS A 1 229 ? 119.172 21.568 24.076 1.00 38.67 229 CYS A C 1
ATOM 1803 O O . CYS A 1 229 ? 118.991 20.422 24.481 1.00 39.10 229 CYS A O 1
ATOM 1806 N N . TRP A 1 230 ? 118.498 22.102 23.062 1.00 37.40 230 TRP A N 1
ATOM 1807 C CA . TRP A 1 230 ? 117.490 21.375 22.302 1.00 35.77 230 TRP A CA 1
ATOM 1808 C C . TRP A 1 230 ? 118.180 20.530 21.229 1.00 36.23 230 TRP A C 1
ATOM 1809 O O . TRP A 1 230 ? 119.373 20.703 20.955 1.00 35.28 230 TRP A O 1
ATOM 1820 N N . VAL A 1 231 ? 117.420 19.616 20.629 1.00 36.00 231 VAL A N 1
ATOM 1821 C CA . VAL A 1 231 ? 117.912 18.769 19.538 1.00 35.62 231 VAL A CA 1
ATOM 1822 C C . VAL A 1 231 ? 116.852 18.901 18.445 1.00 34.46 231 VAL A C 1
ATOM 1823 O O . VAL A 1 231 ? 115.670 18.665 18.687 1.00 34.87 231 VAL A O 1
ATOM 1827 N N . ASN A 1 232 ? 117.275 19.289 17.250 1.00 33.99 232 ASN A N 1
ATOM 1828 C CA . ASN A 1 232 ? 116.354 19.509 16.143 1.00 33.97 232 ASN A CA 1
ATOM 1829 C C . ASN A 1 232 ? 116.803 18.743 14.906 1.00 34.05 232 ASN A C 1
ATOM 1830 O O . ASN A 1 232 ? 117.952 18.856 14.491 1.00 33.98 232 ASN A O 1
ATOM 1835 N N . THR A 1 233 ? 115.898 17.965 14.316 1.00 34.04 233 THR A N 1
ATOM 1836 C CA . THR A 1 233 ? 116.240 17.174 13.131 1.00 33.65 233 THR A CA 1
ATOM 1837 C C . THR A 1 233 ? 115.022 16.762 12.291 1.00 34.07 233 THR A C 1
ATOM 1838 O O . THR A 1 233 ? 113.919 17.258 12.494 1.00 35.17 233 THR A O 1
ATOM 1842 N N . HIS A 1 234 ? 115.240 15.864 11.333 1.00 36.40 234 HIS A N 1
ATOM 1843 C CA . HIS A 1 234 ? 114.170 15.353 10.474 1.00 36.43 234 HIS A CA 1
ATOM 1844 C C . HIS A 1 234 ? 114.056 13.852 10.655 1.00 36.59 234 HIS A C 1
ATOM 1845 O O . HIS A 1 234 ? 115.048 13.175 10.918 1.00 36.14 234 HIS A O 1
ATOM 1852 N N . ILE A 1 235 ? 112.849 13.325 10.498 1.00 37.02 235 ILE A N 1
ATOM 1853 C CA . ILE A 1 235 ? 112.645 11.896 10.684 1.00 36.61 235 ILE A CA 1
ATOM 1854 C C . ILE A 1 235 ? 111.492 11.346 9.844 1.00 36.94 235 ILE A C 1
ATOM 1855 O O . ILE A 1 235 ? 110.402 11.907 9.835 1.00 37.41 235 ILE A O 1
ATOM 1860 N N . SER A 1 236 ? 111.754 10.269 9.110 1.00 37.36 236 SER A N 1
ATOM 1861 C CA . SER A 1 236 ? 110.732 9.599 8.304 1.00 38.38 236 SER A CA 1
ATOM 1862 C C . SER A 1 236 ? 109.868 10.474 7.396 1.00 39.36 236 SER A C 1
ATOM 1863 O O . SER A 1 236 ? 108.643 10.339 7.398 1.00 39.04 236 SER A O 1
ATOM 1866 N N . GLU A 1 237 ? 110.479 11.337 6.594 1.00 39.93 237 GLU A N 1
ATOM 1867 C CA . GLU A 1 237 ? 109.690 12.213 5.737 1.00 42.28 237 GLU A CA 1
ATOM 1868 C C . GLU A 1 237 ? 109.353 11.680 4.346 1.00 42.91 237 GLU A C 1
ATOM 1869 O O . GLU A 1 237 ? 108.271 11.953 3.823 1.00 42.90 237 GLU A O 1
ATOM 1875 N N . ASN A 1 238 ? 110.263 10.916 3.755 1.00 42.93 238 ASN A N 1
ATOM 1876 C CA . ASN A 1 238 ? 110.062 10.392 2.407 1.00 43.75 238 ASN A CA 1
ATOM 1877 C C . ASN A 1 238 ? 110.390 8.893 2.352 1.00 44.15 238 ASN A C 1
ATOM 1878 O O . ASN A 1 238 ? 111.262 8.418 3.082 1.00 43.79 238 ASN A O 1
ATOM 1883 N N . PRO A 1 239 ? 109.688 8.125 1.495 1.00 44.85 239 PRO A N 1
ATOM 1884 C CA . PRO A 1 239 ? 109.985 6.688 1.420 1.00 45.02 239 PRO A CA 1
ATOM 1885 C C . PRO A 1 239 ? 111.426 6.421 0.978 1.00 45.03 239 PRO A C 1
ATOM 1886 O O . PRO A 1 239 ? 112.154 5.671 1.644 1.00 45.18 239 PRO A O 1
ATOM 1890 N N . ALA A 1 240 ? 111.844 7.035 -0.128 1.00 42.72 240 ALA A N 1
ATOM 1891 C CA . ALA A 1 240 ? 113.210 6.845 -0.607 1.00 42.18 240 ALA A CA 1
ATOM 1892 C C . ALA A 1 240 ? 114.211 7.240 0.493 1.00 42.66 240 ALA A C 1
ATOM 1893 O O . ALA A 1 240 ? 115.239 6.589 0.676 1.00 42.72 240 ALA A O 1
ATOM 1895 N N . GLU A 1 241 ? 113.901 8.309 1.222 1.00 43.09 241 GLU A N 1
ATOM 1896 C CA . GLU A 1 241 ? 114.758 8.787 2.301 1.00 42.41 241 GLU A CA 1
ATOM 1897 C C . GLU A 1 241 ? 114.826 7.732 3.407 1.00 41.85 241 GLU A C 1
ATOM 1898 O O . GLU A 1 241 ? 115.885 7.475 3.965 1.00 42.27 241 GLU A O 1
ATOM 1904 N N . CYS A 1 242 ? 113.689 7.125 3.724 1.00 42.84 242 CYS A N 1
ATOM 1905 C CA . CYS A 1 242 ? 113.639 6.105 4.770 1.00 44.58 242 CYS A CA 1
ATOM 1906 C C . CYS A 1 242 ? 114.471 4.883 4.415 1.00 45.46 242 CYS A C 1
ATOM 1907 O O . CYS A 1 242 ? 115.158 4.320 5.274 1.00 45.79 242 CYS A O 1
ATOM 1910 N N . SER A 1 243 ? 114.395 4.470 3.150 1.00 45.88 243 SER A N 1
ATOM 1911 C CA . SER A 1 243 ? 115.157 3.322 2.666 1.00 45.43 243 SER A CA 1
ATOM 1912 C C . SER A 1 243 ? 116.657 3.615 2.789 1.00 45.93 243 SER A C 1
ATOM 1913 O O . SER A 1 243 ? 117.409 2.822 3.379 1.00 45.88 243 SER A O 1
ATOM 1916 N N . GLY A 1 244 ? 117.081 4.759 2.245 1.00 44.25 244 GLY A N 1
ATOM 1917 C CA . GLY A 1 244 ? 118.482 5.148 2.302 1.00 43.29 244 GLY A CA 1
ATOM 1918 C C . GLY A 1 244 ? 119.050 5.175 3.714 1.00 43.05 244 GLY A C 1
ATOM 1919 O O . GLY A 1 244 ? 120.162 4.696 3.954 1.00 42.39 244 GLY A O 1
ATOM 1920 N N . VAL A 1 245 ? 118.285 5.735 4.647 1.00 42.27 245 VAL A N 1
ATOM 1921 C CA . VAL A 1 245 ? 118.693 5.832 6.047 1.00 42.56 245 VAL A CA 1
ATOM 1922 C C . VAL A 1 245 ? 119.036 4.468 6.658 1.00 43.79 245 VAL A C 1
ATOM 1923 O O . VAL A 1 245 ? 120.049 4.331 7.355 1.00 42.96 245 VAL A O 1
ATOM 1927 N N . LEU A 1 246 ? 118.193 3.467 6.404 1.00 44.76 246 LEU A N 1
ATOM 1928 C CA . LEU A 1 246 ? 118.435 2.131 6.941 1.00 45.86 246 LEU A CA 1
ATOM 1929 C C . LEU A 1 246 ? 119.602 1.490 6.219 1.00 46.67 246 LEU A C 1
ATOM 1930 O O . LEU A 1 246 ? 120.154 0.482 6.671 1.00 46.86 246 LEU A O 1
ATOM 1935 N N . VAL A 1 247 ? 119.977 2.078 5.088 1.00 47.14 247 VAL A N 1
ATOM 1936 C CA . VAL A 1 247 ? 121.116 1.579 4.331 1.00 46.60 247 VAL A CA 1
ATOM 1937 C C . VAL A 1 247 ? 122.363 2.262 4.906 1.00 47.45 247 VAL A C 1
ATOM 1938 O O . VAL A 1 247 ? 123.348 1.595 5.238 1.00 49.18 247 VAL A O 1
ATOM 1942 N N . GLU A 1 248 ? 122.306 3.585 5.046 1.00 48.22 248 GLU A N 1
ATOM 1943 C CA . GLU A 1 248 ? 123.426 4.360 5.602 1.00 49.37 248 GLU A CA 1
ATOM 1944 C C . GLU A 1 248 ? 123.666 3.997 7.078 1.00 49.17 248 GLU A C 1
ATOM 1945 O O . GLU A 1 248 ? 124.723 4.312 7.648 1.00 48.03 248 GLU A O 1
ATOM 1951 N N . HIS A 1 249 ? 122.663 3.370 7.695 1.00 47.53 249 HIS A N 1
ATOM 1952 C CA . HIS A 1 249 ? 122.736 2.952 9.095 1.00 47.26 249 HIS A CA 1
ATOM 1953 C C . HIS A 1 249 ? 122.178 1.536 9.191 1.00 47.46 249 HIS A C 1
ATOM 1954 O O . HIS A 1 249 ? 121.064 1.308 9.706 1.00 46.57 249 HIS A O 1
ATOM 1961 N N . PRO A 1 250 ? 122.963 0.562 8.702 1.00 46.80 250 PRO A N 1
ATOM 1962 C CA . PRO A 1 250 ? 122.655 -0.872 8.664 1.00 46.17 250 PRO A CA 1
ATOM 1963 C C . PRO A 1 250 ? 122.414 -1.514 10.018 1.00 46.34 250 PRO A C 1
ATOM 1964 O O . PRO A 1 250 ? 121.750 -2.546 10.117 1.00 46.25 250 PRO A O 1
ATOM 1968 N N . ASP A 1 251 ? 122.929 -0.891 11.065 1.00 48.05 251 ASP A N 1
ATOM 1969 C CA . ASP A 1 251 ? 122.788 -1.444 12.405 1.00 50.12 251 ASP A CA 1
ATOM 1970 C C . ASP A 1 251 ? 121.590 -0.924 13.193 1.00 50.03 251 ASP A C 1
ATOM 1971 O O . ASP A 1 251 ? 121.557 -1.070 14.421 1.00 49.58 251 ASP A O 1
ATOM 1976 N N . CYS A 1 252 ? 120.618 -0.321 12.504 1.00 49.02 252 CYS A N 1
ATOM 1977 C CA . CYS A 1 252 ? 119.430 0.215 13.176 1.00 48.03 252 CYS A CA 1
ATOM 1978 C C . CYS A 1 252 ? 118.128 -0.294 12.542 1.00 47.87 252 CYS A C 1
ATOM 1979 O O . CYS A 1 252 ? 118.028 -0.436 11.320 1.00 47.70 252 CYS A O 1
ATOM 1982 N N . GLN A 1 253 ? 117.131 -0.553 13.385 1.00 47.30 253 GLN A N 1
ATOM 1983 C CA . GLN A 1 253 ? 115.840 -1.094 12.948 1.00 47.46 253 GLN A CA 1
ATOM 1984 C C . GLN A 1 253 ? 114.884 -0.102 12.284 1.00 45.44 253 GLN A C 1
ATOM 1985 O O . GLN A 1 253 ? 114.289 -0.408 11.248 1.00 44.21 253 GLN A O 1
ATOM 1991 N N . ASP A 1 254 ? 114.718 1.071 12.890 1.00 43.36 254 ASP A N 1
ATOM 1992 C CA . ASP A 1 254 ? 113.839 2.095 12.333 1.00 42.16 254 ASP A CA 1
ATOM 1993 C C . ASP A 1 254 ? 114.494 3.476 12.373 1.00 41.22 254 ASP A C 1
ATOM 1994 O O . ASP A 1 254 ? 115.491 3.686 13.069 1.00 40.79 254 ASP A O 1
ATOM 1999 N N . TYR A 1 255 ? 113.935 4.420 11.622 1.00 40.36 255 TYR A N 1
ATOM 2000 C CA . TYR A 1 255 ? 114.495 5.761 11.568 1.00 39.29 255 TYR A CA 1
ATOM 2001 C C . TYR A 1 255 ? 114.707 6.358 12.964 1.00 39.81 255 TYR A C 1
ATOM 2002 O O . TYR A 1 255 ? 115.768 6.922 13.250 1.00 38.82 255 TYR A O 1
ATOM 2011 N N . LEU A 1 256 ? 113.707 6.237 13.833 1.00 38.77 256 LEU A N 1
ATOM 2012 C CA . LEU A 1 256 ? 113.832 6.765 15.188 1.00 38.23 256 LEU A CA 1
ATOM 2013 C C . LEU A 1 256 ? 114.957 6.040 15.928 1.00 39.29 256 LEU A C 1
ATOM 2014 O O . LEU A 1 256 ? 115.609 6.612 16.797 1.00 39.62 256 LEU A O 1
ATOM 2019 N N . GLY A 1 257 ? 115.183 4.780 15.573 1.00 40.40 257 GLY A N 1
ATOM 2020 C CA . GLY A 1 257 ? 116.219 3.994 16.220 1.00 40.35 257 GLY A CA 1
ATOM 2021 C C . GLY A 1 257 ? 117.609 4.566 16.033 1.00 41.46 257 GLY A C 1
ATOM 2022 O O . GLY A 1 257 ? 118.467 4.430 16.910 1.00 42.44 257 GLY A O 1
ATOM 2023 N N . VAL A 1 258 ? 117.839 5.204 14.889 1.00 40.97 258 VAL A N 1
ATOM 2024 C CA . VAL A 1 258 ? 119.134 5.799 14.605 1.00 39.60 258 VAL A CA 1
ATOM 2025 C C . VAL A 1 258 ? 119.466 6.879 15.629 1.00 40.61 258 VAL A C 1
ATOM 2026 O O . VAL A 1 258 ? 120.587 6.939 16.131 1.00 41.53 258 VAL A O 1
ATOM 2030 N N . TYR A 1 259 ? 118.489 7.730 15.939 1.00 40.64 259 TYR A N 1
ATOM 2031 C CA . TYR A 1 259 ? 118.692 8.809 16.901 1.00 40.22 259 TYR A CA 1
ATOM 2032 C C . TYR A 1 259 ? 118.753 8.328 18.342 1.00 40.97 259 TYR A C 1
ATOM 2033 O O . TYR A 1 259 ? 119.397 8.967 19.169 1.00 41.71 259 TYR A O 1
ATOM 2042 N N . GLU A 1 260 ? 118.071 7.227 18.654 1.00 40.46 260 GLU A N 1
ATOM 2043 C CA . GLU A 1 260 ? 118.093 6.697 20.016 1.00 40.15 260 GLU A CA 1
ATOM 2044 C C . GLU A 1 260 ? 119.459 6.077 20.304 1.00 38.76 260 GLU A C 1
ATOM 2045 O O . GLU A 1 260 ? 119.938 6.091 21.439 1.00 38.43 260 GLU A O 1
ATOM 2051 N N . LYS A 1 261 ? 120.080 5.531 19.267 1.00 38.00 261 LYS A N 1
ATOM 2052 C CA . LYS A 1 261 ? 121.391 4.915 19.402 1.00 38.46 261 LYS A CA 1
ATOM 2053 C C . LYS A 1 261 ? 122.366 5.931 19.975 1.00 39.33 261 LYS A C 1
ATOM 2054 O O . LYS A 1 261 ? 123.387 5.565 20.550 1.00 39.64 261 LYS A O 1
ATOM 2060 N N . PHE A 1 262 ? 122.043 7.212 19.832 1.00 39.15 262 PHE A N 1
ATOM 2061 C CA . PHE A 1 262 ? 122.919 8.264 20.325 1.00 39.07 262 PHE A CA 1
ATOM 2062 C C . PHE A 1 262 ? 122.299 9.156 21.397 1.00 40.03 262 PHE A C 1
ATOM 2063 O O . PHE A 1 262 ? 122.736 10.287 21.591 1.00 40.69 262 PHE A O 1
ATOM 2071 N N . ASP A 1 263 ? 121.291 8.642 22.094 1.00 41.25 263 ASP A N 1
ATOM 2072 C CA . ASP A 1 263 ? 120.608 9.381 23.165 1.00 43.00 263 ASP A CA 1
ATOM 2073 C C . ASP A 1 263 ? 120.074 10.760 22.786 1.00 42.54 263 ASP A C 1
ATOM 2074 O O . ASP A 1 263 ? 119.984 11.644 23.641 1.00 42.39 263 ASP A O 1
ATOM 2079 N N . LEU A 1 264 ? 119.718 10.948 21.521 1.00 40.56 264 LEU A N 1
ATOM 2080 C CA . LEU A 1 264 ? 119.190 12.228 21.084 1.00 38.97 264 LEU A CA 1
ATOM 2081 C C . LEU A 1 264 ? 117.688 12.344 21.367 1.00 39.91 264 LEU A C 1
ATOM 2082 O O . LEU A 1 264 ? 117.172 13.447 21.557 1.00 39.78 264 LEU A O 1
ATOM 2087 N N . VAL A 1 265 ? 116.988 11.212 21.404 1.00 38.77 265 VAL A N 1
ATOM 2088 C CA . VAL A 1 265 ? 115.548 11.232 21.640 1.00 38.53 265 VAL A CA 1
ATOM 2089 C C . VAL A 1 265 ? 115.172 11.371 23.103 1.00 39.08 265 VAL A C 1
ATOM 2090 O O . VAL A 1 265 ? 115.597 10.585 23.946 1.00 39.64 265 VAL A O 1
ATOM 2094 N N . GLY A 1 266 ? 114.359 12.383 23.383 1.00 39.26 266 GLY A N 1
ATOM 2095 C CA . GLY A 1 266 ? 113.908 12.661 24.737 1.00 39.23 266 GLY A CA 1
ATOM 2096 C C . GLY A 1 266 ? 113.368 14.080 24.763 1.00 39.67 266 GLY A C 1
ATOM 2097 O O . GLY A 1 266 ? 113.078 14.629 23.698 1.00 39.96 266 GLY A O 1
ATOM 2098 N N . PRO A 1 267 ? 113.219 14.710 25.942 1.00 39.91 267 PRO A N 1
ATOM 2099 C CA . PRO A 1 267 ? 112.700 16.084 25.994 1.00 39.00 267 PRO A CA 1
ATOM 2100 C C . PRO A 1 267 ? 113.508 17.055 25.143 1.00 38.07 267 PRO A C 1
ATOM 2101 O O . PRO A 1 267 ? 114.729 16.941 25.052 1.00 38.26 267 PRO A O 1
ATOM 2105 N N . LYS A 1 268 ? 112.815 18.001 24.516 1.00 36.91 268 LYS A N 1
ATOM 2106 C CA . LYS A 1 268 ? 113.453 19.012 23.683 1.00 36.71 268 LYS A CA 1
ATOM 2107 C C . LYS A 1 268 ? 113.962 18.491 22.343 1.00 37.36 268 LYS A C 1
ATOM 2108 O O . LYS A 1 268 ? 114.751 19.157 21.669 1.00 37.04 268 LYS A O 1
ATOM 2114 N N . PHE A 1 269 ? 113.519 17.297 21.966 1.00 37.41 269 PHE A N 1
ATOM 2115 C CA . PHE A 1 269 ? 113.894 16.717 20.680 1.00 36.58 269 PHE A CA 1
ATOM 2116 C C . PHE A 1 269 ? 112.728 16.949 19.728 1.00 37.62 269 PHE A C 1
ATOM 2117 O O . PHE A 1 269 ? 111.573 16.724 20.093 1.00 38.43 269 PHE A O 1
ATOM 2125 N N . SER A 1 270 ? 113.017 17.394 18.513 1.00 36.77 270 SER A N 1
ATOM 2126 C CA . SER A 1 270 ? 111.959 17.613 17.541 1.00 36.26 270 SER A CA 1
ATOM 2127 C C . SER A 1 270 ? 112.308 16.889 16.253 1.00 36.77 270 SER A C 1
ATOM 2128 O O . SER A 1 270 ? 113.364 17.132 15.671 1.00 37.25 270 SER A O 1
ATOM 2131 N N . GLY A 1 271 ? 111.432 15.983 15.829 1.00 35.60 271 GLY A N 1
ATOM 2132 C CA . GLY A 1 271 ? 111.657 15.251 14.596 1.00 34.79 271 GLY A CA 1
ATOM 2133 C C . GLY A 1 271 ? 110.663 15.733 13.560 1.00 34.11 271 GLY A C 1
ATOM 2134 O O . GLY A 1 271 ? 109.475 15.474 13.685 1.00 34.57 271 GLY A O 1
ATOM 2135 N N . GLY A 1 272 ? 111.136 16.429 12.535 1.00 33.54 272 GLY A N 1
ATOM 2136 C CA . GLY A 1 272 ? 110.228 16.942 11.528 1.00 34.53 272 GLY A CA 1
ATOM 2137 C C . GLY A 1 272 ? 109.597 15.923 10.602 1.00 35.05 272 GLY A C 1
ATOM 2138 O O . GLY A 1 272 ? 110.249 14.962 10.205 1.00 35.25 272 GLY A O 1
ATOM 2139 N N . HIS A 1 273 ? 108.324 16.136 10.267 1.00 35.40 273 HIS A N 1
ATOM 2140 C CA . HIS A 1 273 ? 107.589 15.262 9.354 1.00 36.17 273 HIS A CA 1
ATOM 2141 C C . HIS A 1 273 ? 107.388 13.835 9.862 1.00 38.78 273 HIS A C 1
ATOM 2142 O O . HIS A 1 273 ? 108.211 12.956 9.596 1.00 39.98 273 HIS A O 1
ATOM 2149 N N . GLY A 1 274 ? 106.304 13.570 10.571 1.00 39.21 274 GLY A N 1
ATOM 2150 C CA . GLY A 1 274 ? 106.114 12.201 11.031 1.00 42.58 274 GLY A CA 1
ATOM 2151 C C . GLY A 1 274 ? 106.007 11.273 9.835 1.00 39.79 274 GLY A C 1
ATOM 2152 O O . GLY A 1 274 ? 106.733 10.320 9.721 1.00 43.82 274 GLY A O 1
ATOM 2153 N N . VAL A 1 275 ? 105.092 11.598 8.936 1.00 41.20 275 VAL A N 1
ATOM 2154 C CA . VAL A 1 275 ? 104.789 10.861 7.709 1.00 37.72 275 VAL A CA 1
ATOM 2155 C C . VAL A 1 275 ? 104.991 9.344 7.628 1.00 35.99 275 VAL A C 1
ATOM 2156 O O . VAL A 1 275 ? 104.042 8.623 7.340 1.00 35.48 275 VAL A O 1
ATOM 2160 N N . TYR A 1 276 ? 106.198 8.848 7.864 1.00 35.17 276 TYR A N 1
ATOM 2161 C CA . TYR A 1 276 ? 106.416 7.409 7.779 1.00 34.09 276 TYR A CA 1
ATOM 2162 C C . TYR A 1 276 ? 106.820 6.697 9.065 1.00 34.32 276 TYR A C 1
ATOM 2163 O O . TYR A 1 276 ? 107.476 5.658 9.026 1.00 34.49 276 TYR A O 1
ATOM 2172 N N . LEU A 1 277 ? 106.402 7.244 10.199 1.00 33.32 277 LEU A N 1
ATOM 2173 C CA . LEU A 1 277 ? 106.702 6.656 11.498 1.00 33.96 277 LEU A CA 1
ATOM 2174 C C . LEU A 1 277 ? 105.698 5.550 11.804 1.00 35.17 277 LEU A C 1
ATOM 2175 O O . LEU A 1 277 ? 104.519 5.668 11.471 1.00 34.63 277 LEU A O 1
ATOM 2180 N N . SER A 1 278 ? 106.166 4.489 12.456 1.00 36.29 278 SER A N 1
ATOM 2181 C CA . SER A 1 278 ? 105.310 3.364 12.831 1.00 37.29 278 SER A CA 1
ATOM 2182 C C . SER A 1 278 ? 104.624 3.685 14.155 1.00 37.89 278 SER A C 1
ATOM 2183 O O . SER A 1 278 ? 105.032 4.611 14.852 1.00 38.62 278 SER A O 1
ATOM 2186 N N . ASN A 1 279 ? 103.592 2.926 14.508 1.00 38.28 279 ASN A N 1
ATOM 2187 C CA . ASN A 1 279 ? 102.900 3.160 15.768 1.00 38.71 279 ASN A CA 1
ATOM 2188 C C . ASN A 1 279 ? 103.870 2.934 16.910 1.00 39.20 279 ASN A C 1
ATOM 2189 O O . ASN A 1 279 ? 103.773 3.570 17.958 1.00 39.27 279 ASN A O 1
ATOM 2194 N N . ASN A 1 280 ? 104.808 2.020 16.697 1.00 38.91 280 ASN A N 1
ATOM 2195 C CA . ASN A 1 280 ? 105.813 1.715 17.697 1.00 39.69 280 ASN A CA 1
ATOM 2196 C C . ASN A 1 280 ? 106.683 2.953 17.905 1.00 39.65 280 ASN A C 1
ATOM 2197 O O . ASN A 1 280 ? 106.959 3.347 19.040 1.00 38.77 280 ASN A O 1
ATOM 2202 N N . GLU A 1 281 ? 107.107 3.567 16.805 1.00 38.25 281 GLU A N 1
ATOM 2203 C CA . GLU A 1 281 ? 107.934 4.762 16.889 1.00 37.12 281 GLU A CA 1
ATOM 2204 C C . GLU A 1 281 ? 107.174 5.883 17.596 1.00 36.27 281 GLU A C 1
ATOM 2205 O O . GLU A 1 281 ? 107.749 6.616 18.395 1.00 35.88 281 GLU A O 1
ATOM 2211 N N . PHE A 1 282 ? 105.881 6.012 17.320 1.00 35.23 282 PHE A N 1
ATOM 2212 C CA . PHE A 1 282 ? 105.094 7.042 17.980 1.00 34.61 282 PHE A CA 1
ATOM 2213 C C . PHE A 1 282 ? 105.060 6.751 19.475 1.00 36.27 282 PHE A C 1
ATOM 2214 O O . PHE A 1 282 ? 105.314 7.640 20.286 1.00 36.76 282 PHE A O 1
ATOM 2222 N N . ARG A 1 283 ? 104.752 5.508 19.844 1.00 36.55 283 ARG A N 1
ATOM 2223 C CA . ARG A 1 283 ? 104.692 5.145 21.254 1.00 36.81 283 ARG A CA 1
ATOM 2224 C C . ARG A 1 283 ? 106.009 5.405 21.974 1.00 36.19 283 ARG A C 1
ATOM 2225 O O . ARG A 1 283 ? 106.008 5.847 23.117 1.00 36.61 283 ARG A O 1
ATOM 2233 N N . ARG A 1 284 ? 107.130 5.134 21.316 1.00 35.67 284 ARG A N 1
ATOM 2234 C CA . ARG A 1 284 ? 108.431 5.349 21.937 1.00 36.42 284 ARG A CA 1
ATOM 2235 C C . ARG A 1 284 ? 108.663 6.829 22.222 1.00 39.08 284 ARG A C 1
ATOM 2236 O O . ARG A 1 284 ? 109.136 7.195 23.300 1.00 38.94 284 ARG A O 1
ATOM 2252 N N . SER A 1 286 ? 106.362 9.176 22.560 1.00 41.03 286 SER A N 1
ATOM 2253 C CA . SER A 1 286 ? 105.422 9.559 23.599 1.00 40.91 286 SER A CA 1
ATOM 2254 C C . SER A 1 286 ? 106.020 9.233 24.967 1.00 41.88 286 SER A C 1
ATOM 2255 O O . SER A 1 286 ? 105.958 10.039 25.898 1.00 42.74 286 SER A O 1
ATOM 2258 N N . LYS A 1 287 ? 106.614 8.049 25.071 1.00 42.25 287 LYS A N 1
ATOM 2259 C CA . LYS A 1 287 ? 107.226 7.581 26.310 1.00 42.12 287 LYS A CA 1
ATOM 2260 C C . LYS A 1 287 ? 108.445 8.406 26.730 1.00 41.27 287 LYS A C 1
ATOM 2261 O O . LYS A 1 287 ? 108.546 8.815 27.883 1.00 41.35 287 LYS A O 1
ATOM 2267 N N . LYS A 1 288 ? 109.365 8.653 25.802 1.00 40.03 288 LYS A N 1
ATOM 2268 C CA . LYS A 1 288 ? 110.566 9.424 26.117 1.00 40.03 288 LYS A CA 1
ATOM 2269 C C . LYS A 1 288 ? 110.331 10.938 26.184 1.00 40.38 288 LYS A C 1
ATOM 2270 O O . LYS A 1 288 ? 111.197 11.687 26.644 1.00 40.68 288 LYS A O 1
ATOM 2276 N N . GLY A 1 289 ? 109.169 11.386 25.714 1.00 39.67 289 GLY A N 1
ATOM 2277 C CA . GLY A 1 289 ? 108.855 12.804 25.740 1.00 37.74 289 GLY A CA 1
ATOM 2278 C C . GLY A 1 289 ? 109.341 13.594 24.538 1.00 37.57 289 GLY A C 1
ATOM 2279 O O . GLY A 1 289 ? 109.364 14.825 24.574 1.00 38.09 289 GLY A O 1
ATOM 2280 N N . ALA A 1 290 ? 109.740 12.901 23.477 1.00 35.90 290 ALA A N 1
ATOM 2281 C CA . ALA A 1 290 ? 110.211 13.567 22.270 1.00 34.74 290 ALA A CA 1
ATOM 2282 C C . ALA A 1 290 ? 109.005 14.106 21.498 1.00 34.92 290 ALA A C 1
ATOM 2283 O O . ALA A 1 290 ? 107.878 13.656 21.706 1.00 35.46 290 ALA A O 1
ATOM 2285 N N . ALA A 1 291 ? 109.233 15.066 20.608 1.00 32.88 291 ALA A N 1
ATOM 2286 C CA . ALA A 1 291 ? 108.132 15.651 19.854 1.00 32.55 291 ALA A CA 1
ATOM 2287 C C . ALA A 1 291 ? 108.298 15.555 18.350 1.00 31.73 291 ALA A C 1
ATOM 2288 O O . ALA A 1 291 ? 109.410 15.485 17.843 1.00 32.74 291 ALA A O 1
ATOM 2290 N N . VAL A 1 292 ? 107.179 15.549 17.638 1.00 30.89 292 VAL A N 1
ATOM 2291 C CA . VAL A 1 292 ? 107.204 15.483 16.185 1.00 31.95 292 VAL A CA 1
ATOM 2292 C C . VAL A 1 292 ? 106.633 16.801 15.664 1.00 32.27 292 VAL A C 1
ATOM 2293 O O . VAL A 1 292 ? 105.809 17.429 16.330 1.00 32.22 292 VAL A O 1
ATOM 2297 N N . VAL A 1 293 ? 107.087 17.231 14.491 1.00 31.11 293 VAL A N 1
ATOM 2298 C CA . VAL A 1 293 ? 106.610 18.475 13.913 1.00 31.02 293 VAL A CA 1
ATOM 2299 C C . VAL A 1 293 ? 105.876 18.196 12.613 1.00 30.95 293 VAL A C 1
ATOM 2300 O O . VAL A 1 293 ? 106.476 17.772 11.629 1.00 31.65 293 VAL A O 1
ATOM 2304 N N . PHE A 1 294 ? 104.569 18.444 12.633 1.00 30.71 294 PHE A N 1
ATOM 2305 C CA . PHE A 1 294 ? 103.674 18.230 11.496 1.00 30.56 294 PHE A CA 1
ATOM 2306 C C . PHE A 1 294 ? 103.754 19.387 10.502 1.00 29.93 294 PHE A C 1
ATOM 2307 O O . PHE A 1 294 ? 103.275 20.481 10.779 1.00 30.31 294 PHE A O 1
ATOM 2315 N N . CYS A 1 295 ? 104.353 19.134 9.343 1.00 29.06 295 CYS A N 1
ATOM 2316 C CA . CYS A 1 295 ? 104.506 20.155 8.310 1.00 30.59 295 CYS A CA 1
ATOM 2317 C C . CYS A 1 295 ? 103.713 19.798 7.059 1.00 29.75 295 CYS A C 1
ATOM 2318 O O . CYS A 1 295 ? 104.284 19.416 6.046 1.00 30.04 295 CYS A O 1
ATOM 2321 N N . PRO A 1 296 ? 102.386 19.954 7.106 1.00 30.10 296 PRO A N 1
ATOM 2322 C CA . PRO A 1 296 ? 101.489 19.644 5.993 1.00 29.89 296 PRO A CA 1
ATOM 2323 C C . PRO A 1 296 ? 101.761 20.289 4.639 1.00 30.46 296 PRO A C 1
ATOM 2324 O O . PRO A 1 296 ? 101.680 19.611 3.620 1.00 31.67 296 PRO A O 1
ATOM 2328 N N . CYS A 1 297 ? 102.080 21.578 4.609 1.00 29.43 297 CYS A N 1
ATOM 2329 C CA . CYS A 1 297 ? 102.346 22.248 3.335 1.00 29.71 297 CYS A CA 1
ATOM 2330 C C . CYS A 1 297 ? 103.499 21.599 2.597 1.00 29.26 297 CYS A C 1
ATOM 2331 O O . CYS A 1 297 ? 103.453 21.422 1.383 1.00 30.04 297 CYS A O 1
ATOM 2334 N N . SER A 1 298 ? 104.539 21.260 3.349 1.00 28.85 298 SER A N 1
ATOM 2335 C CA . SER A 1 298 ? 105.727 20.626 2.805 1.00 29.19 298 SER A CA 1
ATOM 2336 C C . SER A 1 298 ? 105.407 19.192 2.381 1.00 30.58 298 SER A C 1
ATOM 2337 O O . SER A 1 298 ? 105.741 18.772 1.274 1.00 29.94 298 SER A O 1
ATOM 2340 N N . ASN A 1 299 ? 104.746 18.453 3.267 1.00 30.73 299 ASN A N 1
ATOM 2341 C CA . ASN A 1 299 ? 104.379 17.074 2.993 1.00 31.24 299 ASN A CA 1
ATOM 2342 C C . ASN A 1 299 ? 103.636 16.945 1.677 1.00 34.14 299 ASN A C 1
ATOM 2343 O O . ASN A 1 299 ? 103.883 16.008 0.920 1.00 35.58 299 ASN A O 1
ATOM 2348 N N . LEU A 1 300 ? 102.735 17.888 1.402 1.00 34.92 300 LEU A N 1
ATOM 2349 C CA . LEU A 1 300 ? 101.958 17.880 0.160 1.00 33.67 300 LEU A CA 1
ATOM 2350 C C . LEU A 1 300 ? 102.757 18.405 -1.035 1.00 34.02 300 LEU A C 1
ATOM 2351 O O . LEU A 1 300 ? 102.697 17.847 -2.119 1.00 35.12 300 LEU A O 1
ATOM 2356 N N . PHE A 1 301 ? 103.515 19.472 -0.839 1.00 34.76 301 PHE A N 1
ATOM 2357 C CA . PHE A 1 301 ? 104.303 20.042 -1.924 1.00 34.27 301 PHE A CA 1
ATOM 2358 C C . PHE A 1 301 ? 105.356 19.067 -2.472 1.00 35.21 301 PHE A C 1
ATOM 2359 O O . PHE A 1 301 ? 105.549 18.966 -3.688 1.00 35.18 301 PHE A O 1
ATOM 2367 N N . LEU A 1 302 ? 106.046 18.361 -1.580 1.00 33.50 302 LEU A N 1
ATOM 2368 C CA . LEU A 1 302 ? 107.080 17.424 -1.999 1.00 31.90 302 LEU A CA 1
ATOM 2369 C C . LEU A 1 302 ? 106.545 16.013 -2.263 1.00 32.29 302 LEU A C 1
ATOM 2370 O O . LEU A 1 302 ? 107.293 15.125 -2.663 1.00 32.62 302 LEU A O 1
ATOM 2375 N N . GLY A 1 303 ? 105.251 15.809 -2.034 1.00 31.04 303 GLY A N 1
ATOM 2376 C CA . GLY A 1 303 ? 104.655 14.510 -2.272 1.00 30.90 303 GLY A CA 1
ATOM 2377 C C . GLY A 1 303 ? 104.911 13.494 -1.182 1.00 31.94 303 GLY A C 1
ATOM 2378 O O . GLY A 1 303 ? 104.564 12.327 -1.330 1.00 31.13 303 GLY A O 1
ATOM 2379 N N . SER A 1 304 ? 105.511 13.940 -0.083 1.00 33.84 304 SER A N 1
ATOM 2380 C CA . SER A 1 304 ? 105.829 13.070 1.045 1.00 34.32 304 SER A CA 1
ATOM 2381 C C . SER A 1 304 ? 104.655 12.202 1.449 1.00 35.13 304 SER A C 1
ATOM 2382 O O . SER A 1 304 ? 104.806 10.992 1.618 1.00 36.51 304 SER A O 1
ATOM 2385 N N . GLY A 1 305 ? 103.487 12.815 1.612 1.00 33.95 305 GLY A N 1
ATOM 2386 C CA . GLY A 1 305 ? 102.314 12.054 1.991 1.00 34.17 305 GLY A CA 1
ATOM 2387 C C . GLY A 1 305 ? 101.440 12.693 3.049 1.00 33.78 305 GLY A C 1
ATOM 2388 O O . GLY A 1 305 ? 101.514 13.891 3.290 1.00 34.45 305 GLY A O 1
ATOM 2389 N N . LEU A 1 306 ? 100.615 11.874 3.695 1.00 32.97 306 LEU A N 1
ATOM 2390 C CA . LEU A 1 306 ? 99.696 12.349 4.720 1.00 31.48 306 LEU A CA 1
ATOM 2391 C C . LEU A 1 306 ? 100.105 11.945 6.132 1.00 30.48 306 LEU A C 1
ATOM 2392 O O . LEU A 1 306 ? 100.025 10.777 6.505 1.00 29.43 306 LEU A O 1
ATOM 2397 N N . PHE A 1 307 ? 100.546 12.926 6.911 1.00 29.78 307 PHE A N 1
ATOM 2398 C CA . PHE A 1 307 ? 100.947 12.699 8.291 1.00 29.61 307 PHE A CA 1
ATOM 2399 C C . PHE A 1 307 ? 99.744 12.161 9.054 1.00 29.79 307 PHE A C 1
ATOM 2400 O O . PHE A 1 307 ? 98.653 12.706 8.960 1.00 29.85 307 PHE A O 1
ATOM 2408 N N . ARG A 1 308 ? 99.948 11.097 9.819 1.00 30.87 308 ARG A N 1
ATOM 2409 C CA . ARG A 1 308 ? 98.861 10.491 10.578 1.00 31.96 308 ARG A CA 1
ATOM 2410 C C . ARG A 1 308 ? 98.564 11.263 11.863 1.00 32.20 308 ARG A C 1
ATOM 2411 O O . ARG A 1 308 ? 98.918 10.851 12.965 1.00 32.05 308 ARG A O 1
ATOM 2419 N N . LEU A 1 309 ? 97.895 12.394 11.695 1.00 32.20 309 LEU A N 1
ATOM 2420 C CA . LEU A 1 309 ? 97.537 13.262 12.802 1.00 33.73 309 LEU A CA 1
ATOM 2421 C C . LEU A 1 309 ? 96.754 12.541 13.896 1.00 34.73 309 LEU A C 1
ATOM 2422 O O . LEU A 1 309 ? 97.008 12.745 15.085 1.00 35.64 309 LEU A O 1
ATOM 2427 N N . GLY A 1 310 ? 95.804 11.703 13.494 1.00 34.44 310 GLY A N 1
ATOM 2428 C CA . GLY A 1 310 ? 95.003 10.975 14.462 1.00 34.79 310 GLY A CA 1
ATOM 2429 C C . GLY A 1 310 ? 95.773 10.002 15.343 1.00 34.60 310 GLY A C 1
ATOM 2430 O O . GLY A 1 310 ? 95.331 9.684 16.449 1.00 33.89 310 GLY A O 1
ATOM 2431 N N . ARG A 1 311 ? 96.920 9.529 14.864 1.00 33.75 311 ARG A N 1
ATOM 2432 C CA . ARG A 1 311 ? 97.730 8.580 15.623 1.00 35.16 311 ARG A CA 1
ATOM 2433 C C . ARG A 1 311 ? 98.599 9.292 16.653 1.00 35.21 311 ARG A C 1
ATOM 2434 O O . ARG A 1 311 ? 98.731 8.831 17.787 1.00 35.27 311 ARG A O 1
ATOM 2442 N N . ALA A 1 312 ? 99.191 10.412 16.254 1.00 33.64 312 ALA A N 1
ATOM 2443 C CA . ALA A 1 312 ? 100.043 11.178 17.149 1.00 33.80 312 ALA A CA 1
ATOM 2444 C C . ALA A 1 312 ? 99.244 11.755 18.317 1.00 34.51 312 ALA A C 1
ATOM 2445 O O . ALA A 1 312 ? 99.794 11.993 19.390 1.00 33.71 312 ALA A O 1
ATOM 2447 N N . THR A 1 313 ? 97.948 11.972 18.105 1.00 34.47 313 THR A N 1
ATOM 2448 C CA . THR A 1 313 ? 97.078 12.519 19.141 1.00 36.13 313 THR A CA 1
ATOM 2449 C C . THR A 1 313 ? 96.353 11.447 19.947 1.00 37.37 313 THR A C 1
ATOM 2450 O O . THR A 1 313 ? 95.439 11.744 20.714 1.00 38.20 313 THR A O 1
ATOM 2454 N N . ASP A 1 314 ? 96.757 10.197 19.762 1.00 37.67 314 ASP A N 1
ATOM 2455 C CA . ASP A 1 314 ? 96.167 9.081 20.489 1.00 38.54 314 ASP A CA 1
ATOM 2456 C C . ASP A 1 314 ? 96.343 9.314 21.988 1.00 38.42 314 ASP A C 1
ATOM 2457 O O . ASP A 1 314 ? 97.470 9.352 22.483 1.00 39.14 314 ASP A O 1
ATOM 2462 N N . PRO A 1 315 ? 95.235 9.460 22.734 1.00 37.64 315 PRO A N 1
ATOM 2463 C CA . PRO A 1 315 ? 95.315 9.692 24.181 1.00 38.08 315 PRO A CA 1
ATOM 2464 C C . PRO A 1 315 ? 96.042 8.625 25.019 1.00 39.08 315 PRO A C 1
ATOM 2465 O O . PRO A 1 315 ? 96.517 8.920 26.116 1.00 38.29 315 PRO A O 1
ATOM 2469 N N . GLU A 1 316 ? 96.151 7.401 24.509 1.00 40.68 316 GLU A N 1
ATOM 2470 C CA . GLU A 1 316 ? 96.843 6.343 25.247 1.00 42.20 316 GLU A CA 1
ATOM 2471 C C . GLU A 1 316 ? 98.353 6.469 25.057 1.00 41.25 316 GLU A C 1
ATOM 2472 O O . GLU A 1 316 ? 99.137 5.984 25.871 1.00 41.70 316 GLU A O 1
ATOM 2478 N N . HIS A 1 317 ? 98.756 7.129 23.977 1.00 40.60 317 HIS A N 1
ATOM 2479 C CA . HIS A 1 317 ? 100.173 7.314 23.676 1.00 40.29 317 HIS A CA 1
ATOM 2480 C C . HIS A 1 317 ? 100.372 8.669 23.004 1.00 39.06 317 HIS A C 1
ATOM 2481 O O . HIS A 1 317 ? 100.975 8.764 21.933 1.00 38.78 317 HIS A O 1
ATOM 2488 N N . ARG A 1 318 ? 99.859 9.712 23.651 1.00 37.90 318 ARG A N 1
ATOM 2489 C CA . ARG A 1 318 ? 99.942 11.072 23.138 1.00 36.49 318 ARG A CA 1
ATOM 2490 C C . ARG A 1 318 ? 101.378 11.505 22.872 1.00 36.28 318 ARG A C 1
ATOM 2491 O O . ARG A 1 318 ? 102.252 11.367 23.718 1.00 35.57 318 ARG A O 1
ATOM 2499 N N . VAL A 1 319 ? 101.608 12.012 21.667 1.00 35.92 319 VAL A N 1
ATOM 2500 C CA . VAL A 1 319 ? 102.922 12.478 21.250 1.00 35.85 319 VAL A CA 1
ATOM 2501 C C . VAL A 1 319 ? 102.908 14.003 21.240 1.00 36.63 319 VAL A C 1
ATOM 2502 O O . VAL A 1 319 ? 101.943 14.606 20.775 1.00 37.28 319 VAL A O 1
ATOM 2506 N N . LYS A 1 320 ? 103.965 14.619 21.769 1.00 37.61 320 LYS A N 1
ATOM 2507 C CA . LYS A 1 320 ? 104.074 16.072 21.799 1.00 37.23 320 LYS A CA 1
ATOM 2508 C C . LYS A 1 320 ? 104.328 16.597 20.395 1.00 38.47 320 LYS A C 1
ATOM 2509 O O . LYS A 1 320 ? 105.122 16.025 19.649 1.00 38.78 320 LYS A O 1
ATOM 2523 N N . SER A 1 322 ? 104.204 20.244 17.435 1.00 37.00 322 SER A N 1
ATOM 2524 C CA . SER A 1 322 ? 104.281 21.654 17.100 1.00 36.70 322 SER A CA 1
ATOM 2525 C C . SER A 1 322 ? 104.070 21.587 15.598 1.00 35.24 322 SER A C 1
ATOM 2526 O O . SER A 1 322 ? 104.575 20.674 14.961 1.00 36.48 322 SER A O 1
ATOM 2529 N N . PHE A 1 323 ? 103.293 22.500 15.029 1.00 34.26 323 PHE A N 1
ATOM 2530 C CA . PHE A 1 323 ? 103.078 22.474 13.588 1.00 33.67 323 PHE A CA 1
ATOM 2531 C C . PHE A 1 323 ? 104.226 23.205 12.928 1.00 33.91 323 PHE A C 1
ATOM 2532 O O . PHE A 1 323 ? 104.923 23.979 13.576 1.00 34.34 323 PHE A O 1
ATOM 2540 N N . GLY A 1 324 ? 104.435 22.973 11.641 1.00 33.42 324 GLY A N 1
ATOM 2541 C CA . GLY A 1 324 ? 105.532 23.643 10.973 1.00 32.38 324 GLY A CA 1
ATOM 2542 C C . GLY A 1 324 ? 105.267 24.041 9.541 1.00 31.36 324 GLY A C 1
ATOM 2543 O O . GLY A 1 324 ? 104.507 23.384 8.843 1.00 33.60 324 GLY A O 1
ATOM 2544 N N . THR A 1 325 ? 105.891 25.126 9.103 1.00 30.30 325 THR A N 1
ATOM 2545 C CA . THR A 1 325 ? 105.735 25.605 7.735 1.00 29.94 325 THR A CA 1
ATOM 2546 C C . THR A 1 325 ? 106.691 24.816 6.866 1.00 30.16 325 THR A C 1
ATOM 2547 O O . THR A 1 325 ? 106.324 24.278 5.827 1.00 30.07 325 THR A O 1
ATOM 2551 N N . ASP A 1 326 ? 107.929 24.748 7.334 1.00 31.70 326 ASP A N 1
ATOM 2552 C CA . ASP A 1 326 ? 109.003 24.063 6.643 1.00 32.24 326 ASP A CA 1
ATOM 2553 C C . ASP A 1 326 ? 109.339 24.787 5.347 1.00 33.11 326 ASP A C 1
ATOM 2554 O O . ASP A 1 326 ? 109.506 24.154 4.300 1.00 32.65 326 ASP A O 1
ATOM 2559 N N . VAL A 1 327 ? 109.442 26.114 5.419 1.00 33.01 327 VAL A N 1
ATOM 2560 C CA . VAL A 1 327 ? 109.750 26.891 4.233 1.00 32.61 327 VAL A CA 1
ATOM 2561 C C . VAL A 1 327 ? 110.941 26.321 3.468 1.00 33.17 327 VAL A C 1
ATOM 2562 O O . VAL A 1 327 ? 112.028 26.098 3.989 1.00 31.17 327 VAL A O 1
ATOM 2566 N N . GLY A 1 328 ? 110.682 26.105 2.191 1.00 33.75 328 GLY A N 1
ATOM 2567 C CA . GLY A 1 328 ? 111.631 25.516 1.289 1.00 31.79 328 GLY A CA 1
ATOM 2568 C C . GLY A 1 328 ? 110.737 24.397 0.814 1.00 32.61 328 GLY A C 1
ATOM 2569 O O . GLY A 1 328 ? 110.141 24.475 -0.259 1.00 32.19 328 GLY A O 1
ATOM 2570 N N . GLY A 1 329 ? 110.607 23.379 1.660 1.00 32.68 329 GLY A N 1
ATOM 2571 C CA . GLY A 1 329 ? 109.766 22.247 1.344 1.00 32.57 329 GLY A CA 1
ATOM 2572 C C . GLY A 1 329 ? 108.346 22.742 1.222 1.00 33.69 329 GLY A C 1
ATOM 2573 O O . GLY A 1 329 ? 107.645 22.393 0.276 1.00 34.52 329 GLY A O 1
ATOM 2574 N N . GLY A 1 330 ? 107.928 23.558 2.188 1.00 33.61 330 GLY A N 1
ATOM 2575 C CA . GLY A 1 330 ? 106.592 24.126 2.175 1.00 32.72 330 GLY A CA 1
ATOM 2576 C C . GLY A 1 330 ? 106.614 25.426 1.398 1.00 33.88 330 GLY A C 1
ATOM 2577 O O . GLY A 1 330 ? 107.657 26.071 1.309 1.00 33.85 330 GLY A O 1
ATOM 2578 N N . ASN A 1 331 ? 105.473 25.834 0.852 1.00 33.08 331 ASN A N 1
ATOM 2579 C CA . ASN A 1 331 ? 105.422 27.051 0.055 1.00 32.38 331 ASN A CA 1
ATOM 2580 C C . ASN A 1 331 ? 104.779 28.258 0.720 1.00 32.76 331 ASN A C 1
ATOM 2581 O O . ASN A 1 331 ? 104.528 29.264 0.060 1.00 33.14 331 ASN A O 1
ATOM 2586 N N . ARG A 1 332 ? 104.536 28.171 2.024 1.00 33.27 332 ARG A N 1
ATOM 2587 C CA . ARG A 1 332 ? 103.904 29.265 2.763 1.00 32.63 332 ARG A CA 1
ATOM 2588 C C . ARG A 1 332 ? 104.653 29.608 4.047 1.00 33.14 332 ARG A C 1
ATOM 2589 O O . ARG A 1 332 ? 105.089 28.718 4.777 1.00 34.03 332 ARG A O 1
ATOM 2597 N N . PHE A 1 333 ? 104.778 30.903 4.333 1.00 32.93 333 PHE A N 1
ATOM 2598 C CA . PHE A 1 333 ? 105.470 31.362 5.536 1.00 31.89 333 PHE A CA 1
ATOM 2599 C C . PHE A 1 333 ? 104.548 31.474 6.744 1.00 31.32 333 PHE A C 1
ATOM 2600 O O . PHE A 1 333 ? 105.007 31.473 7.882 1.00 31.96 333 PHE A O 1
ATOM 2608 N N . SER A 1 334 ? 103.249 31.575 6.501 1.00 30.89 334 SER A N 1
ATOM 2609 C CA . SER A 1 334 ? 102.296 31.727 7.589 1.00 31.49 334 SER A CA 1
ATOM 2610 C C . SER A 1 334 ? 101.735 30.443 8.189 1.00 32.20 334 SER A C 1
ATOM 2611 O O . SER A 1 334 ? 101.450 29.486 7.475 1.00 32.32 334 SER A O 1
ATOM 2622 N N . ILE A 1 336 ? 98.941 30.251 9.359 1.00 33.71 336 ILE A N 1
ATOM 2623 C CA . ILE A 1 336 ? 97.541 30.246 8.978 1.00 32.83 336 ILE A CA 1
ATOM 2624 C C . ILE A 1 336 ? 97.406 29.395 7.718 1.00 33.44 336 ILE A C 1
ATOM 2625 O O . ILE A 1 336 ? 96.444 28.646 7.568 1.00 32.59 336 ILE A O 1
ATOM 2630 N N . SER A 1 337 ? 98.380 29.510 6.818 1.00 33.63 337 SER A N 1
ATOM 2631 C CA . SER A 1 337 ? 98.381 28.741 5.579 1.00 33.26 337 SER A CA 1
ATOM 2632 C C . SER A 1 337 ? 98.680 27.287 5.892 1.00 33.30 337 SER A C 1
ATOM 2633 O O . SER A 1 337 ? 98.206 26.386 5.203 1.00 34.61 337 SER A O 1
ATOM 2636 N N . VAL A 1 338 ? 99.480 27.066 6.930 1.00 33.27 338 VAL A N 1
ATOM 2637 C CA . VAL A 1 338 ? 99.835 25.720 7.358 1.00 33.41 338 VAL A CA 1
ATOM 2638 C C . VAL A 1 338 ? 98.589 25.012 7.881 1.00 34.21 338 VAL A C 1
ATOM 2639 O O . VAL A 1 338 ? 98.398 23.823 7.625 1.00 33.68 338 VAL A O 1
ATOM 2643 N N . LEU A 1 339 ? 97.744 25.747 8.606 1.00 32.70 339 LEU A N 1
ATOM 2644 C CA . LEU A 1 339 ? 96.516 25.183 9.157 1.00 32.92 339 LEU A CA 1
ATOM 2645 C C . LEU A 1 339 ? 95.546 24.797 8.050 1.00 32.81 339 LEU A C 1
ATOM 2646 O O . LEU A 1 339 ? 94.782 23.844 8.198 1.00 33.01 339 LEU A O 1
ATOM 2651 N N . ASP A 1 340 ? 95.582 25.531 6.941 1.00 32.81 340 ASP A N 1
ATOM 2652 C CA . ASP A 1 340 ? 94.717 25.243 5.800 1.00 32.55 340 ASP A CA 1
ATOM 2653 C C . ASP A 1 340 ? 95.029 23.840 5.271 1.00 33.76 340 ASP A C 1
ATOM 2654 O O . ASP A 1 340 ? 94.133 23.018 5.104 1.00 32.78 340 ASP A O 1
ATOM 2659 N N . ASP A 1 341 ? 96.305 23.568 5.015 1.00 33.58 341 ASP A N 1
ATOM 2660 C CA . ASP A 1 341 ? 96.708 22.260 4.522 1.00 34.20 341 ASP A CA 1
ATOM 2661 C C . ASP A 1 341 ? 96.632 21.215 5.629 1.00 34.49 341 ASP A C 1
ATOM 2662 O O . ASP A 1 341 ? 96.404 20.041 5.351 1.00 35.43 341 ASP A O 1
ATOM 2667 N N . ALA A 1 342 ? 96.812 21.634 6.879 1.00 33.22 342 ALA A N 1
ATOM 2668 C CA . ALA A 1 342 ? 96.747 20.701 8.004 1.00 32.96 342 ALA A CA 1
ATOM 2669 C C . ALA A 1 342 ? 95.351 20.082 8.085 1.00 32.84 342 ALA A C 1
ATOM 2670 O O . ALA A 1 342 ? 95.196 18.877 8.278 1.00 30.97 342 ALA A O 1
ATOM 2672 N N . TYR A 1 343 ? 94.337 20.923 7.936 1.00 32.53 343 TYR A N 1
ATOM 2673 C CA . TYR A 1 343 ? 92.955 20.472 7.968 1.00 32.87 343 TYR A CA 1
ATOM 2674 C C . TYR A 1 343 ? 92.698 19.526 6.788 1.00 32.71 343 TYR A C 1
ATOM 2675 O O . TYR A 1 343 ? 92.060 18.491 6.938 1.00 33.13 343 TYR A O 1
ATOM 2684 N N . LYS A 1 344 ? 93.203 19.885 5.614 1.00 33.28 344 LYS A N 1
ATOM 2685 C CA . LYS A 1 344 ? 93.019 19.065 4.427 1.00 33.61 344 LYS A CA 1
ATOM 2686 C C . LYS A 1 344 ? 93.618 17.672 4.585 1.00 33.77 344 LYS A C 1
ATOM 2687 O O . LYS A 1 344 ? 92.997 16.681 4.208 1.00 34.93 344 LYS A O 1
ATOM 2693 N N . VAL A 1 345 ? 94.820 17.588 5.145 1.00 33.38 345 VAL A N 1
ATOM 2694 C CA . VAL A 1 345 ? 95.463 16.294 5.364 1.00 32.75 345 VAL A CA 1
ATOM 2695 C C . VAL A 1 345 ? 94.621 15.459 6.334 1.00 33.66 345 VAL A C 1
ATOM 2696 O O . VAL A 1 345 ? 94.402 14.268 6.119 1.00 34.27 345 VAL A O 1
ATOM 2700 N N . GLY A 1 346 ? 94.139 16.101 7.392 1.00 33.34 346 GLY A N 1
ATOM 2701 C CA . GLY A 1 346 ? 93.329 15.415 8.377 1.00 32.34 346 GLY A CA 1
ATOM 2702 C C . GLY A 1 346 ? 91.987 14.936 7.862 1.00 33.23 346 GLY A C 1
ATOM 2703 O O . GLY A 1 346 ? 91.491 13.908 8.316 1.00 32.50 346 GLY A O 1
ATOM 2712 N N . CYS A 1 348 ? 91.398 14.064 4.732 1.00 31.02 348 CYS A N 1
ATOM 2713 C CA . CYS A 1 348 ? 91.657 12.958 3.832 1.00 30.45 348 CYS A CA 1
ATOM 2714 C C . CYS A 1 348 ? 91.868 11.723 4.689 1.00 29.77 348 CYS A C 1
ATOM 2715 O O . CYS A 1 348 ? 91.516 10.623 4.279 1.00 30.16 348 CYS A O 1
ATOM 2718 N N . ASN A 1 349 ? 92.435 11.912 5.882 1.00 30.95 349 ASN A N 1
ATOM 2719 C CA . ASN A 1 349 ? 92.667 10.808 6.818 1.00 31.99 349 ASN A CA 1
ATOM 2720 C C . ASN A 1 349 ? 91.337 10.294 7.383 1.00 34.93 349 ASN A C 1
ATOM 2721 O O . ASN A 1 349 ? 91.178 9.104 7.645 1.00 36.32 349 ASN A O 1
ATOM 2726 N N . ASN A 1 350 ? 90.390 11.202 7.588 1.00 35.87 350 ASN A N 1
ATOM 2727 C CA . ASN A 1 350 ? 89.083 10.844 8.116 1.00 35.59 350 ASN A CA 1
ATOM 2728 C C . ASN A 1 350 ? 88.394 9.852 7.176 1.00 37.30 350 ASN A C 1
ATOM 2729 O O . ASN A 1 350 ? 87.731 8.916 7.621 1.00 38.74 350 ASN A O 1
ATOM 2734 N N . THR A 1 351 ? 88.553 10.063 5.873 1.00 36.58 351 THR A N 1
ATOM 2735 C CA . THR A 1 351 ? 87.936 9.201 4.881 1.00 35.27 351 THR A CA 1
ATOM 2736 C C . THR A 1 351 ? 88.608 7.836 4.842 1.00 35.27 351 THR A C 1
ATOM 2737 O O . THR A 1 351 ? 87.966 6.833 4.554 1.00 36.47 351 THR A O 1
ATOM 2741 N N . LEU A 1 352 ? 89.898 7.791 5.152 1.00 35.65 352 LEU A N 1
ATOM 2742 C CA . LEU A 1 352 ? 90.641 6.531 5.153 1.00 35.35 352 LEU A CA 1
ATOM 2743 C C . LEU A 1 352 ? 90.369 5.673 6.395 1.00 35.83 352 LEU A C 1
ATOM 2744 O O . LEU A 1 352 ? 90.598 4.466 6.384 1.00 36.38 352 LEU A O 1
ATOM 2749 N N . LEU A 1 353 ? 89.870 6.301 7.455 1.00 36.16 353 LEU A N 1
ATOM 2750 C CA . LEU A 1 353 ? 89.617 5.614 8.712 1.00 34.09 353 LEU A CA 1
ATOM 2751 C C . LEU A 1 353 ? 88.158 5.410 9.093 1.00 35.07 353 LEU A C 1
ATOM 2752 O O . LEU A 1 353 ? 87.878 4.980 10.210 1.00 34.90 353 LEU A O 1
ATOM 2757 N N . ASP A 1 354 ? 87.223 5.699 8.195 1.00 34.57 354 ASP A N 1
ATOM 2758 C CA . ASP A 1 354 ? 85.822 5.530 8.561 1.00 36.43 354 ASP A CA 1
ATOM 2759 C C . ASP A 1 354 ? 85.164 4.262 8.008 1.00 37.13 354 ASP A C 1
ATOM 2760 O O . ASP A 1 354 ? 83.975 4.025 8.224 1.00 37.28 354 ASP A O 1
ATOM 2765 N N . GLY A 1 355 ? 85.944 3.447 7.308 1.00 37.45 355 GLY A N 1
ATOM 2766 C CA . GLY A 1 355 ? 85.417 2.214 6.758 1.00 38.37 355 GLY A CA 1
ATOM 2767 C C . GLY A 1 355 ? 84.629 2.337 5.463 1.00 40.09 355 GLY A C 1
ATOM 2768 O O . GLY A 1 355 ? 84.175 1.329 4.921 1.00 40.73 355 GLY A O 1
ATOM 2769 N N . SER A 1 356 ? 84.458 3.552 4.953 1.00 41.03 356 SER A N 1
ATOM 2770 C CA . SER A 1 356 ? 83.710 3.728 3.712 1.00 40.49 356 SER A CA 1
ATOM 2771 C C . SER A 1 356 ? 84.443 3.047 2.556 1.00 40.66 356 SER A C 1
ATOM 2772 O O . SER A 1 356 ? 83.840 2.743 1.528 1.00 41.06 356 SER A O 1
ATOM 2775 N N . ILE A 1 357 ? 85.739 2.803 2.727 1.00 39.59 357 ILE A N 1
ATOM 2776 C CA . ILE A 1 357 ? 86.514 2.129 1.693 1.00 40.23 357 ILE A CA 1
ATOM 2777 C C . ILE A 1 357 ? 86.871 0.730 2.190 1.00 41.62 357 ILE A C 1
ATOM 2778 O O . ILE A 1 357 ? 86.231 -0.246 1.790 1.00 42.37 357 ILE A O 1
ATOM 2783 N N . ASP A 1 358 ? 87.880 0.629 3.058 1.00 40.69 358 ASP A N 1
ATOM 2784 C CA . ASP A 1 358 ? 88.292 -0.670 3.613 1.00 39.63 358 ASP A CA 1
ATOM 2785 C C . ASP A 1 358 ? 87.863 -0.786 5.081 1.00 39.09 358 ASP A C 1
ATOM 2786 O O . ASP A 1 358 ? 88.527 -0.258 5.974 1.00 39.21 358 ASP A O 1
ATOM 2791 N N . PRO A 1 359 ? 86.768 -1.516 5.352 1.00 38.17 359 PRO A N 1
ATOM 2792 C CA . PRO A 1 359 ? 86.277 -1.668 6.724 1.00 37.82 359 PRO A CA 1
ATOM 2793 C C . PRO A 1 359 ? 87.221 -2.261 7.759 1.00 37.73 359 PRO A C 1
ATOM 2794 O O . PRO A 1 359 ? 87.028 -2.049 8.958 1.00 37.99 359 PRO A O 1
ATOM 2798 N N . SER A 1 360 ? 88.248 -2.981 7.319 1.00 37.14 360 SER A N 1
ATOM 2799 C CA . SER A 1 360 ? 89.172 -3.571 8.281 1.00 37.50 360 SER A CA 1
ATOM 2800 C C . SER A 1 360 ? 90.136 -2.521 8.828 1.00 37.73 360 SER A C 1
ATOM 2801 O O . SER A 1 360 ? 90.757 -2.724 9.874 1.00 37.83 360 SER A O 1
ATOM 2804 N N . ARG A 1 361 ? 90.252 -1.394 8.128 1.00 37.71 361 ARG A N 1
ATOM 2805 C CA . ARG A 1 361 ? 91.142 -0.320 8.563 1.00 37.06 361 ARG A CA 1
ATOM 2806 C C . ARG A 1 361 ? 90.419 0.777 9.322 1.00 35.64 361 ARG A C 1
ATOM 2807 O O . ARG A 1 361 ? 91.027 1.764 9.718 1.00 35.12 361 ARG A O 1
ATOM 2815 N N . LYS A 1 362 ? 89.124 0.572 9.545 1.00 35.34 362 LYS A N 1
ATOM 2816 C CA . LYS A 1 362 ? 88.270 1.527 10.241 1.00 33.93 362 LYS A CA 1
ATOM 2817 C C . LYS A 1 362 ? 88.678 1.783 11.685 1.00 34.48 362 LYS A C 1
ATOM 2818 O O . LYS A 1 362 ? 89.201 0.903 12.364 1.00 34.07 362 LYS A O 1
ATOM 2824 N N . ASP A 1 363 ? 88.430 3.007 12.138 1.00 34.94 363 ASP A N 1
ATOM 2825 C CA . ASP A 1 363 ? 88.730 3.432 13.500 1.00 36.03 363 ASP A CA 1
ATOM 2826 C C . ASP A 1 363 ? 88.171 4.842 13.661 1.00 36.45 363 ASP A C 1
ATOM 2827 O O . ASP A 1 363 ? 88.834 5.825 13.339 1.00 37.54 363 ASP A O 1
ATOM 2832 N N . LEU A 1 364 ? 86.943 4.930 14.158 1.00 36.19 364 LEU A N 1
ATOM 2833 C CA . LEU A 1 364 ? 86.268 6.209 14.320 1.00 35.47 364 LEU A CA 1
ATOM 2834 C C . LEU A 1 364 ? 86.872 7.144 15.346 1.00 35.74 364 LEU A C 1
ATOM 2835 O O . LEU A 1 364 ? 86.814 8.360 15.175 1.00 35.83 364 LEU A O 1
ATOM 2840 N N . ALA A 1 365 ? 87.452 6.601 16.409 1.00 34.33 365 ALA A N 1
ATOM 2841 C CA . ALA A 1 365 ? 88.067 7.465 17.402 1.00 33.05 365 ALA A CA 1
ATOM 2842 C C . ALA A 1 365 ? 89.207 8.234 16.731 1.00 34.45 365 ALA A C 1
ATOM 2843 O O . ALA A 1 365 ? 89.338 9.440 16.916 1.00 34.32 365 ALA A O 1
ATOM 2845 N N . GLU A 1 366 ? 90.025 7.538 15.943 1.00 34.42 366 GLU A N 1
ATOM 2846 C CA . GLU A 1 366 ? 91.137 8.184 15.256 1.00 34.19 366 GLU A CA 1
ATOM 2847 C C . GLU A 1 366 ? 90.622 9.055 14.115 1.00 34.91 366 GLU A C 1
ATOM 2848 O O . GLU A 1 366 ? 91.158 10.125 13.859 1.00 34.91 366 GLU A O 1
ATOM 2854 N N . ALA A 1 367 ? 89.582 8.601 13.427 1.00 34.07 367 ALA A N 1
ATOM 2855 C CA . ALA A 1 367 ? 89.026 9.387 12.341 1.00 33.58 367 ALA A CA 1
ATOM 2856 C C . ALA A 1 367 ? 88.544 10.729 12.889 1.00 34.67 367 ALA A C 1
ATOM 2857 O O . ALA A 1 367 ? 88.702 11.759 12.237 1.00 34.97 367 ALA A O 1
ATOM 2859 N N . GLU A 1 368 ? 87.965 10.716 14.089 1.00 34.82 368 GLU A N 1
ATOM 2860 C CA . GLU A 1 368 ? 87.471 11.942 14.722 1.00 35.60 368 GLU A CA 1
ATOM 2861 C C . GLU A 1 368 ? 88.636 12.873 15.067 1.00 33.99 368 GLU A C 1
ATOM 2862 O O . GLU A 1 368 ? 88.557 14.081 14.854 1.00 33.72 368 GLU A O 1
ATOM 2868 N N . ARG A 1 369 ? 89.720 12.307 15.589 1.00 31.86 369 ARG A N 1
ATOM 2869 C CA . ARG A 1 369 ? 90.893 13.094 15.959 1.00 31.53 369 ARG A CA 1
ATOM 2870 C C . ARG A 1 369 ? 91.600 13.758 14.771 1.00 30.46 369 ARG A C 1
ATOM 2871 O O . ARG A 1 369 ? 92.512 14.540 14.948 1.00 30.98 369 ARG A O 1
ATOM 2879 N N . ASN A 1 370 ? 91.184 13.450 13.555 1.00 31.47 370 ASN A N 1
ATOM 2880 C CA . ASN A 1 370 ? 91.822 14.037 12.385 1.00 31.75 370 ASN A CA 1
ATOM 2881 C C . ASN A 1 370 ? 91.132 15.324 11.935 1.00 31.73 370 ASN A C 1
ATOM 2882 O O . ASN A 1 370 ? 91.623 16.027 11.055 1.00 32.25 370 ASN A O 1
ATOM 2887 N N . LYS A 1 371 ? 89.990 15.629 12.538 1.00 31.37 371 LYS A N 1
ATOM 2888 C CA . LYS A 1 371 ? 89.257 16.842 12.197 1.00 32.45 371 LYS A CA 1
ATOM 2889 C C . LYS A 1 371 ? 89.911 18.013 12.914 1.00 31.31 371 LYS A C 1
ATOM 2890 O O . LYS A 1 371 ? 89.870 18.092 14.137 1.00 32.43 371 LYS A O 1
ATOM 2896 N N . LEU A 1 372 ? 90.516 18.922 12.160 1.00 30.22 372 LEU A N 1
ATOM 2897 C CA . LEU A 1 372 ? 91.186 20.057 12.777 1.00 30.56 372 LEU A CA 1
ATOM 2898 C C . LEU A 1 372 ? 90.234 21.219 13.005 1.00 30.88 372 LEU A C 1
ATOM 2899 O O . LEU A 1 372 ? 90.058 22.068 12.141 1.00 31.98 372 LEU A O 1
ATOM 2904 N N . SER A 1 373 ? 89.619 21.250 14.179 1.00 32.99 373 SER A N 1
ATOM 2905 C CA . SER A 1 373 ? 88.682 22.316 14.516 1.00 34.09 373 SER A CA 1
ATOM 2906 C C . SER A 1 373 ? 89.456 23.605 14.745 1.00 34.05 373 SER A C 1
ATOM 2907 O O . SER A 1 373 ? 90.686 23.585 14.852 1.00 33.88 373 SER A O 1
ATOM 2910 N N . PRO A 1 374 ? 88.753 24.750 14.803 1.00 34.02 374 PRO A N 1
ATOM 2911 C CA . PRO A 1 374 ? 89.479 25.997 15.034 1.00 33.24 374 PRO A CA 1
ATOM 2912 C C . PRO A 1 374 ? 90.131 25.940 16.411 1.00 33.70 374 PRO A C 1
ATOM 2913 O O . PRO A 1 374 ? 91.136 26.599 16.654 1.00 33.45 374 PRO A O 1
ATOM 2917 N N . TYR A 1 375 ? 89.567 25.127 17.301 1.00 32.91 375 TYR A N 1
ATOM 2918 C CA . TYR A 1 375 ? 90.112 24.963 18.645 1.00 32.74 375 TYR A CA 1
ATOM 2919 C C . TYR A 1 375 ? 91.420 24.193 18.610 1.00 32.66 375 TYR A C 1
ATOM 2920 O O . TYR A 1 375 ? 92.409 24.609 19.210 1.00 33.79 375 TYR A O 1
ATOM 2929 N N . ARG A 1 376 ? 91.414 23.064 17.909 1.00 32.71 376 ARG A N 1
ATOM 2930 C CA . ARG A 1 376 ? 92.593 22.216 17.785 1.00 32.13 376 ARG A CA 1
ATOM 2931 C C . ARG A 1 376 ? 93.695 22.870 16.956 1.00 31.87 376 ARG A C 1
ATOM 2932 O O . ARG A 1 376 ? 94.877 22.793 17.295 1.00 30.77 376 ARG A O 1
ATOM 2940 N N . GLY A 1 377 ? 93.297 23.511 15.863 1.00 32.00 377 GLY A N 1
ATOM 2941 C CA . GLY A 1 377 ? 94.263 24.156 14.994 1.00 32.95 377 GLY A CA 1
ATOM 2942 C C . GLY A 1 377 ? 94.997 25.313 15.636 1.00 34.03 377 GLY A C 1
ATOM 2943 O O . GLY A 1 377 ? 96.216 25.419 15.532 1.00 34.74 377 GLY A O 1
ATOM 2944 N N . PHE A 1 378 ? 94.257 26.190 16.300 1.00 35.02 378 PHE A N 1
ATOM 2945 C CA . PHE A 1 378 ? 94.861 27.340 16.948 1.00 35.28 378 PHE A CA 1
ATOM 2946 C C . PHE A 1 378 ? 95.568 27.043 18.254 1.00 35.75 378 PHE A C 1
ATOM 2947 O O . PHE A 1 378 ? 96.398 27.831 18.701 1.00 36.10 378 PHE A O 1
ATOM 2955 N N . TRP A 1 379 ? 95.235 25.915 18.868 1.00 35.62 379 TRP A N 1
ATOM 2956 C CA . TRP A 1 379 ? 95.901 25.510 20.087 1.00 35.73 379 TRP A CA 1
ATOM 2957 C C . TRP A 1 379 ? 97.261 24.988 19.620 1.00 36.28 379 TRP A C 1
ATOM 2958 O O . TRP A 1 379 ? 98.281 25.227 20.255 1.00 37.89 379 TRP A O 1
ATOM 2969 N N . SER A 1 380 ? 97.265 24.290 18.485 1.00 36.04 380 SER A N 1
ATOM 2970 C CA . SER A 1 380 ? 98.488 23.722 17.914 1.00 35.59 380 SER A CA 1
ATOM 2971 C C . SER A 1 380 ? 99.539 24.734 17.485 1.00 35.28 380 SER A C 1
ATOM 2972 O O . SER A 1 380 ? 100.726 24.441 17.542 1.00 36.15 380 SER A O 1
ATOM 2975 N N . VAL A 1 381 ? 99.117 25.914 17.042 1.00 35.23 381 VAL A N 1
ATOM 2976 C CA . VAL A 1 381 ? 100.076 26.928 16.619 1.00 34.93 381 VAL A CA 1
ATOM 2977 C C . VAL A 1 381 ? 100.433 27.887 17.759 1.00 35.04 381 VAL A C 1
ATOM 2978 O O . VAL A 1 381 ? 101.164 28.856 17.557 1.00 34.35 381 VAL A O 1
ATOM 2982 N N . THR A 1 382 ? 99.912 27.611 18.955 1.00 34.61 382 THR A N 1
ATOM 2983 C CA . THR A 1 382 ? 100.204 28.434 20.123 1.00 33.28 382 THR A CA 1
ATOM 2984 C C . THR A 1 382 ? 100.546 27.572 21.332 1.00 33.19 382 THR A C 1
ATOM 2985 O O . THR A 1 382 ? 101.621 26.984 21.370 1.00 33.27 382 THR A O 1
ATOM 2989 N N . LEU A 1 383 ? 99.645 27.475 22.308 1.00 33.60 383 LEU A N 1
ATOM 2990 C CA . LEU A 1 383 ? 99.925 26.692 23.516 1.00 34.41 383 LEU A CA 1
ATOM 2991 C C . LEU A 1 383 ? 100.460 25.285 23.235 1.00 36.08 383 LEU A C 1
ATOM 2992 O O . LEU A 1 383 ? 101.422 24.832 23.872 1.00 34.90 383 LEU A O 1
ATOM 2997 N N . GLY A 1 384 ? 99.836 24.601 22.278 1.00 36.42 384 GLY A N 1
ATOM 2998 C CA . GLY A 1 384 ? 100.264 23.260 21.923 1.00 35.53 384 GLY A CA 1
ATOM 2999 C C . GLY A 1 384 ? 101.669 23.249 21.362 1.00 35.36 384 GLY A C 1
ATOM 3000 O O . GLY A 1 384 ? 102.472 22.384 21.689 1.00 35.80 384 GLY A O 1
ATOM 3001 N N . GLY A 1 385 ? 101.967 24.217 20.508 1.00 35.15 385 GLY A N 1
ATOM 3002 C CA . GLY A 1 385 ? 103.291 24.291 19.928 1.00 34.83 385 GLY A CA 1
ATOM 3003 C C . GLY A 1 385 ? 104.322 24.636 20.978 1.00 34.97 385 GLY A C 1
ATOM 3004 O O . GLY A 1 385 ? 105.468 24.199 20.890 1.00 34.24 385 GLY A O 1
ATOM 3005 N N . ALA A 1 386 ? 103.913 25.419 21.975 1.00 34.82 386 ALA A N 1
ATOM 3006 C CA . ALA A 1 386 ? 104.808 25.826 23.048 1.00 34.63 386 ALA A CA 1
ATOM 3007 C C . ALA A 1 386 ? 105.202 24.616 23.887 1.00 35.82 386 ALA A C 1
ATOM 3008 O O . ALA A 1 386 ? 106.380 24.431 24.201 1.00 36.09 386 ALA A O 1
ATOM 3010 N N . GLU A 1 387 ? 104.219 23.789 24.242 1.00 35.56 387 GLU A N 1
ATOM 3011 C CA . GLU A 1 387 ? 104.488 22.592 25.034 1.00 35.62 387 GLU A CA 1
ATOM 3012 C C . GLU A 1 387 ? 105.316 21.589 24.229 1.00 35.28 387 GLU A C 1
ATOM 3013 O O . GLU A 1 387 ? 106.160 20.887 24.786 1.00 35.15 387 GLU A O 1
ATOM 3019 N N . GLY A 1 388 ? 105.075 21.540 22.919 1.00 35.03 388 GLY A N 1
ATOM 3020 C CA . GLY A 1 388 ? 105.804 20.634 22.047 1.00 34.57 388 GLY A CA 1
ATOM 3021 C C . GLY A 1 388 ? 107.265 21.017 21.907 1.00 36.09 388 GLY A C 1
ATOM 3022 O O . GLY A 1 388 ? 108.116 20.172 21.633 1.00 36.18 388 GLY A O 1
ATOM 3023 N N . LEU A 1 389 ? 107.555 22.304 22.096 1.00 37.21 389 LEU A N 1
ATOM 3024 C CA . LEU A 1 389 ? 108.920 22.817 22.014 1.00 36.54 389 LEU A CA 1
ATOM 3025 C C . LEU A 1 389 ? 109.495 23.047 23.413 1.00 37.21 389 LEU A C 1
ATOM 3026 O O . LEU A 1 389 ? 110.616 23.535 23.567 1.00 37.18 389 LEU A O 1
ATOM 3031 N N . TYR A 1 390 ? 108.722 22.689 24.431 1.00 37.22 390 TYR A N 1
ATOM 3032 C CA . TYR A 1 390 ? 109.156 22.850 25.809 1.00 37.26 390 TYR A CA 1
ATOM 3033 C C . TYR A 1 390 ? 109.512 24.281 26.160 1.00 37.50 390 TYR A C 1
ATOM 3034 O O . TYR A 1 390 ? 110.540 24.528 26.782 1.00 38.56 390 TYR A O 1
ATOM 3043 N N . ILE A 1 391 ? 108.669 25.220 25.745 1.00 37.09 391 ILE A N 1
ATOM 3044 C CA . ILE A 1 391 ? 108.871 26.630 26.046 1.00 35.94 391 ILE A CA 1
ATOM 3045 C C . ILE A 1 391 ? 107.530 27.179 26.512 1.00 37.38 391 ILE A C 1
ATOM 3046 O O . ILE A 1 391 ? 107.270 28.378 26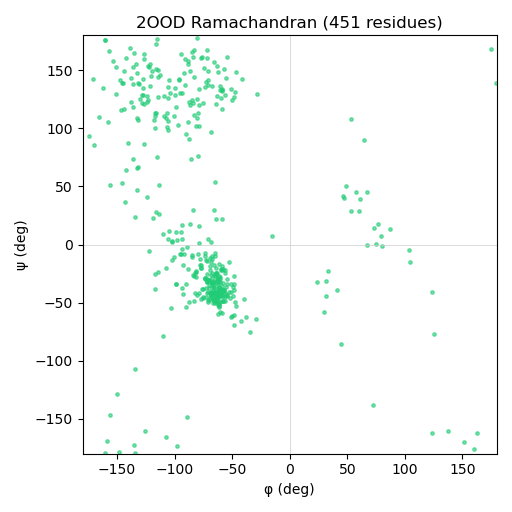.434 1.00 38.02 391 ILE A O 1
ATOM 3051 N N . ASP A 1 392 ? 106.680 26.281 26.999 1.00 38.01 392 ASP A N 1
ATOM 3052 C CA . ASP A 1 392 ? 105.356 26.666 27.460 1.00 39.32 392 ASP A CA 1
ATOM 3053 C C . ASP A 1 392 ? 105.404 27.412 28.787 1.00 40.08 392 ASP A C 1
ATOM 3054 O O . ASP A 1 392 ? 104.386 27.924 29.258 1.00 40.50 392 ASP A O 1
ATOM 3059 N N . ASP A 1 393 ? 106.581 27.478 29.394 1.00 41.00 393 ASP A N 1
ATOM 3060 C CA . ASP A 1 393 ? 106.713 28.216 30.641 1.00 43.17 393 ASP A CA 1
ATOM 3061 C C . ASP A 1 393 ? 106.853 29.694 30.277 1.00 43.30 393 ASP A C 1
ATOM 3062 O O . ASP A 1 393 ? 106.445 30.568 31.039 1.00 43.89 393 ASP A O 1
ATOM 3067 N N . LYS A 1 394 ? 107.400 29.963 29.092 1.00 42.24 394 LYS A N 1
ATOM 3068 C CA . LYS A 1 394 ? 107.580 31.330 28.611 1.00 41.57 394 LYS A CA 1
ATOM 3069 C C . LYS A 1 394 ? 106.492 31.802 27.629 1.00 41.26 394 LYS A C 1
ATOM 3070 O O . LYS A 1 394 ? 106.124 32.976 27.633 1.00 42.44 394 LYS A O 1
ATOM 3076 N N . LEU A 1 395 ? 105.972 30.901 26.798 1.00 39.18 395 LEU A N 1
ATOM 3077 C CA . LEU A 1 395 ? 104.961 31.281 25.806 1.00 36.60 395 LEU A CA 1
ATOM 3078 C C . LEU A 1 395 ? 103.782 30.323 25.749 1.00 36.15 395 LEU A C 1
ATOM 3079 O O . LEU A 1 395 ? 103.728 29.349 26.499 1.00 36.54 395 LEU A O 1
ATOM 3084 N N . GLY A 1 396 ? 102.835 30.599 24.856 1.00 34.62 396 GLY A N 1
ATOM 3085 C CA . GLY A 1 396 ? 101.699 29.708 24.715 1.00 34.20 396 GLY A CA 1
ATOM 3086 C C . GLY A 1 396 ? 100.336 30.331 24.891 1.00 34.59 396 GLY A C 1
ATOM 3087 O O . GLY A 1 396 ? 99.394 30.001 24.167 1.00 34.13 396 GLY A O 1
ATOM 3088 N N . ASN A 1 397 ? 100.217 31.214 25.874 1.00 34.79 397 ASN A N 1
ATOM 3089 C CA . ASN A 1 397 ? 98.960 31.895 26.135 1.00 35.35 397 ASN A CA 1
ATOM 3090 C C . ASN A 1 397 ? 99.197 33.156 26.944 1.00 36.20 397 ASN A C 1
ATOM 3091 O O . ASN A 1 397 ? 100.326 33.485 27.284 1.00 35.73 397 ASN A O 1
ATOM 3096 N N . PHE A 1 398 ? 98.118 33.859 27.253 1.00 38.27 398 PHE A N 1
ATOM 3097 C CA . PHE A 1 398 ? 98.201 35.101 27.988 1.00 37.73 398 PHE A CA 1
ATOM 3098 C C . PHE A 1 398 ? 98.262 34.987 29.512 1.00 40.08 398 PHE A C 1
ATOM 3099 O O . PHE A 1 398 ? 97.801 35.876 30.224 1.00 41.35 398 PHE A O 1
ATOM 3107 N N . GLU A 1 399 ? 98.830 33.905 30.022 1.00 41.42 399 GLU A N 1
ATOM 3108 C CA . GLU A 1 399 ? 98.942 33.747 31.464 1.00 43.55 399 GLU A CA 1
ATOM 3109 C C . GLU A 1 399 ? 100.021 34.662 32.024 1.00 42.30 399 GLU A C 1
ATOM 3110 O O . GLU A 1 399 ? 101.111 34.763 31.462 1.00 43.08 399 GLU A O 1
ATOM 3116 N N . PRO A 1 400 ? 99.732 35.340 33.144 1.00 41.22 400 PRO A N 1
ATOM 3117 C CA . PRO A 1 400 ? 100.692 36.246 33.783 1.00 40.11 400 PRO A CA 1
ATOM 3118 C C . PRO A 1 400 ? 102.043 35.574 33.995 1.00 39.66 400 PRO A C 1
ATOM 3119 O O . PRO A 1 400 ? 102.111 34.437 34.458 1.00 40.03 400 PRO A O 1
ATOM 3123 N N . GLY A 1 401 ? 103.115 36.278 33.648 1.00 39.23 401 GLY A N 1
ATOM 3124 C CA . GLY A 1 401 ? 104.444 35.719 33.813 1.00 38.79 401 GLY A CA 1
ATOM 3125 C C . GLY A 1 401 ? 105.053 35.277 32.497 1.00 39.28 401 GLY A C 1
ATOM 3126 O O . GLY A 1 401 ? 106.256 35.032 32.402 1.00 38.75 401 GLY A O 1
ATOM 3127 N N . LYS A 1 402 ? 104.216 35.166 31.473 1.00 39.93 402 LYS A N 1
ATOM 3128 C CA . LYS A 1 402 ? 104.689 34.755 30.164 1.00 39.51 402 LYS A CA 1
ATOM 3129 C C . LYS A 1 402 ? 105.086 35.966 29.339 1.00 40.00 402 LYS A C 1
ATOM 3130 O O . LYS A 1 402 ? 104.676 37.093 29.624 1.00 39.82 402 LYS A O 1
ATOM 3136 N N . GLU A 1 403 ? 105.901 35.730 28.322 1.00 39.02 403 GLU A N 1
ATOM 3137 C CA . GLU A 1 403 ? 106.355 36.803 27.464 1.00 38.18 403 GLU A CA 1
ATOM 3138 C C . GLU A 1 403 ? 105.191 37.242 26.574 1.00 37.86 403 GLU A C 1
ATOM 3139 O O . GLU A 1 403 ? 104.412 36.419 26.098 1.00 38.38 403 GLU A O 1
ATOM 3145 N N . ALA A 1 404 ? 105.065 38.548 26.372 1.00 37.25 404 ALA A N 1
ATOM 3146 C CA . ALA A 1 404 ? 103.963 39.096 25.599 1.00 35.95 404 ALA A CA 1
ATOM 3147 C C . ALA A 1 404 ? 104.124 39.180 24.091 1.00 36.30 404 ALA A C 1
ATOM 3148 O O . ALA A 1 404 ? 104.317 40.264 23.549 1.00 37.84 404 ALA A O 1
ATOM 3150 N N . ASP A 1 405 ? 104.050 38.041 23.409 1.00 36.61 405 ASP A N 1
ATOM 3151 C CA . ASP A 1 405 ? 104.123 38.028 21.948 1.00 34.66 405 ASP A CA 1
ATOM 3152 C C . ASP A 1 405 ? 102.683 37.809 21.521 1.00 33.64 405 ASP A C 1
ATOM 3153 O O . ASP A 1 405 ? 102.026 36.919 22.044 1.00 33.90 405 ASP A O 1
ATOM 3158 N N . PHE A 1 406 ? 102.167 38.614 20.604 1.00 31.41 406 PHE A N 1
ATOM 3159 C CA . PHE A 1 406 ? 100.794 38.399 20.180 1.00 31.81 406 PHE A CA 1
ATOM 3160 C C . PHE A 1 406 ? 100.477 38.951 18.808 1.00 32.18 406 PHE A C 1
ATOM 3161 O O . PHE A 1 406 ? 101.248 39.722 18.242 1.00 31.52 406 PHE A O 1
ATOM 3169 N N . VAL A 1 407 ? 99.334 38.537 18.276 1.00 31.70 407 VAL A N 1
ATOM 3170 C CA . VAL A 1 407 ? 98.912 38.947 16.949 1.00 31.44 407 VAL A CA 1
ATOM 3171 C C . VAL A 1 407 ? 97.476 39.439 16.936 1.00 32.07 407 VAL A C 1
ATOM 3172 O O . VAL A 1 407 ? 96.602 38.860 17.573 1.00 33.41 407 VAL A O 1
ATOM 3176 N N . ALA A 1 408 ? 97.234 40.520 16.213 1.00 31.48 408 ALA A N 1
ATOM 3177 C CA . ALA A 1 408 ? 95.890 41.045 16.100 1.00 31.97 408 ALA A CA 1
ATOM 3178 C C . ALA A 1 408 ? 95.367 40.566 14.753 1.00 32.83 408 ALA A C 1
ATOM 3179 O O . ALA A 1 408 ? 95.844 40.999 13.702 1.00 33.45 408 ALA A O 1
ATOM 3181 N N . LEU A 1 409 ? 94.397 39.655 14.792 1.00 32.67 409 LEU A N 1
ATOM 3182 C CA . LEU A 1 409 ? 93.808 39.098 13.581 1.00 32.43 409 LEU A CA 1
ATOM 3183 C C . LEU A 1 409 ? 92.596 39.883 13.118 1.00 32.66 409 LEU A C 1
ATOM 3184 O O . LEU A 1 409 ? 91.758 40.287 13.925 1.00 33.91 409 LEU A O 1
ATOM 3189 N N . ASP A 1 410 ? 92.512 40.105 11.813 1.00 32.03 410 ASP A N 1
ATOM 3190 C CA . ASP A 1 410 ? 91.374 40.798 11.236 1.00 32.90 410 ASP A CA 1
ATOM 3191 C C . ASP A 1 410 ? 90.565 39.705 10.558 1.00 33.78 410 ASP A C 1
ATOM 3192 O O . ASP A 1 410 ? 90.877 39.291 9.444 1.00 34.06 410 ASP A O 1
ATOM 3197 N N . PRO A 1 411 ? 89.511 39.218 11.228 1.00 34.10 411 PRO A N 1
ATOM 3198 C CA . PRO A 1 411 ? 88.681 38.154 10.654 1.00 33.79 411 PRO A CA 1
ATOM 3199 C C . PRO A 1 411 ? 88.133 38.412 9.255 1.00 32.94 411 PRO A C 1
ATOM 3200 O O . PRO A 1 411 ? 87.694 37.484 8.586 1.00 33.54 411 PRO A O 1
ATOM 3204 N N . ASN A 1 412 ? 88.174 39.661 8.803 1.00 32.88 412 ASN A N 1
ATOM 3205 C CA . ASN A 1 412 ? 87.661 39.990 7.478 1.00 32.93 412 ASN A CA 1
ATOM 3206 C C . ASN A 1 412 ? 88.716 39.977 6.383 1.00 32.59 412 ASN A C 1
ATOM 3207 O O . ASN A 1 412 ? 88.397 40.154 5.209 1.00 33.18 412 ASN A O 1
ATOM 3212 N N . GLY A 1 413 ? 89.967 39.754 6.766 1.00 31.14 413 GLY A N 1
ATOM 3213 C CA . GLY A 1 413 ? 91.043 39.734 5.792 1.00 31.38 413 GLY A CA 1
ATOM 3214 C C . GLY A 1 413 ? 91.085 38.485 4.937 1.00 31.75 413 GLY A C 1
ATOM 3215 O O . GLY A 1 413 ? 90.657 37.413 5.365 1.00 31.61 413 GLY A O 1
ATOM 3216 N N . GLY A 1 414 ? 91.607 38.622 3.723 1.00 30.30 414 GLY A N 1
ATOM 3217 C CA . GLY A 1 414 ? 91.694 37.485 2.830 1.00 31.72 414 GLY A CA 1
ATOM 3218 C C . GLY A 1 414 ? 90.993 37.756 1.521 1.00 31.99 414 GLY A C 1
ATOM 3219 O O . GLY A 1 414 ? 90.727 38.904 1.188 1.00 31.37 414 GLY A O 1
ATOM 3220 N N . GLN A 1 415 ? 90.692 36.700 0.775 1.00 33.24 415 GLN A N 1
ATOM 3221 C CA . GLN A 1 415 ? 90.015 36.837 -0.509 1.00 32.88 415 GLN A CA 1
ATOM 3222 C C . GLN A 1 415 ? 88.718 37.632 -0.354 1.00 33.94 415 GLN A C 1
ATOM 3223 O O . GLN A 1 415 ? 88.188 37.772 0.750 1.00 34.58 415 GLN A O 1
ATOM 3229 N N . LEU A 1 416 ? 88.215 38.144 -1.473 1.00 34.40 416 LEU A N 1
ATOM 3230 C CA . LEU A 1 416 ? 86.996 38.944 -1.511 1.00 34.22 416 LEU A CA 1
ATOM 3231 C C . LEU A 1 416 ? 85.794 38.352 -0.780 1.00 35.38 416 LEU A C 1
ATOM 3232 O O . LEU A 1 416 ? 85.009 39.085 -0.180 1.00 35.89 416 LEU A O 1
ATOM 3237 N N . ALA A 1 417 ? 85.645 37.031 -0.839 1.00 33.75 417 ALA A N 1
ATOM 3238 C CA . ALA A 1 417 ? 84.513 36.341 -0.221 1.00 32.30 417 ALA A CA 1
ATOM 3239 C C . ALA A 1 417 ? 84.455 36.314 1.300 1.00 33.13 417 ALA A C 1
ATOM 3240 O O . ALA A 1 417 ? 83.396 36.060 1.870 1.00 33.08 417 ALA A O 1
ATOM 3242 N N . GLN A 1 418 ? 85.581 36.570 1.957 1.00 33.28 418 GLN A N 1
ATOM 3243 C CA . GLN A 1 418 ? 85.646 36.535 3.418 1.00 34.88 418 GLN A CA 1
ATOM 3244 C C . GLN A 1 418 ? 84.604 37.249 4.255 1.00 36.20 418 GLN A C 1
ATOM 3245 O O . GLN A 1 418 ? 83.903 36.624 5.050 1.00 36.73 418 GLN A O 1
ATOM 3251 N N . PRO A 1 419 ? 84.497 38.579 4.104 1.00 37.09 419 PRO A N 1
ATOM 3252 C CA . PRO A 1 419 ? 83.535 39.336 4.890 1.00 38.02 419 PRO A CA 1
ATOM 3253 C C . PRO A 1 419 ? 82.056 39.035 4.764 1.00 37.89 419 PRO A C 1
ATOM 3254 O O . PRO A 1 419 ? 81.337 39.295 5.709 1.00 39.26 419 PRO A O 1
ATOM 3258 N N . TRP A 1 420 ? 81.585 38.515 3.630 1.00 37.95 420 TRP A N 1
ATOM 3259 C CA . TRP A 1 420 ? 80.159 38.191 3.515 1.00 36.36 420 TRP A CA 1
ATOM 3260 C C . TRP A 1 420 ? 79.955 36.844 4.157 1.00 37.01 420 TRP A C 1
ATOM 3261 O O . TRP A 1 420 ? 78.862 36.509 4.612 1.00 37.32 420 TRP A O 1
ATOM 3272 N N . HIS A 1 421 ? 81.035 36.072 4.185 1.00 37.65 421 HIS A N 1
ATOM 3273 C CA . HIS A 1 421 ? 81.036 34.749 4.789 1.00 36.75 421 HIS A CA 1
ATOM 3274 C C . HIS A 1 421 ? 81.061 34.876 6.311 1.00 37.10 421 HIS A C 1
ATOM 3275 O O . HIS A 1 421 ? 80.314 34.206 7.032 1.00 36.88 421 HIS A O 1
ATOM 3282 N N . GLN A 1 422 ? 81.942 35.743 6.791 1.00 38.26 422 GLN A N 1
ATOM 3283 C CA . GLN A 1 422 ? 82.089 35.979 8.217 1.00 38.27 422 GLN A CA 1
ATOM 3284 C C . GLN A 1 422 ? 80.850 36.656 8.808 1.00 39.30 422 GLN A C 1
ATOM 3285 O O . GLN A 1 422 ? 80.534 36.454 9.983 1.00 39.73 422 GLN A O 1
ATOM 3291 N N . SER A 1 423 ? 80.142 37.445 8.000 1.00 38.53 423 SER A N 1
ATOM 3292 C CA . SER A 1 423 ? 78.955 38.150 8.490 1.00 38.14 423 SER A CA 1
ATOM 3293 C C . SER A 1 423 ? 77.801 37.213 8.831 1.00 40.03 423 SER A C 1
ATOM 3294 O O . SER A 1 423 ? 76.804 37.635 9.421 1.00 40.05 423 SER A O 1
ATOM 3297 N N . LEU A 1 424 ? 77.930 35.943 8.455 1.00 41.49 424 LEU A N 1
ATOM 3298 C CA . LEU A 1 424 ? 76.890 34.957 8.744 1.00 39.85 424 LEU A CA 1
ATOM 3299 C C . LEU A 1 424 ? 76.807 34.684 10.237 1.00 40.17 424 LEU A C 1
ATOM 3300 O O . LEU A 1 424 ? 75.836 34.103 10.711 1.00 41.19 424 LEU A O 1
ATOM 3305 N N . ILE A 1 425 ? 77.822 35.105 10.980 1.00 39.86 425 ILE A N 1
ATOM 3306 C CA . ILE A 1 425 ? 77.844 34.863 12.412 1.00 41.08 425 ILE A CA 1
ATOM 3307 C C . ILE A 1 425 ? 77.030 35.855 13.244 1.00 42.88 425 ILE A C 1
ATOM 3308 O O . ILE A 1 425 ? 77.550 36.847 13.755 1.00 43.00 425 ILE A O 1
ATOM 3313 N N . GLY A 1 428 ? 76.204 39.784 11.706 1.00 42.69 428 GLY A N 1
ATOM 3314 C CA . GLY A 1 428 ? 76.488 41.207 11.734 1.00 43.91 428 GLY A CA 1
ATOM 3315 C C . GLY A 1 428 ? 77.986 41.487 11.776 1.00 47.38 428 GLY A C 1
ATOM 3316 O O . GLY A 1 428 ? 78.612 41.695 10.729 1.00 46.98 428 GLY A O 1
ATOM 3317 N N . ALA A 1 429 ? 78.580 41.499 12.973 1.00 47.49 429 ALA A N 1
ATOM 3318 C CA . ALA A 1 429 ? 80.018 41.761 13.090 1.00 46.41 429 ALA A CA 1
ATOM 3319 C C . ALA A 1 429 ? 80.706 41.064 14.291 1.00 47.91 429 ALA A C 1
ATOM 3320 O O . ALA A 1 429 ? 80.550 39.846 14.474 1.00 49.47 429 ALA A O 1
ATOM 3322 N N . GLY A 1 430 ? 81.445 41.837 15.097 1.00 45.45 430 GLY A N 1
ATOM 3323 C CA . GLY A 1 430 ? 82.188 41.327 16.253 1.00 43.69 430 GLY A CA 1
ATOM 3324 C C . GLY A 1 430 ? 81.742 40.094 17.038 1.00 42.36 430 GLY A C 1
ATOM 3325 O O . GLY A 1 430 ? 80.590 40.014 17.465 1.00 42.95 430 GLY A O 1
ATOM 3326 N N . PRO A 1 431 ? 82.645 39.118 17.273 1.00 40.87 431 PRO A N 1
ATOM 3327 C CA . PRO A 1 431 ? 82.325 37.890 18.018 1.00 40.44 431 PRO A CA 1
ATOM 3328 C C . PRO A 1 431 ? 81.930 38.185 19.475 1.00 40.36 431 PRO A C 1
ATOM 3329 O O . PRO A 1 431 ? 82.663 38.858 20.203 1.00 38.66 431 PRO A O 1
ATOM 3333 N N . ARG A 1 432 ? 80.778 37.662 19.889 1.00 40.87 432 ARG A N 1
ATOM 3334 C CA . ARG A 1 432 ? 80.251 37.892 21.234 1.00 41.85 432 ARG A CA 1
ATOM 3335 C C . ARG A 1 432 ? 80.431 36.739 22.218 1.00 42.65 432 ARG A C 1
ATOM 3336 O O . ARG A 1 432 ? 80.248 36.919 23.425 1.00 43.26 432 ARG A O 1
ATOM 3344 N N . THR A 1 433 ? 80.791 35.563 21.706 1.00 42.98 433 THR A N 1
ATOM 3345 C CA . THR A 1 433 ? 80.994 34.382 22.549 1.00 41.67 433 THR A CA 1
ATOM 3346 C C . THR A 1 433 ? 82.174 33.561 22.046 1.00 41.63 433 THR A C 1
ATOM 3347 O O . THR A 1 433 ? 82.568 33.684 20.886 1.00 42.90 433 THR A O 1
ATOM 3351 N N . VAL A 1 434 ? 82.728 32.714 22.910 1.00 39.95 434 VAL A N 1
ATOM 3352 C CA . VAL A 1 434 ? 83.857 31.881 22.521 1.00 38.36 434 VAL A CA 1
ATOM 3353 C C . VAL A 1 434 ? 83.554 31.060 21.262 1.00 39.51 434 VAL A C 1
ATOM 3354 O O . VAL A 1 434 ? 84.444 30.817 20.450 1.00 39.82 434 VAL A O 1
ATOM 3358 N N . ASP A 1 435 ? 82.302 30.640 21.099 1.00 40.27 435 ASP A N 1
ATOM 3359 C CA . ASP A 1 435 ? 81.908 29.857 19.929 1.00 42.49 435 ASP A CA 1
ATOM 3360 C C . ASP A 1 435 ? 81.943 30.715 18.667 1.00 41.65 435 ASP A C 1
ATOM 3361 O O . ASP A 1 435 ? 82.385 30.255 17.609 1.00 41.43 435 ASP A O 1
ATOM 3366 N N . GLU A 1 436 ? 81.465 31.952 18.760 1.00 38.35 436 GLU A N 1
ATOM 3367 C CA . GLU A 1 436 ? 81.472 32.811 17.589 1.00 38.04 436 GLU A CA 1
ATOM 3368 C C . GLU A 1 436 ? 82.913 33.139 17.234 1.00 36.81 436 GLU A C 1
ATOM 3369 O O . GLU A 1 436 ? 83.257 33.242 16.063 1.00 36.38 436 GLU A O 1
ATOM 3375 N N . ALA A 1 437 ? 83.759 33.286 18.248 1.00 34.62 437 ALA A N 1
ATOM 3376 C CA . ALA A 1 437 ? 85.160 33.598 18.016 1.00 33.38 437 ALA A CA 1
ATOM 3377 C C . ALA A 1 437 ? 85.818 32.426 17.295 1.00 34.08 437 ALA A C 1
ATOM 3378 O O . ALA A 1 437 ? 86.484 32.603 16.276 1.00 34.02 437 ALA A O 1
ATOM 3380 N N . ALA A 1 438 ? 85.621 31.225 17.826 1.00 34.52 438 ALA A N 1
ATOM 3381 C CA . ALA A 1 438 ? 86.193 30.025 17.225 1.00 35.32 438 ALA A CA 1
ATOM 3382 C C . ALA A 1 438 ? 85.692 29.895 15.793 1.00 34.51 438 ALA A C 1
ATOM 3383 O O . ALA A 1 438 ? 86.436 29.558 14.875 1.00 33.77 438 ALA A O 1
ATOM 3385 N N . SER A 1 439 ? 84.414 30.182 15.616 1.00 35.25 439 SER A N 1
ATOM 3386 C CA . SER A 1 439 ? 83.784 30.101 14.316 1.00 36.83 439 SER A CA 1
ATOM 3387 C C . SER A 1 439 ? 84.453 31.013 13.275 1.00 36.96 439 SER A C 1
ATOM 3388 O O . SER A 1 439 ? 84.608 30.626 12.121 1.00 36.65 439 SER A O 1
ATOM 3399 N N . LEU A 1 441 ? 87.578 32.153 13.537 1.00 33.84 441 LEU A N 1
ATOM 3400 C CA . LEU A 1 441 ? 88.967 31.735 13.446 1.00 32.43 441 LEU A CA 1
ATOM 3401 C C . LEU A 1 441 ? 89.082 30.604 12.428 1.00 32.94 441 LEU A C 1
ATOM 3402 O O . LEU A 1 441 ? 90.100 30.468 11.753 1.00 33.20 441 LEU A O 1
ATOM 3407 N N . PHE A 1 442 ? 88.039 29.791 12.309 1.00 32.60 442 PHE A N 1
ATOM 3408 C CA . PHE A 1 442 ? 88.078 28.722 11.332 1.00 32.87 442 PHE A CA 1
ATOM 3409 C C . PHE A 1 442 ? 88.002 29.348 9.944 1.00 34.02 442 PHE A C 1
ATOM 3410 O O . PHE A 1 442 ? 88.540 28.810 8.981 1.00 34.67 442 PHE A O 1
ATOM 3418 N N . ALA A 1 443 ? 87.319 30.482 9.838 1.00 33.43 443 ALA A N 1
ATOM 3419 C CA . ALA A 1 443 ? 87.209 31.164 8.560 1.00 32.41 443 ALA A CA 1
ATOM 3420 C C . ALA A 1 443 ? 88.549 31.826 8.239 1.00 33.31 443 ALA A C 1
ATOM 3421 O O . ALA A 1 443 ? 88.900 31.990 7.075 1.00 35.22 443 ALA A O 1
ATOM 3423 N N . VAL A 1 444 ? 89.294 32.219 9.270 1.00 32.45 444 VAL A N 1
ATOM 3424 C CA . VAL A 1 444 ? 90.600 32.827 9.059 1.00 32.24 444 VAL A CA 1
ATOM 3425 C C . VAL A 1 444 ? 91.498 31.770 8.428 1.00 34.62 444 VAL A C 1
ATOM 3426 O O . VAL A 1 444 ? 92.172 32.027 7.433 1.00 34.05 444 VAL A O 1
ATOM 3446 N N . VAL A 1 447 ? 89.275 30.305 4.811 1.00 34.29 447 VAL A N 1
ATOM 3447 C CA . VAL A 1 447 ? 88.875 31.251 3.775 1.00 32.89 447 VAL A CA 1
ATOM 3448 C C . VAL A 1 447 ? 89.856 32.401 3.594 1.00 32.69 447 VAL A C 1
ATOM 3449 O O . VAL A 1 447 ? 89.905 33.011 2.526 1.00 32.73 447 VAL A O 1
ATOM 3453 N N . GLY A 1 448 ? 90.640 32.689 4.632 1.00 32.96 448 GLY A N 1
ATOM 3454 C CA . GLY A 1 448 ? 91.614 33.766 4.551 1.00 34.77 448 GLY A CA 1
ATOM 3455 C C . GLY A 1 448 ? 93.050 33.275 4.452 1.00 35.58 448 GLY A C 1
ATOM 3456 O O . GLY A 1 448 ? 93.291 32.106 4.150 1.00 36.07 448 GLY A O 1
ATOM 3457 N N . ASP A 1 449 ? 93.999 34.180 4.680 1.00 35.85 449 ASP A N 1
ATOM 3458 C CA . ASP A 1 449 ? 95.430 33.869 4.657 1.00 37.22 449 ASP A CA 1
ATOM 3459 C C . ASP A 1 449 ? 96.209 34.881 5.502 1.00 37.17 449 ASP A C 1
ATOM 3460 O O . ASP A 1 449 ? 95.679 35.363 6.504 1.00 37.85 449 ASP A O 1
ATOM 3465 N N . ASP A 1 450 ? 97.445 35.221 5.134 1.00 35.85 450 ASP A N 1
ATOM 3466 C CA . ASP A 1 450 ? 98.179 36.163 5.977 1.00 34.65 450 ASP A CA 1
ATOM 3467 C C . ASP A 1 450 ? 97.612 37.582 5.991 1.00 34.47 450 ASP A C 1
ATOM 3468 O O . ASP A 1 450 ? 97.986 38.388 6.844 1.00 33.99 450 ASP A O 1
ATOM 3473 N N . ARG A 1 451 ? 96.692 37.883 5.074 1.00 33.40 451 ARG A N 1
ATOM 3474 C CA . ARG A 1 451 ? 96.079 39.206 5.040 1.00 32.54 451 ARG A CA 1
ATOM 3475 C C . ARG A 1 451 ? 95.267 39.385 6.331 1.00 33.49 451 ARG A C 1
ATOM 3476 O O . ARG A 1 451 ? 94.801 40.479 6.638 1.00 34.27 451 ARG A O 1
ATOM 3484 N N . CYS A 1 452 ? 95.103 38.304 7.088 1.00 32.67 452 CYS A N 1
ATOM 3485 C CA . CYS A 1 452 ? 94.358 38.358 8.340 1.00 32.81 452 CYS A CA 1
ATOM 3486 C C . CYS A 1 452 ? 95.242 38.803 9.497 1.00 32.18 452 CYS A C 1
ATOM 3487 O O . CYS A 1 452 ? 94.754 39.093 10.590 1.00 32.18 452 CYS A O 1
ATOM 3490 N N . VAL A 1 453 ? 96.545 38.849 9.253 1.00 31.98 453 VAL A N 1
ATOM 3491 C CA . VAL A 1 453 ? 97.488 39.278 10.272 1.00 33.30 453 VAL A CA 1
ATOM 3492 C C . VAL A 1 453 ? 97.615 40.791 10.150 1.00 34.36 453 VAL A C 1
ATOM 3493 O O . VAL A 1 453 ? 98.247 41.299 9.223 1.00 33.95 453 VAL A O 1
ATOM 3497 N N . ASP A 1 454 ? 96.998 41.507 11.085 1.00 36.12 454 ASP A N 1
ATOM 3498 C CA . ASP A 1 454 ? 97.021 42.963 11.056 1.00 36.73 454 ASP A CA 1
ATOM 3499 C C . ASP A 1 454 ? 98.154 43.574 11.882 1.00 36.44 454 ASP A C 1
ATOM 3500 O O . ASP A 1 454 ? 98.747 44.575 11.484 1.00 36.99 454 ASP A O 1
ATOM 3505 N N . GLU A 1 455 ? 98.461 42.977 13.025 1.00 35.07 455 GLU A N 1
ATOM 3506 C CA . GLU A 1 455 ? 99.532 43.488 13.864 1.00 35.02 455 GLU A CA 1
ATOM 3507 C C . GLU A 1 455 ? 100.253 42.336 14.541 1.00 34.86 455 GLU A C 1
ATOM 3508 O O . GLU A 1 455 ? 99.620 41.384 14.987 1.00 35.30 455 GLU A O 1
ATOM 3514 N N . THR A 1 456 ? 101.577 42.420 14.606 1.00 34.15 456 THR A N 1
ATOM 3515 C CA . THR A 1 456 ? 102.376 41.390 15.260 1.00 34.82 456 THR A CA 1
ATOM 3516 C C . THR A 1 456 ? 103.208 42.087 16.334 1.00 35.16 456 THR A C 1
ATOM 3517 O O . THR A 1 456 ? 103.956 43.010 16.036 1.00 36.18 456 THR A O 1
ATOM 3521 N N . TRP A 1 457 ? 103.068 41.651 17.581 1.00 35.87 457 TRP A N 1
ATOM 3522 C CA . TRP A 1 457 ? 103.797 42.252 18.689 1.00 35.27 457 TRP A CA 1
ATOM 3523 C C . TRP A 1 457 ? 104.789 41.274 19.302 1.00 35.57 457 TRP A C 1
ATOM 3524 O O . TRP A 1 457 ? 104.520 40.083 19.393 1.00 36.32 457 TRP A O 1
ATOM 3535 N N . VAL A 1 458 ? 105.931 41.790 19.731 1.00 35.93 458 VAL A N 1
ATOM 3536 C CA . VAL A 1 458 ? 106.954 40.973 20.360 1.00 36.13 458 VAL A CA 1
ATOM 3537 C C . VAL A 1 458 ? 107.401 41.692 21.624 1.00 38.85 458 VAL A C 1
ATOM 3538 O O . VAL A 1 458 ? 107.951 42.792 21.552 1.00 38.16 458 VAL A O 1
ATOM 3550 N N . GLY A 1 460 ? 105.551 43.084 24.055 1.00 40.38 460 GLY A N 1
ATOM 3551 C CA . GLY A 1 460 ? 104.827 44.320 24.295 1.00 40.19 460 GLY A CA 1
ATOM 3552 C C . GLY A 1 460 ? 105.180 45.453 23.347 1.00 39.86 460 GLY A C 1
ATOM 3553 O O . GLY A 1 460 ? 104.733 46.588 23.525 1.00 39.22 460 GLY A O 1
ATOM 3554 N N . LYS A 1 461 ? 105.973 45.140 22.331 1.00 39.46 461 LYS A N 1
ATOM 3555 C CA . LYS A 1 461 ? 106.400 46.125 21.346 1.00 38.67 461 LYS A CA 1
ATOM 3556 C C . LYS A 1 461 ? 105.801 45.759 19.983 1.00 38.00 461 LYS A C 1
ATOM 3557 O O . LYS A 1 461 ? 105.954 44.630 19.524 1.00 38.91 461 LYS A O 1
ATOM 3563 N N . ARG A 1 462 ? 105.116 46.693 19.332 1.00 36.77 462 ARG A N 1
ATOM 3564 C CA . ARG A 1 462 ? 104.540 46.389 18.027 1.00 36.24 462 ARG A CA 1
ATOM 3565 C C . ARG A 1 462 ? 105.579 46.436 16.915 1.00 36.14 462 ARG A C 1
ATOM 3566 O O . ARG A 1 462 ? 105.947 47.512 16.454 1.00 36.36 462 ARG A O 1
ATOM 3574 N N . LEU A 1 463 ? 106.042 45.268 16.474 1.00 36.06 463 LEU A N 1
ATOM 3575 C CA . LEU A 1 463 ? 107.043 45.194 15.410 1.00 35.03 463 LEU A CA 1
ATOM 3576 C C . LEU A 1 463 ? 106.472 45.266 13.999 1.00 34.65 463 LEU A C 1
ATOM 3577 O O . LEU A 1 463 ? 107.158 45.700 13.079 1.00 35.67 463 LEU A O 1
ATOM 3582 N N . TYR A 1 464 ? 105.221 44.865 13.821 1.00 33.15 464 TYR A N 1
ATOM 3583 C CA . TYR A 1 464 ? 104.621 44.885 12.493 1.00 32.60 464 TYR A CA 1
ATOM 3584 C C . TYR A 1 464 ? 103.208 45.439 12.506 1.00 34.27 464 TYR A C 1
ATOM 3585 O O . TYR A 1 464 ? 102.511 45.337 13.505 1.00 35.82 464 TYR A O 1
ATOM 3594 N N . LYS A 1 465 ? 102.784 46.015 11.387 1.00 35.00 465 LYS A N 1
ATOM 3595 C CA . LYS A 1 465 ? 101.441 46.574 11.264 1.00 35.28 465 LYS A CA 1
ATOM 3596 C C . LYS A 1 465 ? 101.094 46.642 9.784 1.00 35.67 465 LYS A C 1
ATOM 3597 O O . LYS A 1 465 ? 101.606 47.492 9.067 1.00 36.31 465 LYS A O 1
ATOM 3603 N N . LYS A 1 466 ? 100.226 45.743 9.326 1.00 37.12 466 LYS A N 1
ATOM 3604 C CA . LYS A 1 466 ? 99.834 45.705 7.918 1.00 38.00 466 LYS A CA 1
ATOM 3605 C C . LYS A 1 466 ? 99.481 47.101 7.404 1.00 39.67 466 LYS A C 1
ATOM 3606 O O . LYS A 1 466 ? 98.713 47.832 8.034 1.00 39.09 466 LYS A O 1
ATOM 3612 N N . SER A 1 467 ? 100.049 47.466 6.259 1.00 41.58 467 SER A N 1
ATOM 3613 C CA . SER A 1 467 ? 99.805 48.777 5.658 1.00 44.98 467 SER A CA 1
ATOM 3614 C C . SER A 1 467 ? 98.315 48.979 5.405 1.00 46.46 467 SER A C 1
ATOM 3615 O O . SER A 1 467 ? 97.732 48.340 4.521 1.00 47.61 467 SER A O 1
#

CATH classification: 2.30.40.10 (+1 more: 3.20.20.140)

Radius of gyration: 21.54 Å; Cα contacts (8 Å, |Δi|>4): 1063; chains: 1; bounding box: 59×58×50 Å

Foldseek 3Di:
DAKAKEWAKEKAFDAALLVPPPCSLVGMDIERIKMMADPQFFADIDHHPVVCVVVPDHHYDYPYQWYKWFFFEAEAAELQLQPAQQDDDAFPQVLCAPPNQVRLLVLLDLVVLLVSLVSLVVQLQLFRHLEYAYEHFQHCSNVVSNQVVCPVQFAYEYFRAAFADDYDPSRHDDLVVLLVSRVVCCVVFDPDGNYHYALHHAFLLRAQLSNLLSSLVVCVVPVRHAHEYAFLQAPVSFVSSCVSVVPADGRLRSNVVSPNFAARYEYEHCLGPDLVRLQVLVRQAAYEAAQQLSVQSVSAAGQQLSCCPPVSHHAAYHQHRNSGNGSHLVRLVRQQVSLVVLVVACPPPPVVNHDNSSSVSSHCALSNSSQRRALRNCVNNVNNQATRGSDGRHRRKMFTFNQQAADPPRPVVLCVLVGRDDDSVNVSCNVVVVHGSSRTAFTDSVHTPDGDD

Organism: Bradyrhizobium diazoefficiens (strain JCM 10833 / BCRC 13528 / IAM 13628 / NBRC 14792 / USDA 110) (NCBI:txid224911)

Solvent-accessible surface area: 17389 Å² total

InterPro domains:
  IPR006680 Amidohydrolase-related [PF01979] (68-460)
  IPR011059 Metal-dependent hydrolase, composite domain superfamily [G3DSA:2.30.40.10] (6-456)
  IPR011059 Metal-dependent hydrolase, composite domain superfamily [SSF51338] (29-86)
  IPR011059 Metal-dependent hydrolase, composite domain superfamily [SSF51338] (370-464)
  IPR014311 Guanine deaminase [TIGR02967] (29-458)
  IPR014311 Guanine deaminase [cd01303] (6-458)
  IPR032466 Metal-dependent hydrolase [SSF51556] (71-395)
  IPR051607 Metallo-dependent Hydrolases [PTHR11271] (27-464)

Secondary structure (DSSP, 8-state):
--EEEEEEEEEEESS-GGGSTT-GGGGEEEEEEE--EESSBB---SBHHHHHHHSTT-EEEEEEEEEEEEPEEEEEEEGGGTT-TT--S--HHHHIIIIIHHHHGGGGSHHHHHHHHHHHHHHHHHTTEEEEEEE--SSHHHHHHHHHHHHHH--EEE--EE--SSS-TTT---HHHHHHHHHHHHHHHTTBTTEEEEEEE-BGGG--HHHHHHHHHHHHH-TTSEEEEE-S--HHHHHHHHHH-TT-SSHHHHHHTTT--STTEEEE--TT--HHHHH---S--EEEB-HHHHHHTT-----HHHHT-TTS----B---BTTBS----HHHHHHHHH--HHHHSSSSS-GGG--HHHHHHT---HHHHHHHTTHHHHHHTT-TTTSSS--TTSB--EEEE-TT-SSTTHHHHHTT---S--SHHHHH--------GGGEEEEE---EEEE--